Protein AF-0000000073469153 (afdb_homodimer)

Solvent-accessible surface area (backbone atoms only — not comparable to full-atom values): 24360 Å² total; per-residue (Å²): 120,80,41,83,42,54,92,54,40,48,45,33,37,40,50,65,45,62,37,53,46,74,89,56,63,73,54,70,45,41,67,75,68,66,70,41,82,67,40,85,73,34,37,65,42,30,36,28,36,30,27,29,17,69,76,66,65,45,72,76,32,79,66,40,79,41,33,17,88,76,54,75,28,49,67,45,23,47,43,53,54,49,48,54,44,44,51,54,47,63,61,41,43,85,26,49,52,48,39,60,58,52,36,38,31,24,70,50,28,75,39,42,46,51,56,45,50,49,50,48,37,55,74,64,51,70,50,58,63,52,55,45,42,59,45,59,48,55,34,40,67,41,30,44,14,27,25,34,41,47,73,42,84,42,84,63,86,55,87,60,67,41,52,67,66,59,49,43,62,72,67,35,79,83,57,74,81,72,70,93,65,81,52,63,47,57,35,54,76,68,64,36,59,67,59,50,52,50,50,45,44,53,51,40,54,49,46,54,52,47,52,51,48,51,45,54,44,29,63,55,61,69,52,72,94,121,76,40,82,43,54,92,51,40,45,45,34,38,39,48,66,45,61,37,53,45,75,89,56,61,71,55,68,49,46,64,78,67,67,70,41,82,68,41,86,73,34,36,63,41,29,36,29,36,31,27,29,18,69,75,68,66,44,73,76,33,81,66,42,79,40,31,17,90,76,55,76,27,50,66,45,23,48,43,53,53,51,48,54,43,44,52,54,47,66,60,40,46,85,27,47,57,47,36,64,64,55,35,38,32,23,70,50,27,74,38,41,46,50,55,43,50,49,50,50,37,55,74,63,50,70,51,58,62,51,56,46,41,59,45,59,47,58,33,41,68,39,31,44,13,28,25,34,43,48,74,41,83,42,81,63,86,56,84,60,65,41,52,68,64,57,48,43,63,70,67,34,79,82,58,72,81,72,70,91,63,81,53,63,47,57,35,54,76,67,64,36,58,66,59,50,52,51,51,47,42,53,52,40,55,48,47,52,51,47,52,50,50,51,46,53,46,29,61,54,62,71,50,70,94

Organism: Methanocorpusculum labreanum (strain ATCC 43576 / DSM 4855 / Z) (NCBI:txid410358)

pLDDT: mean 89.31, std 13.03, range [23.47, 98.81]

Secondary structure (DSSP, 8-state):
--B--TTT--EEEEEEEEE--GGGT--SBS-S----TTSTT-EEEEEEEEEEETTTTEEEEEEEEEEHHHHTSHHHHHHHHHHHHHHHHHTTTT-BTTBPPPEEEESSTTTTHHHHHHHHHHHHTSS-HHHHIIIIITSEEEEHHHHGGGTS----SS--PPPHHHHHHHH-TT-----S---HHHHHHTT-HHHHHHHHHHHHHHHHHHHHHHHHHHHS---B-/--B--TTT--EEEEEEEEE--GGGT--SBS-S----TTSTT-EEEEEEEEEEETTTTEEEEEEEEEEHHHHTSHHHHHHHHHHHHHHHHHTTTT-BTTBPPPEEEESSTTTTHHHHHHHHHHHTTSS-HHHHIIIIITSEEEEHHHHGGGTS----SS--PPPHHHHHHHH-TT---------HHHHHHTT-HHHHHHHHHHHHHHHHHHHHHHHHHHHS---B-

Sequence (450 aa):
MVVFKPEMTEFLVFDLEAFVPPMDRRKRTGASLAVNAFREGHTLLGGVVYGGRPLTGEVVQDYAHYWMWREGGEKEVVTALYRVFAAMWDGVKDKKMIQADPVVCGVGISTFDMPFLLTKCLQYQVAPPEEIYNTIGKCRVVDLSVAGIGFVPTQNPILHPCSHNQLADALLPERARKPTGKKVWEMMDAKEYGAVEQRCEGEVREMVEIANRMLLSCRYPRSTVMVVFKPEMTEFLVFDLEAFVPPMDRRKRTGASLAVNAFREGHTLLGGVVYGGRPLTGEVVQDYAHYWMWREGGEKEVVTALYRVFAAMWDGVKDKKMIQADPVVCGVGISTFDMPFLLTKCLQYQVAPPEEIYNTIGKCRVVDLSVAGIGFVPTQNPILHPCSHNQLADALLPERARKPTGKKVWEMMDAKEYGAVEQRCEGEVREMVEIANRMLLSCRYPRSTV

Structure (mmCIF, N/CA/C/O backbone):
data_AF-0000000073469153-model_v1
#
loop_
_entity.id
_entity.type
_entity.pdbx_description
1 polymer 'Uncharacterized protein'
#
loop_
_atom_site.group_PDB
_atom_site.id
_atom_site.type_symbol
_atom_site.label_atom_id
_atom_site.label_alt_id
_atom_site.label_comp_id
_atom_site.label_asym_id
_atom_site.label_entity_id
_atom_site.label_seq_id
_atom_site.pdbx_PDB_ins_code
_atom_site.Cartn_x
_atom_site.Cartn_y
_atom_site.Cartn_z
_atom_site.occupancy
_atom_site.B_iso_or_equiv
_atom_site.auth_seq_id
_atom_site.auth_comp_id
_atom_site.auth_asym_id
_atom_site.auth_atom_id
_atom_site.pdbx_PDB_model_num
ATOM 1 N N . MET A 1 1 ? 5.102 -0.564 -21.719 1 62.12 1 MET A N 1
ATOM 2 C CA . MET A 1 1 ? 5.879 0.426 -20.984 1 62.12 1 MET A CA 1
ATOM 3 C C . MET A 1 1 ? 5.012 1.622 -20.594 1 62.12 1 MET A C 1
ATOM 5 O O . MET A 1 1 ? 4.148 2.041 -21.375 1 62.12 1 MET A O 1
ATOM 9 N N . VAL A 1 2 ? 5.156 1.992 -19.344 1 75.06 2 VAL A N 1
ATOM 10 C CA . VAL A 1 2 ? 4.418 3.162 -18.891 1 75.06 2 VAL A CA 1
ATOM 11 C C . VAL A 1 2 ? 4.867 4.398 -19.672 1 75.06 2 VAL A C 1
ATOM 13 O O . VAL A 1 2 ? 6.059 4.59 -19.906 1 75.06 2 VAL A O 1
ATOM 16 N N . VAL A 1 3 ? 3.893 5.152 -20.094 1 79.56 3 VAL A N 1
ATOM 17 C CA . VAL A 1 3 ? 4.172 6.387 -20.812 1 79.56 3 VAL A CA 1
ATOM 18 C C . VAL A 1 3 ? 3.846 7.59 -19.922 1 79.56 3 VAL A C 1
ATOM 20 O O . VAL A 1 3 ? 2.732 7.703 -19.406 1 79.56 3 VAL A O 1
ATOM 23 N N . PHE A 1 4 ? 4.918 8.391 -19.781 1 85.19 4 PHE A N 1
ATOM 24 C CA . PHE A 1 4 ? 4.754 9.617 -19.016 1 85.19 4 PHE A CA 1
ATOM 25 C C . PHE A 1 4 ? 4.559 10.82 -19.938 1 85.19 4 PHE A C 1
ATOM 27 O O . PHE A 1 4 ? 5.414 11.102 -20.766 1 85.19 4 PHE A O 1
ATOM 34 N N . LYS A 1 5 ? 3.443 11.469 -19.719 1 85.56 5 LYS A N 1
ATOM 35 C CA . LYS A 1 5 ? 3.125 12.641 -20.531 1 85.56 5 LYS A CA 1
ATOM 36 C C . LYS A 1 5 ? 3.186 13.922 -19.703 1 85.56 5 LYS A C 1
ATOM 38 O O . LYS A 1 5 ? 2.676 13.969 -18.594 1 85.56 5 LYS A O 1
ATOM 43 N N . PRO A 1 6 ? 3.803 14.953 -20.25 1 83.19 6 PRO A N 1
ATOM 44 C CA . PRO A 1 6 ? 3.994 16.203 -19.5 1 83.19 6 PRO A CA 1
ATOM 45 C C . PRO A 1 6 ? 2.689 16.75 -18.938 1 83.19 6 PRO A C 1
ATOM 47 O O . PRO A 1 6 ? 2.65 17.188 -17.781 1 83.19 6 PRO A O 1
ATOM 50 N N . GLU A 1 7 ? 1.595 16.641 -19.688 1 81.88 7 GLU A N 1
ATOM 51 C CA . GLU A 1 7 ? 0.349 17.281 -19.297 1 81.88 7 GLU A CA 1
ATOM 52 C C . GLU A 1 7 ? -0.512 16.359 -18.453 1 81.88 7 GLU A C 1
ATOM 54 O O . GLU A 1 7 ? -1.477 16.812 -17.812 1 81.88 7 GLU A O 1
ATOM 59 N N . MET A 1 8 ? -0.013 15.086 -18.312 1 82.44 8 MET A N 1
ATOM 60 C CA . MET A 1 8 ? -0.906 14.109 -17.703 1 82.44 8 MET A CA 1
ATOM 61 C C . MET A 1 8 ? -0.242 13.461 -16.484 1 82.44 8 MET A C 1
ATOM 63 O O . MET A 1 8 ? -0.925 13.023 -15.562 1 82.44 8 MET A O 1
ATOM 67 N N . THR A 1 9 ? 1.043 13.43 -16.5 1 85.44 9 THR A N 1
ATOM 68 C CA . THR A 1 9 ? 1.758 12.789 -15.398 1 85.44 9 THR A CA 1
ATOM 69 C C . THR A 1 9 ? 1.731 13.672 -14.148 1 85.44 9 THR A C 1
ATOM 71 O O . THR A 1 9 ? 2.33 14.75 -14.133 1 85.44 9 THR A O 1
ATOM 74 N N . GLU A 1 10 ? 0.936 13.219 -13.242 1 89 10 GLU A N 1
ATOM 75 C CA . GLU A 1 10 ? 0.827 13.93 -11.977 1 89 10 GLU A CA 1
ATOM 76 C C . GLU A 1 10 ? 1.363 13.094 -10.82 1 89 10 GLU A C 1
ATOM 78 O O . GLU A 1 10 ? 1.286 11.859 -10.852 1 89 10 GLU A O 1
ATOM 83 N N . PHE A 1 11 ? 1.927 13.773 -9.906 1 92.75 11 PHE A N 1
ATOM 84 C CA . PHE A 1 11 ? 2.441 13.172 -8.68 1 92.75 11 PHE A CA 1
ATOM 85 C C . PHE A 1 11 ? 1.825 13.836 -7.449 1 92.75 11 PHE A C 1
ATOM 87 O O . PHE A 1 11 ? 1.966 15.047 -7.254 1 92.75 11 PHE A O 1
ATOM 94 N N . LEU A 1 12 ? 1.107 13.016 -6.699 1 96.88 12 LEU A N 1
ATOM 95 C CA . LEU A 1 12 ? 0.413 13.531 -5.523 1 96.88 12 LEU A CA 1
ATOM 96 C C . LEU A 1 12 ? 1.077 13.039 -4.242 1 96.88 12 LEU A C 1
ATOM 98 O O . LEU A 1 12 ? 1.201 11.836 -4.023 1 96.88 12 LEU A O 1
ATOM 102 N N . VAL A 1 13 ? 1.543 13.93 -3.404 1 98.25 13 VAL A N 1
ATOM 103 C CA . VAL A 1 13 ? 2.094 13.617 -2.088 1 98.25 13 VAL A CA 1
ATOM 104 C C . VAL A 1 13 ? 1.127 14.086 -1.001 1 98.25 13 VAL A C 1
ATOM 106 O O . VAL A 1 13 ? 0.643 15.219 -1.035 1 98.25 13 VAL A O 1
ATOM 109 N N . PHE A 1 14 ? 0.799 13.188 -0.097 1 98.62 14 PHE A N 1
ATOM 110 C CA . PHE A 1 14 ? -0.15 13.625 0.919 1 98.62 14 PHE A CA 1
ATOM 111 C C . PHE A 1 14 ? 0.071 12.875 2.229 1 98.62 14 PHE A C 1
ATOM 113 O O . PHE A 1 14 ? 0.809 11.891 2.268 1 98.62 14 PHE A O 1
ATOM 120 N N . ASP A 1 15 ? -0.471 13.359 3.289 1 98 15 ASP A N 1
ATOM 121 C CA . ASP A 1 15 ? -0.503 12.789 4.633 1 98 15 ASP A CA 1
ATOM 122 C C . ASP A 1 15 ? -1.829 13.094 5.328 1 98 15 ASP A C 1
ATOM 124 O O . ASP A 1 15 ? -2.375 14.195 5.18 1 98 15 ASP A O 1
ATOM 128 N N . LEU A 1 16 ? -2.342 12.094 5.965 1 98.31 16 LEU A N 1
ATOM 129 C CA . LEU A 1 16 ? -3.592 12.234 6.703 1 98.31 16 LEU A CA 1
ATOM 130 C C . LEU A 1 16 ? -3.365 12.039 8.203 1 98.31 16 LEU A C 1
ATOM 132 O O . LEU A 1 16 ? -2.426 11.352 8.609 1 98.31 16 LEU A O 1
ATOM 136 N N . GLU A 1 17 ? -4.188 12.688 8.969 1 97.38 17 GLU A N 1
ATOM 137 C CA . GLU A 1 17 ? -4.199 12.523 10.414 1 97.38 17 GLU A CA 1
ATOM 138 C C . GLU A 1 17 ? -5.535 11.961 10.898 1 97.38 17 GLU A C 1
ATOM 140 O O . GLU A 1 17 ? -6.59 12.32 10.367 1 97.38 17 GLU A O 1
ATOM 145 N N . ALA A 1 18 ? -5.504 11.156 11.906 1 96.31 18 ALA A N 1
ATOM 146 C CA . ALA A 1 18 ? -6.703 10.586 12.508 1 96.31 18 ALA A CA 1
ATOM 147 C C . ALA A 1 18 ? -6.707 10.781 14.023 1 96.31 18 ALA A C 1
ATOM 149 O O . ALA A 1 18 ? -5.648 10.953 14.633 1 96.31 18 ALA A O 1
ATOM 150 N N . PHE A 1 19 ? -7.844 10.844 14.531 1 96 19 PHE A N 1
ATOM 151 C CA . PHE A 1 19 ? -8.039 10.914 15.977 1 96 19 PHE A CA 1
ATOM 152 C C . PHE A 1 19 ? -8.359 9.539 16.547 1 96 19 PHE A C 1
ATOM 154 O O . PHE A 1 19 ? -9.141 8.781 15.969 1 96 19 PHE A O 1
ATOM 161 N N . VAL A 1 20 ? -7.711 9.227 17.625 1 94.31 20 VAL A N 1
ATOM 162 C CA . VAL A 1 20 ? -7.988 8.031 18.422 1 94.31 20 VAL A CA 1
ATOM 163 C C . VAL A 1 20 ? -8.422 8.43 19.828 1 94.31 20 VAL A C 1
ATOM 165 O O . VAL A 1 20 ? -7.703 9.141 20.516 1 94.31 20 VAL A O 1
ATOM 168 N N . PRO A 1 21 ? -9.594 7.969 20.219 1 93.75 21 PRO A N 1
ATOM 169 C CA . PRO A 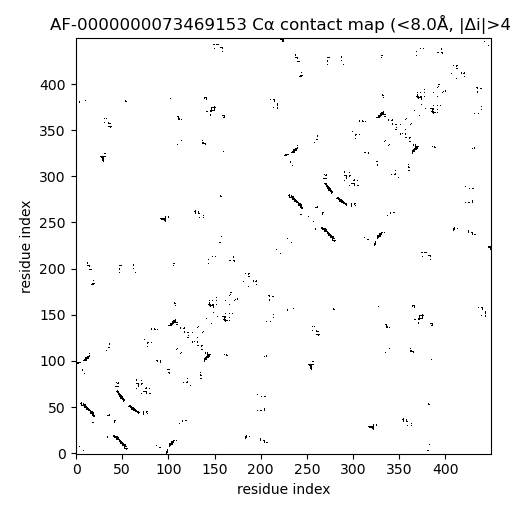1 21 ? -10.039 8.305 21.578 1 93.75 21 PRO A CA 1
ATOM 170 C C . PRO A 1 21 ? -9.07 7.836 22.656 1 93.75 21 PRO A C 1
ATOM 172 O O . PRO A 1 21 ? -8.391 6.82 22.484 1 93.75 21 PRO A O 1
ATOM 175 N N . PRO A 1 22 ? -9.055 8.547 23.766 1 91.56 22 PRO A N 1
ATOM 176 C CA . PRO A 1 22 ? -8.086 8.258 24.828 1 91.56 22 PRO A CA 1
ATOM 177 C C . PRO A 1 22 ? -8.125 6.801 25.297 1 91.56 22 PRO A C 1
ATOM 179 O O . PRO A 1 22 ? -7.082 6.195 25.531 1 91.56 22 PRO A O 1
ATOM 182 N N . MET A 1 23 ? -9.273 6.223 25.359 1 90 23 MET A N 1
ATOM 183 C CA . MET A 1 23 ? -9.43 4.867 25.875 1 90 23 MET A CA 1
ATOM 184 C C . MET A 1 23 ? -8.781 3.85 24.938 1 90 23 MET A C 1
ATOM 186 O O . MET A 1 23 ? -8.492 2.725 25.344 1 90 23 MET A O 1
ATOM 190 N N . ASP A 1 24 ? -8.477 4.211 23.688 1 90.38 24 ASP A N 1
ATOM 191 C CA . ASP A 1 24 ? -7.965 3.281 22.688 1 90.38 24 ASP A CA 1
ATOM 192 C C . ASP A 1 24 ? -6.492 3.562 22.375 1 90.38 24 ASP A C 1
ATOM 194 O O . ASP A 1 24 ? -5.91 2.943 21.484 1 90.38 24 ASP A O 1
ATOM 198 N N . ARG A 1 25 ? -5.91 4.562 23.062 1 87.25 25 ARG A N 1
ATOM 199 C CA . ARG A 1 25 ? -4.555 5.008 22.75 1 87.25 25 ARG A CA 1
ATOM 200 C C . ARG A 1 25 ? -3.516 4.098 23.391 1 87.25 25 ARG A C 1
ATOM 202 O O . ARG A 1 25 ? -2.371 4.031 22.938 1 87.25 25 ARG A O 1
ATOM 209 N N . ARG A 1 26 ? -3.984 3.668 24.578 1 71.44 26 ARG A N 1
ATOM 210 C CA . ARG A 1 26 ? -3.02 2.893 25.359 1 71.44 26 ARG A CA 1
ATOM 211 C C . ARG A 1 26 ? -2.973 1.445 24.875 1 71.44 26 ARG A C 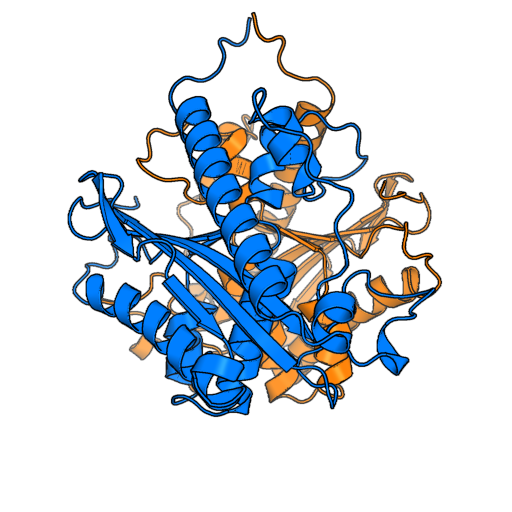1
ATOM 213 O O . ARG A 1 26 ? -4.008 0.782 24.797 1 71.44 26 ARG A O 1
ATOM 220 N N . LYS A 1 27 ? -2.33 1.174 23.812 1 64.12 27 LYS A N 1
ATOM 221 C CA . LYS A 1 27 ? -2.215 -0.266 23.594 1 64.12 27 LYS A CA 1
ATOM 222 C C . LYS A 1 27 ? -0.793 -0.749 23.875 1 64.12 27 LYS A C 1
ATOM 224 O O . LYS A 1 27 ? 0.168 -0.196 23.328 1 64.12 27 LYS A O 1
ATOM 229 N N . ARG A 1 28 ? -0.555 -1.4 25.047 1 60.28 28 ARG A N 1
ATOM 230 C CA . ARG A 1 28 ? 0.718 -2.02 25.391 1 60.28 28 ARG A CA 1
ATOM 231 C C . ARG A 1 28 ? 1.056 -3.162 24.438 1 60.28 28 ARG A C 1
ATOM 233 O O . ARG A 1 28 ? 2.23 -3.467 24.219 1 60.28 28 ARG A O 1
ATOM 240 N N . THR A 1 29 ? -0.071 -3.699 23.812 1 63.06 29 THR A N 1
ATOM 241 C CA . THR A 1 29 ? 0.109 -4.84 22.922 1 63.06 29 THR A CA 1
ATOM 242 C C . THR A 1 29 ? -0.717 -4.668 21.656 1 63.06 29 THR A C 1
ATOM 244 O O . THR A 1 29 ? -1.628 -3.84 21.609 1 63.06 29 THR A O 1
ATOM 247 N N . GLY A 1 30 ? -0.213 -5.281 20.688 1 69.94 30 GLY A N 1
ATOM 248 C CA . GLY A 1 30 ? -0.965 -5.289 19.453 1 69.94 30 GLY A CA 1
ATOM 249 C C . GLY A 1 30 ? -0.315 -4.465 18.359 1 69.94 30 GLY A C 1
ATOM 250 O O . GLY A 1 30 ? 0.903 -4.277 18.344 1 69.94 30 GLY A O 1
ATOM 251 N N . ALA A 1 31 ? -1.17 -4.125 17.438 1 76.94 31 ALA A N 1
ATOM 252 C CA . ALA A 1 31 ? -0.668 -3.398 16.266 1 76.94 31 ALA A CA 1
ATOM 253 C C . ALA A 1 31 ? -0.102 -2.041 16.672 1 76.94 31 ALA A C 1
ATOM 255 O O . ALA A 1 31 ? -0.658 -1.364 17.547 1 76.94 31 ALA A O 1
ATOM 256 N N . SER A 1 32 ? 0.945 -1.652 15.984 1 81.44 32 SER A N 1
ATOM 257 C CA . SER A 1 32 ? 1.555 -0.349 16.234 1 81.44 32 SER A CA 1
ATOM 258 C C . SER A 1 32 ? 0.606 0.783 15.844 1 81.44 32 SER A C 1
ATOM 260 O O . SER A 1 32 ? 0.574 1.822 16.516 1 81.44 32 SER A O 1
ATOM 262 N N . LEU A 1 33 ? -0.138 0.574 14.875 1 87.38 33 LEU A N 1
ATOM 263 C CA . LEU A 1 33 ? -1.135 1.55 14.453 1 87.38 33 LEU A CA 1
ATOM 264 C C . LEU A 1 33 ? -2.408 1.425 15.281 1 87.38 33 LEU A C 1
ATOM 266 O O . LEU A 1 33 ? -3.111 0.416 15.203 1 87.38 33 LEU A O 1
ATOM 270 N N . ALA A 1 34 ? -2.742 2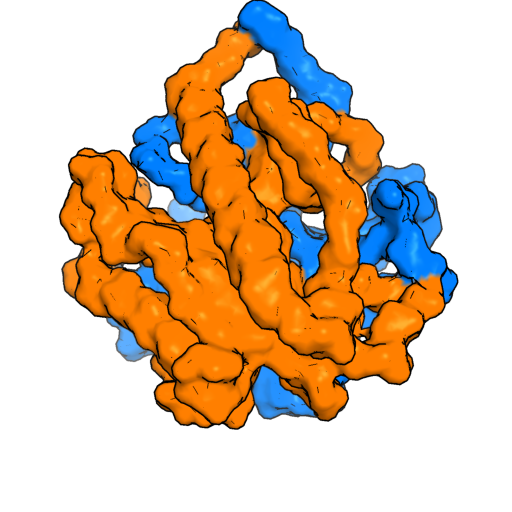.414 15.961 1 90.06 34 ALA A N 1
ATOM 271 C CA . ALA A 1 34 ? -3.854 2.357 16.906 1 90.06 34 ALA A CA 1
ATOM 272 C C . ALA A 1 34 ? -5.188 2.588 16.203 1 90.06 34 ALA A C 1
ATOM 274 O O . ALA A 1 34 ? -6.219 2.062 16.625 1 90.06 34 ALA A O 1
ATOM 275 N N . VAL A 1 35 ? -5.188 3.354 15.203 1 92.94 35 VAL A N 1
ATOM 276 C CA . VAL A 1 35 ? -6.422 3.801 14.57 1 92.94 35 VAL A CA 1
ATOM 277 C C . VAL A 1 35 ? -7.078 2.633 13.836 1 92.94 35 VAL A C 1
ATOM 279 O O . VAL A 1 35 ? -6.391 1.775 13.273 1 92.94 35 VAL A O 1
ATOM 282 N N . ASN A 1 36 ? -8.352 2.584 13.906 1 96 36 ASN A N 1
ATOM 283 C CA . ASN A 1 36 ? -9.203 1.625 13.203 1 96 36 ASN A CA 1
ATOM 284 C C . ASN A 1 36 ? -10.438 2.299 12.617 1 96 36 ASN A C 1
ATOM 286 O O . ASN A 1 36 ? -11.266 2.848 13.352 1 96 36 ASN A O 1
ATOM 290 N N . ALA A 1 37 ? -10.602 2.168 11.336 1 96.62 37 ALA A N 1
ATOM 291 C CA . ALA A 1 37 ? -11.633 2.914 10.617 1 96.62 37 ALA A CA 1
ATOM 292 C C . ALA A 1 37 ? -13.031 2.48 11.047 1 96.62 37 ALA A C 1
ATOM 294 O O . ALA A 1 37 ? -14.008 3.184 10.789 1 96.62 37 ALA A O 1
ATOM 295 N N . PHE A 1 38 ? -13.18 1.296 11.672 1 97.31 38 PHE A N 1
ATOM 296 C CA . PHE A 1 38 ? -14.5 0.764 12.008 1 97.31 38 PHE A CA 1
ATOM 297 C C . PHE A 1 38 ? -14.789 0.94 13.492 1 97.31 38 PHE A C 1
ATOM 299 O O . PHE A 1 38 ? -15.883 0.62 13.961 1 97.31 38 PHE A O 1
ATOM 306 N N . ARG A 1 39 ? -13.836 1.415 14.195 1 96.19 39 ARG A N 1
ATOM 307 C CA . ARG A 1 39 ? -14.055 1.611 15.625 1 96.19 39 ARG A CA 1
ATOM 308 C C . ARG A 1 39 ? -14.703 2.963 15.898 1 96.19 39 ARG A C 1
ATOM 310 O O . ARG A 1 39 ? -14.305 3.979 15.328 1 96.19 39 ARG A O 1
ATOM 317 N N . GLU A 1 40 ? -15.625 2.869 16.781 1 94.94 40 GLU A N 1
ATOM 318 C CA . GLU A 1 40 ? -16.344 4.09 17.141 1 94.94 40 GLU A CA 1
ATOM 319 C C . GLU A 1 40 ? -15.391 5.137 17.719 1 94.94 40 GLU A C 1
ATOM 321 O O . GLU A 1 40 ? -14.547 4.812 18.547 1 94.94 40 GLU A O 1
ATOM 326 N N . GLY A 1 41 ? -15.562 6.309 17.281 1 94.75 41 GLY A N 1
ATOM 327 C CA . GLY A 1 41 ? -14.766 7.41 17.797 1 94.75 41 GLY A CA 1
ATOM 328 C C . GLY A 1 41 ? -13.484 7.645 17.016 1 94.75 41 GLY A C 1
ATOM 329 O O . GLY A 1 41 ? -12.875 8.711 17.125 1 94.75 41 GLY A O 1
ATOM 330 N N . HIS A 1 42 ? -12.969 6.594 16.359 1 96.56 42 HIS A N 1
ATOM 331 C CA . HIS A 1 42 ? -11.82 6.793 15.484 1 96.56 42 HIS A CA 1
ATOM 332 C C . HIS A 1 42 ? -12.195 7.598 14.25 1 96.56 42 HIS A C 1
ATOM 334 O O . HIS A 1 42 ? -13.055 7.176 13.469 1 96.56 42 HIS A O 1
ATOM 340 N N . THR A 1 43 ? -11.547 8.781 14.07 1 96.62 43 THR A N 1
ATOM 341 C CA . THR A 1 43 ? -12.047 9.75 13.102 1 96.62 43 THR A CA 1
ATOM 342 C C . THR A 1 43 ? -10.922 10.266 12.211 1 96.62 43 THR A C 1
ATOM 344 O O . THR A 1 43 ? -9.82 10.531 12.695 1 96.62 43 THR A O 1
ATOM 347 N N . LEU A 1 44 ? -11.258 10.289 10.938 1 98.12 44 LEU A N 1
ATOM 348 C CA . LEU A 1 44 ? -10.344 11.008 10.055 1 98.12 44 LEU A CA 1
ATOM 349 C C . LEU A 1 44 ? -10.438 12.516 10.289 1 98.12 44 LEU A C 1
ATOM 351 O O . LEU A 1 44 ? -11.492 13.117 10.07 1 98.12 44 LEU A O 1
ATOM 355 N N . LEU A 1 45 ? -9.367 13.102 10.672 1 98.06 45 LEU A N 1
ATOM 356 C CA . LEU A 1 45 ? -9.344 14.531 10.953 1 98.06 45 LEU A CA 1
ATOM 357 C C . LEU A 1 45 ? -9.164 15.336 9.664 1 98.06 45 LEU A C 1
ATOM 359 O O . LEU A 1 45 ? -9.734 16.422 9.523 1 98.06 45 LEU A O 1
ATOM 363 N N . GLY A 1 46 ? -8.359 14.867 8.789 1 98.5 46 GLY A N 1
ATOM 364 C CA . GLY A 1 46 ? -8 15.547 7.555 1 98.5 46 GLY A CA 1
ATOM 365 C C . GLY A 1 46 ? -6.543 15.344 7.172 1 98.5 46 GLY A C 1
ATOM 366 O O . GLY A 1 46 ? -5.918 14.367 7.574 1 98.5 46 GLY A O 1
ATOM 367 N N . GLY A 1 47 ? -6.086 16.219 6.324 1 98.44 47 GLY A N 1
ATOM 368 C CA . GLY A 1 47 ? -4.707 16.109 5.871 1 98.44 47 GLY A CA 1
ATOM 369 C C . GLY A 1 47 ? -4.316 17.203 4.891 1 98.44 47 GLY A C 1
ATOM 370 O O . GLY A 1 47 ? -5.066 18.156 4.684 1 98.44 47 GLY A O 1
ATOM 371 N N . VAL A 1 48 ? -3.109 17.078 4.461 1 98.75 48 VAL A N 1
ATOM 372 C CA . VAL A 1 48 ? -2.521 18.016 3.51 1 98.75 48 VAL A CA 1
ATOM 373 C C . VAL A 1 48 ? -2.143 17.281 2.227 1 98.75 48 VAL A C 1
ATOM 375 O O . VAL A 1 48 ? -1.662 16.141 2.271 1 98.75 48 VAL A O 1
ATOM 378 N N . VAL A 1 49 ? -2.4 17.953 1.059 1 98.75 49 VAL A N 1
ATOM 379 C CA . VAL A 1 49 ? -2.152 17.344 -0.248 1 98.75 49 VAL A CA 1
ATOM 380 C C . VAL A 1 49 ? -1.301 18.281 -1.097 1 98.75 49 VAL A C 1
ATOM 382 O O . VAL A 1 49 ? -1.588 19.484 -1.188 1 98.75 49 VAL A O 1
ATOM 385 N N . TYR A 1 50 ? -0.248 17.734 -1.646 1 98.44 50 TYR A N 1
ATOM 386 C CA . TYR A 1 50 ? 0.562 18.406 -2.654 1 98.44 50 TYR A CA 1
ATOM 387 C C . TYR A 1 50 ? 0.489 17.688 -3.99 1 98.44 50 TYR A C 1
ATOM 389 O O . TYR A 1 50 ? 0.622 16.453 -4.043 1 98.44 50 TYR A O 1
ATOM 397 N N . GLY A 1 51 ? 0.196 18.406 -5.047 1 96.06 51 GLY A N 1
ATOM 398 C CA . GLY A 1 51 ? 0.168 17.844 -6.391 1 96.06 51 GLY A CA 1
ATOM 399 C C . GLY A 1 51 ? 1.021 18.625 -7.379 1 96.06 51 GLY A C 1
ATOM 400 O O . GLY A 1 51 ? 0.993 19.859 -7.398 1 96.06 51 GLY A O 1
ATOM 401 N N . GLY A 1 52 ? 1.786 17.844 -8.133 1 92.38 52 GLY A N 1
ATOM 402 C CA . GLY A 1 52 ? 2.594 18.469 -9.164 1 92.38 52 GLY A CA 1
ATOM 403 C C . GLY A 1 52 ? 2.699 17.641 -10.43 1 92.38 52 GLY A C 1
ATOM 404 O O . GLY A 1 52 ? 2.377 16.453 -10.422 1 92.38 52 GLY A O 1
ATOM 405 N N . ARG A 1 53 ? 3.072 18.328 -11.5 1 89.5 53 ARG A N 1
ATOM 406 C CA . ARG A 1 53 ? 3.469 17.703 -12.766 1 89.5 53 ARG A CA 1
ATOM 407 C C . ARG A 1 53 ? 4.965 17.875 -13.008 1 89.5 53 ARG A C 1
ATOM 409 O O . ARG A 1 53 ? 5.41 18.906 -13.5 1 89.5 53 ARG A O 1
ATOM 416 N N . PRO A 1 54 ? 5.613 16.859 -12.711 1 85.38 54 PRO A N 1
ATOM 417 C CA . PRO A 1 54 ? 7.07 16.984 -12.68 1 85.38 54 PRO A CA 1
ATOM 418 C C . PRO A 1 54 ? 7.664 17.297 -14.047 1 85.38 54 PRO A C 1
ATOM 420 O O . PRO A 1 54 ? 8.711 17.953 -14.141 1 85.38 54 PRO A O 1
ATOM 423 N N . LEU A 1 55 ? 7.094 16.906 -15.117 1 87.44 55 LEU A N 1
ATOM 424 C CA . LEU A 1 55 ? 7.656 17.078 -16.453 1 87.44 55 LEU A CA 1
ATOM 425 C C . LEU A 1 55 ? 7.5 18.531 -16.922 1 87.44 55 LEU A C 1
ATOM 427 O O . LEU A 1 55 ? 8.25 19 -17.781 1 87.44 55 LEU A O 1
ATOM 431 N N . THR A 1 56 ? 6.59 19.188 -16.375 1 90.69 56 THR A N 1
ATOM 432 C CA . THR A 1 56 ? 6.367 20.578 -16.734 1 90.69 56 THR A CA 1
ATOM 433 C C . THR A 1 56 ? 6.805 21.516 -15.617 1 90.69 56 THR A C 1
ATOM 435 O O . THR A 1 56 ? 6.957 22.719 -15.828 1 90.69 56 THR A O 1
ATOM 438 N N . GLY A 1 57 ? 6.926 20.969 -14.492 1 88.44 57 GLY A N 1
ATOM 439 C CA . GLY A 1 57 ? 7.227 21.797 -13.328 1 88.44 57 GLY A CA 1
ATOM 440 C C . GLY A 1 57 ? 6.004 22.469 -12.742 1 88.44 57 GLY A C 1
ATOM 441 O O . GLY A 1 57 ? 6.113 23.234 -11.789 1 88.44 57 GLY A O 1
ATOM 442 N N . GLU A 1 58 ? 4.906 22.109 -13.188 1 92.62 58 GLU A N 1
ATOM 443 C CA . GLU A 1 58 ? 3.658 22.734 -12.742 1 92.62 58 GLU A CA 1
ATOM 444 C C . GLU A 1 58 ? 3.215 22.188 -11.391 1 92.62 58 GLU A C 1
ATOM 446 O O . GLU A 1 58 ? 3.248 20.969 -11.164 1 92.62 58 GLU A O 1
ATOM 451 N N . VAL A 1 59 ? 2.898 23.094 -10.516 1 95.19 59 VAL A N 1
ATOM 452 C CA . VAL A 1 59 ? 2.25 22.719 -9.266 1 95.19 59 VAL A CA 1
ATOM 453 C C . VAL A 1 59 ? 0.733 22.734 -9.445 1 95.19 59 VAL A C 1
ATOM 455 O O . VAL A 1 59 ? 0.147 23.75 -9.797 1 95.19 59 VAL A O 1
ATOM 458 N N . VAL A 1 60 ? 0.102 21.641 -9.242 1 92.62 60 VAL A N 1
ATOM 459 C CA . VAL A 1 60 ? -1.333 21.469 -9.453 1 92.62 60 VAL A CA 1
ATOM 460 C C . VAL A 1 60 ? -2.082 21.797 -8.164 1 92.62 60 VAL A C 1
ATOM 462 O O . VAL A 1 60 ? -3.154 22.406 -8.195 1 92.62 60 VAL A O 1
ATOM 465 N N . GLN A 1 61 ? -1.597 21.344 -7.027 1 95.31 61 GLN A N 1
ATOM 466 C CA . GLN A 1 61 ? -2.109 21.609 -5.688 1 95.31 61 GLN A CA 1
ATOM 467 C C . GLN A 1 61 ? -0.981 21.984 -4.73 1 95.31 61 GLN A C 1
ATOM 469 O O . GLN A 1 61 ? -0.122 21.156 -4.422 1 95.31 61 GLN A O 1
ATOM 474 N N . ASP A 1 62 ? -1.071 23.234 -4.27 1 97.75 62 ASP A N 1
ATOM 475 C CA . ASP A 1 62 ? -0.005 23.734 -3.408 1 97.75 62 ASP A CA 1
ATOM 476 C C . ASP A 1 62 ? -0.331 23.5 -1.935 1 97.75 62 ASP A C 1
ATOM 478 O O . ASP A 1 62 ? -0.965 24.344 -1.294 1 97.75 62 ASP A O 1
ATOM 482 N N . TYR A 1 63 ? 0.132 22.484 -1.41 1 98.31 63 TYR A N 1
ATOM 483 C CA . TYR A 1 63 ? -0.055 22.062 -0.023 1 98.31 63 TYR A CA 1
ATOM 484 C C . TYR A 1 63 ? -1.446 22.438 0.474 1 98.31 63 TYR A C 1
ATOM 486 O O . TYR A 1 63 ? -1.588 23.125 1.493 1 98.31 63 TYR A O 1
ATOM 494 N N . ALA A 1 64 ? -2.443 21.938 -0.179 1 98.56 64 ALA A N 1
ATOM 495 C CA . ALA A 1 64 ? -3.844 22.203 0.14 1 98.56 64 ALA A CA 1
ATOM 496 C C . ALA A 1 64 ? -4.262 21.5 1.424 1 98.56 64 ALA A C 1
ATOM 498 O O . ALA A 1 64 ? -3.902 20.328 1.645 1 98.56 64 ALA A O 1
ATOM 499 N N . HIS A 1 65 ? -4.977 22.219 2.25 1 98.69 65 HIS A N 1
ATOM 500 C CA . HIS A 1 65 ? -5.426 21.719 3.545 1 98.69 65 HIS A CA 1
ATOM 501 C C . HIS A 1 65 ? -6.875 21.25 3.482 1 98.69 65 HIS A C 1
ATOM 503 O O . HIS A 1 65 ? -7.742 21.969 2.982 1 98.69 65 HIS A O 1
ATOM 509 N N . TYR A 1 66 ? -7.211 20.062 3.961 1 98.75 66 TYR A N 1
ATOM 510 C CA . TYR A 1 66 ? -8.539 19.5 4.133 1 98.75 66 TYR A CA 1
ATOM 511 C C . TYR A 1 66 ? -8.734 18.984 5.555 1 98.75 66 TYR A C 1
ATOM 513 O O . TYR A 1 66 ? -8.109 18 5.953 1 98.75 66 TYR A O 1
ATOM 521 N N . TRP A 1 67 ? -9.586 19.625 6.309 1 98.62 67 TRP A N 1
ATOM 522 C CA . TRP A 1 67 ? -9.742 19.281 7.719 1 98.62 67 TRP A CA 1
ATOM 523 C C . TRP A 1 67 ? -11.219 19.25 8.109 1 98.62 67 TRP A C 1
ATOM 525 O O . TRP A 1 67 ? -12.016 20.047 7.602 1 98.62 67 TRP A O 1
ATOM 535 N N . MET A 1 68 ? -11.539 18.406 9.031 1 97.06 68 MET A N 1
ATOM 536 C CA . MET A 1 68 ? -12.93 18.234 9.438 1 97.06 68 MET A CA 1
ATOM 537 C C . MET A 1 68 ? -13.477 19.531 10.039 1 97.06 68 MET A C 1
ATOM 539 O O . MET A 1 68 ? -14.656 19.844 9.875 1 97.06 68 MET A O 1
ATOM 543 N N . TRP A 1 69 ? -12.641 20.328 10.695 1 96.94 69 TRP A N 1
ATOM 544 C CA . TRP A 1 69 ? -13.117 21.562 11.32 1 96.94 69 TRP A CA 1
ATOM 545 C C . TRP A 1 69 ? -13.234 22.672 10.297 1 96.94 69 TRP A C 1
ATOM 547 O O . TRP A 1 69 ? -13.859 23.703 10.5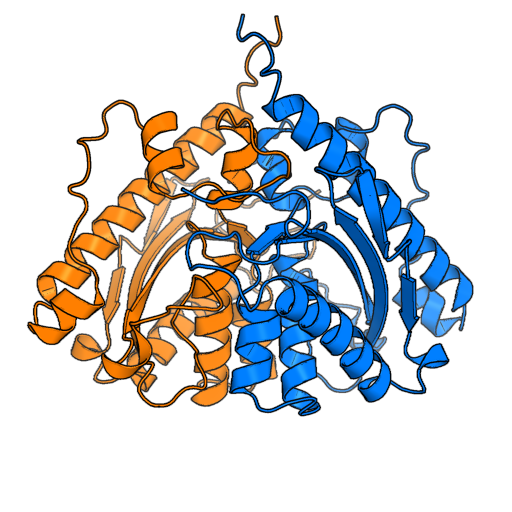62 1 96.94 69 TRP A O 1
ATOM 557 N N . ARG A 1 70 ? -12.656 22.5 9.164 1 96 70 ARG A N 1
ATOM 558 C CA . ARG A 1 70 ? -12.836 23.453 8.078 1 96 70 ARG A CA 1
ATOM 559 C C . ARG A 1 70 ? -14 23.047 7.176 1 96 70 ARG A C 1
ATOM 561 O O . ARG A 1 70 ? -14.734 23.906 6.672 1 96 70 ARG A O 1
ATOM 568 N N . GLU A 1 71 ? -14.148 21.766 6.953 1 94.75 71 GLU A N 1
ATOM 569 C CA . GLU A 1 71 ? -15.109 21.234 5.992 1 94.75 71 GLU A CA 1
ATOM 570 C C . GLU A 1 71 ? -16.469 21.016 6.633 1 94.75 71 GLU A C 1
ATOM 572 O O . GLU A 1 71 ? -17.484 20.906 5.934 1 94.75 71 GLU A O 1
ATOM 577 N N . GLY A 1 72 ? -16.562 20.938 7.93 1 95.19 72 GLY A N 1
ATOM 578 C CA . GLY A 1 72 ? -17.844 20.812 8.594 1 95.19 72 GLY A CA 1
ATOM 579 C C . GLY A 1 72 ? -18.078 19.453 9.211 1 95.19 72 GLY A C 1
ATOM 580 O O . GLY A 1 72 ? -19.141 19.172 9.766 1 95.19 72 GLY A O 1
ATOM 581 N N . GLY A 1 73 ? -17.141 18.562 9.078 1 97.5 73 GLY A N 1
ATOM 582 C CA . GLY A 1 73 ? -17.266 17.234 9.664 1 97.5 73 GLY A CA 1
ATOM 583 C C . GLY A 1 73 ? -16.438 16.188 8.945 1 97.5 73 GLY A C 1
ATOM 584 O O . GLY A 1 73 ? -15.781 16.484 7.945 1 97.5 73 GLY A O 1
ATOM 585 N N . GLU A 1 74 ? -16.469 14.977 9.508 1 98.12 74 GLU A N 1
ATOM 586 C CA . GLU A 1 74 ? -15.656 13.914 8.938 1 98.12 74 GLU A CA 1
ATOM 587 C C . GLU A 1 74 ? -16.141 13.539 7.539 1 98.12 74 GLU A C 1
ATOM 589 O O . GLU A 1 74 ? -15.32 13.359 6.629 1 98.12 74 GLU A O 1
ATOM 594 N N . LYS A 1 75 ? -17.453 13.43 7.367 1 98.38 75 LYS A N 1
ATOM 595 C CA . LYS A 1 75 ? -18 13.078 6.055 1 98.38 75 LYS A CA 1
ATOM 596 C C . LYS A 1 75 ? -17.578 14.094 5 1 98.38 75 LYS A C 1
ATOM 598 O O . LYS A 1 75 ? -17.203 13.719 3.889 1 98.38 75 LYS A O 1
ATOM 603 N N . GLU A 1 76 ? -17.609 15.32 5.344 1 98.62 76 GLU A N 1
ATOM 604 C CA . GLU A 1 76 ? -17.297 16.391 4.402 1 98.62 76 GLU A CA 1
ATOM 605 C C . GLU A 1 76 ? -15.812 16.359 4.023 1 98.62 76 GLU A C 1
ATOM 607 O O . GLU A 1 76 ? -15.461 16.562 2.857 1 98.62 76 GLU A O 1
ATOM 612 N N . VAL A 1 77 ? -14.961 16.141 4.988 1 98.62 77 VAL A N 1
ATOM 613 C CA . VAL A 1 77 ? -13.539 16.125 4.672 1 98.62 77 VAL A CA 1
ATOM 614 C C . VAL A 1 77 ? -13.203 14.883 3.852 1 98.62 77 VAL A C 1
ATOM 616 O O . VAL A 1 77 ? -12.383 14.938 2.934 1 98.62 77 VAL A O 1
ATOM 619 N N . VAL A 1 78 ? -13.797 13.711 4.16 1 98.75 78 VAL A N 1
ATOM 620 C CA . VAL A 1 78 ? -13.609 12.492 3.377 1 98.75 78 VAL A CA 1
ATOM 621 C C . VAL A 1 78 ? -14.062 12.734 1.938 1 98.75 78 VAL A C 1
ATOM 623 O O . VAL A 1 78 ? -13.375 12.352 0.991 1 98.75 78 VAL A O 1
ATOM 626 N N . THR A 1 79 ? -15.164 13.43 1.806 1 98.75 79 THR A N 1
ATOM 627 C CA . THR A 1 79 ? -15.695 13.742 0.484 1 98.75 79 THR A CA 1
ATOM 628 C C . THR A 1 79 ? -14.742 14.664 -0.273 1 98.75 79 THR A C 1
ATOM 630 O O . THR A 1 79 ? -14.5 14.469 -1.466 1 98.75 79 THR A O 1
ATOM 633 N N . ALA A 1 80 ? -14.273 15.641 0.404 1 98.62 80 ALA A N 1
ATOM 634 C CA . ALA A 1 80 ? -13.344 16.578 -0.222 1 98.62 80 ALA A CA 1
ATOM 635 C C . ALA A 1 80 ? -12.078 15.852 -0.687 1 98.62 80 ALA A C 1
ATOM 637 O O . ALA A 1 80 ? -11.594 16.094 -1.794 1 98.62 80 ALA A O 1
ATOM 638 N N . LEU A 1 81 ? -11.555 15.031 0.145 1 98.62 81 LEU A N 1
ATOM 639 C CA . LEU A 1 81 ? -10.367 14.266 -0.21 1 98.62 81 LEU A CA 1
ATOM 640 C C . LEU A 1 81 ? -10.648 13.328 -1.377 1 98.62 81 LEU A C 1
ATOM 642 O O . LEU A 1 81 ? -9.828 13.211 -2.293 1 98.62 81 LEU A O 1
ATOM 646 N N . TYR A 1 82 ? -11.812 12.688 -1.364 1 98.69 82 TYR A N 1
ATOM 647 C CA . TYR A 1 82 ? -12.211 11.836 -2.484 1 98.69 82 TYR A CA 1
ATOM 648 C C . TYR A 1 82 ? -12.188 12.617 -3.793 1 98.69 82 TYR A C 1
ATOM 650 O O . TYR A 1 82 ? -11.727 12.117 -4.816 1 98.69 82 TYR A O 1
ATOM 658 N N . ARG A 1 83 ? -12.641 13.812 -3.766 1 98.12 83 ARG A N 1
ATOM 659 C CA . ARG A 1 83 ? -12.711 14.648 -4.961 1 98.12 83 ARG A CA 1
ATOM 660 C C . ARG A 1 83 ? -11.312 14.977 -5.48 1 98.12 83 ARG A C 1
ATOM 662 O O . ARG A 1 83 ? -11.117 15.109 -6.691 1 98.12 83 ARG A O 1
ATOM 669 N N . VAL A 1 84 ? -10.391 15.094 -4.617 1 97.44 84 VAL A N 1
ATOM 670 C CA . VAL A 1 84 ? -9.016 15.32 -5.039 1 97.44 84 VAL A CA 1
ATOM 671 C C . VAL A 1 84 ? -8.539 14.156 -5.906 1 97.44 84 VAL A C 1
ATOM 673 O O . VAL A 1 84 ? -7.977 14.367 -6.984 1 97.44 84 VAL A O 1
ATOM 676 N N . PHE A 1 85 ? -8.758 12.961 -5.449 1 96.5 85 PHE A N 1
ATOM 677 C CA . PHE A 1 85 ? -8.352 11.773 -6.195 1 96.5 85 PHE A CA 1
ATOM 678 C C . PHE A 1 85 ? -9.141 11.656 -7.496 1 96.5 85 PHE A C 1
ATOM 680 O O . PHE A 1 85 ? -8.578 11.305 -8.539 1 96.5 85 PHE A O 1
ATOM 687 N N . ALA A 1 86 ? -10.422 11.93 -7.379 1 95.62 86 ALA A N 1
ATOM 688 C CA . ALA A 1 86 ? -11.266 11.875 -8.57 1 95.62 86 ALA A CA 1
ATOM 689 C C . ALA A 1 86 ? -10.773 12.844 -9.641 1 95.62 86 ALA A C 1
ATOM 691 O O . ALA A 1 86 ? -10.75 12.508 -10.828 1 95.62 86 ALA A O 1
ATOM 692 N N . ALA A 1 87 ? -10.375 13.969 -9.219 1 93.31 87 ALA A N 1
ATOM 693 C CA . ALA A 1 87 ? -9.859 14.977 -10.148 1 93.31 87 ALA A CA 1
ATOM 694 C C . ALA A 1 87 ? -8.578 14.5 -10.82 1 93.31 87 ALA A C 1
ATOM 696 O O . ALA A 1 87 ? -8.336 14.797 -11.992 1 93.31 87 ALA A O 1
ATOM 697 N N . MET A 1 88 ? -7.766 13.82 -10.109 1 90.5 88 MET A N 1
ATOM 698 C CA . MET A 1 88 ? -6.547 13.273 -10.688 1 90.5 88 MET A CA 1
ATOM 699 C C . MET A 1 88 ? -6.875 12.289 -11.812 1 90.5 88 MET A C 1
ATOM 701 O O . MET A 1 88 ? -6.227 12.305 -12.859 1 90.5 88 MET A O 1
ATOM 705 N N . TRP A 1 89 ? -7.816 11.453 -11.539 1 90.5 89 TRP A N 1
ATOM 706 C CA . TRP A 1 89 ? -8.227 10.469 -12.539 1 90.5 89 TRP A CA 1
ATOM 707 C C . TRP A 1 89 ? -8.852 11.148 -13.75 1 90.5 89 TRP A C 1
ATOM 709 O O . TRP A 1 89 ? -8.688 10.695 -14.883 1 90.5 89 TRP A O 1
ATOM 719 N N . ASP A 1 90 ? -9.617 12.188 -13.523 1 87.06 90 ASP A N 1
ATOM 720 C CA . ASP A 1 90 ? -10.219 12.945 -14.625 1 87.06 90 ASP A CA 1
ATOM 721 C C . ASP A 1 90 ? -9.141 13.477 -15.57 1 87.06 90 ASP A C 1
ATOM 723 O O . ASP A 1 90 ? -9.367 13.578 -16.781 1 87.06 90 ASP A O 1
ATOM 727 N N . GLY A 1 91 ? -8.102 13.719 -15.039 1 79.31 91 GLY A N 1
ATOM 728 C CA . GLY A 1 91 ? -7.008 14.242 -15.844 1 79.31 91 GLY A CA 1
ATOM 729 C C . GLY A 1 91 ? -6.371 13.203 -16.75 1 79.31 91 GLY A C 1
ATOM 730 O O . GLY A 1 91 ? -5.672 13.539 -17.703 1 79.31 91 GLY A O 1
ATOM 731 N N . VAL A 1 92 ? -6.664 11.898 -16.406 1 78.56 92 VAL A N 1
ATOM 732 C CA . VAL A 1 92 ? -6.016 10.859 -17.203 1 78.56 92 VAL A CA 1
ATOM 733 C C . VAL A 1 92 ? -7.074 10 -17.891 1 78.56 92 VAL A C 1
ATOM 735 O O . VAL A 1 92 ? -6.758 8.961 -18.469 1 78.56 92 VAL A O 1
ATOM 738 N N . LYS A 1 93 ? -8.242 10.289 -17.812 1 68.69 93 LYS A N 1
ATOM 739 C CA . LYS A 1 93 ? -9.359 9.453 -18.25 1 68.69 93 LYS A CA 1
ATOM 740 C C . LYS A 1 93 ? -9.258 9.156 -19.75 1 68.69 93 LYS A C 1
ATOM 742 O O . LYS A 1 93 ? -9.648 8.07 -20.188 1 68.69 93 LYS A O 1
ATOM 747 N N . ASP A 1 94 ? -8.836 10.047 -20.375 1 65.19 94 ASP A N 1
ATOM 748 C CA . ASP A 1 94 ? -8.781 9.844 -21.812 1 65.19 94 ASP A CA 1
ATOM 749 C C . ASP A 1 94 ? -7.488 9.141 -22.219 1 65.19 94 ASP A C 1
ATOM 751 O O . ASP A 1 94 ? -7.156 9.078 -23.406 1 65.19 94 ASP A O 1
ATOM 755 N N . LYS A 1 95 ? -7 8.664 -21.219 1 62.97 95 LYS A N 1
ATOM 756 C CA . LYS A 1 95 ? -5.711 8.039 -21.5 1 62.97 95 LYS A CA 1
ATOM 757 C C . LYS A 1 95 ? -5.898 6.652 -22.109 1 62.97 95 LYS A C 1
ATOM 759 O O . LYS A 1 95 ? -6.848 5.945 -21.766 1 62.97 95 LYS A O 1
ATOM 764 N N . LYS A 1 96 ? -4.883 6.551 -23.078 1 61.53 96 LYS A N 1
ATOM 765 C CA . LYS A 1 96 ? -4.75 5.18 -23.562 1 61.53 96 LYS A CA 1
ATOM 766 C C . LYS A 1 96 ? -4.098 4.285 -22.516 1 61.53 96 LYS A C 1
ATOM 768 O O . LYS A 1 96 ? -3.385 4.77 -21.641 1 61.53 96 LYS A O 1
ATOM 773 N N . MET A 1 97 ? -4.469 3.08 -22.391 1 57.81 97 MET A N 1
ATOM 774 C CA . MET A 1 97 ? -4.023 2.07 -21.438 1 57.81 97 MET A CA 1
ATOM 775 C C . MET A 1 97 ? -2.521 2.176 -21.188 1 57.81 97 MET A C 1
ATOM 777 O O . MET A 1 97 ? -2.037 1.84 -20.109 1 57.81 97 MET A O 1
ATOM 781 N N . ILE A 1 98 ? -1.878 2.852 -22.109 1 57.75 98 ILE A N 1
ATOM 782 C CA . ILE A 1 98 ? -0.423 2.883 -22 1 57.75 98 ILE A CA 1
ATOM 783 C C . ILE A 1 98 ? 0.01 4.086 -21.172 1 57.75 98 ILE A C 1
ATOM 785 O O . ILE A 1 98 ? 1.191 4.234 -20.844 1 57.75 98 ILE A O 1
ATOM 789 N N . GLN A 1 99 ? -1.119 4.758 -20.781 1 62.44 99 GLN A N 1
ATOM 790 C CA . GLN A 1 99 ? -0.754 5.926 -19.984 1 62.44 99 GLN A CA 1
ATOM 791 C C . GLN A 1 99 ? -0.859 5.621 -18.5 1 62.44 99 GLN A C 1
ATOM 793 O O . GLN A 1 99 ? -1.659 4.777 -18.078 1 62.44 99 GLN A O 1
ATOM 798 N N . ALA A 1 100 ? 0.154 6.211 -17.75 1 70.06 100 ALA A N 1
ATOM 799 C CA . ALA A 1 100 ? 0.429 5.898 -16.344 1 70.06 100 ALA A CA 1
ATOM 800 C C . ALA A 1 100 ? -0.737 6.312 -15.453 1 70.06 100 ALA A C 1
ATOM 802 O O . ALA A 1 100 ? -1.291 7.402 -15.609 1 70.06 100 ALA A O 1
ATOM 803 N N . ASP A 1 101 ? -1.183 5.387 -14.703 1 84.69 101 ASP A N 1
ATOM 804 C CA . ASP A 1 101 ? -2.141 5.609 -13.625 1 84.69 101 ASP A CA 1
ATOM 805 C C . ASP A 1 101 ? -1.65 6.691 -12.672 1 84.69 101 ASP A C 1
ATOM 807 O O . ASP A 1 101 ? -0.445 6.93 -12.555 1 84.69 101 ASP A O 1
ATOM 811 N N . PRO A 1 102 ? -2.604 7.438 -12.078 1 88.56 102 PRO A N 1
ATOM 812 C CA . PRO A 1 102 ? -2.191 8.391 -11.039 1 88.56 102 PRO A CA 1
ATOM 813 C C . PRO A 1 102 ? -1.296 7.75 -9.977 1 88.56 102 PRO A C 1
ATOM 815 O O . PRO A 1 102 ? -1.536 6.617 -9.562 1 88.56 102 PRO A O 1
ATOM 818 N N . VAL A 1 103 ? -0.319 8.539 -9.617 1 93.88 103 VAL A N 1
ATOM 819 C CA . VAL A 1 103 ? 0.627 8.07 -8.609 1 93.88 103 VAL A CA 1
ATOM 820 C C . VAL A 1 103 ? 0.477 8.898 -7.34 1 93.88 103 VAL A C 1
ATOM 822 O O . VAL A 1 103 ? 0.535 10.133 -7.383 1 93.88 103 VAL A O 1
ATOM 825 N N . VAL A 1 104 ? 0.275 8.227 -6.242 1 97 104 VAL A N 1
ATOM 826 C CA . VAL A 1 104 ? 0.212 8.875 -4.938 1 97 104 VAL A CA 1
ATOM 827 C C . VAL A 1 104 ? 1.412 8.453 -4.094 1 97 104 VAL A C 1
ATOM 829 O O . VAL A 1 104 ? 1.914 7.332 -4.23 1 97 104 VAL A O 1
ATOM 832 N N . CYS A 1 105 ? 1.803 9.367 -3.268 1 97.81 105 CYS A N 1
ATOM 833 C CA . CYS A 1 105 ? 3.043 9.172 -2.523 1 97.81 105 CYS A CA 1
ATOM 834 C C . CYS A 1 105 ? 2.904 9.68 -1.092 1 97.81 105 CYS A C 1
ATOM 836 O O . CYS A 1 105 ? 2.131 10.602 -0.825 1 97.81 105 CYS A O 1
ATOM 838 N N . GLY A 1 106 ? 3.623 9.086 -0.207 1 98.12 106 GLY A N 1
ATOM 839 C CA . GLY A 1 106 ? 3.729 9.461 1.194 1 98.12 106 GLY A CA 1
ATOM 840 C C . GLY A 1 106 ? 4.527 8.469 2.02 1 98.12 106 GLY A C 1
ATOM 841 O O . GLY A 1 106 ? 4.992 7.449 1.5 1 98.12 106 GLY A O 1
ATOM 842 N N . VAL A 1 107 ? 4.727 8.781 3.252 1 97.62 107 VAL A N 1
ATOM 843 C CA . VAL A 1 107 ? 5.414 7.867 4.156 1 97.62 107 VAL A CA 1
ATOM 844 C C . VAL A 1 107 ? 4.395 7.062 4.957 1 97.62 107 VAL A C 1
ATOM 846 O O . VAL A 1 107 ? 3.574 7.633 5.684 1 97.62 107 VAL A O 1
ATOM 849 N N . GLY A 1 108 ? 4.465 5.777 4.777 1 96.25 108 GLY A N 1
ATOM 850 C CA . GLY A 1 108 ? 3.561 4.906 5.516 1 96.25 108 GLY A CA 1
ATOM 851 C C . GLY A 1 108 ? 2.15 4.902 4.961 1 96.25 108 GLY A C 1
ATOM 852 O O . GLY A 1 108 ? 1.218 4.441 5.621 1 96.25 108 GLY A O 1
ATOM 853 N N . ILE A 1 109 ? 1.995 5.363 3.766 1 97.06 109 ILE A N 1
ATOM 854 C CA . ILE A 1 109 ? 0.651 5.613 3.256 1 97.06 109 ILE A CA 1
ATOM 855 C C . ILE A 1 109 ? -0.023 4.289 2.906 1 97.06 109 ILE A C 1
ATOM 857 O O . ILE A 1 109 ? -1.253 4.199 2.885 1 97.06 109 ILE A O 1
ATOM 861 N N . SER A 1 110 ? 0.711 3.246 2.65 1 95.81 110 SER A N 1
ATOM 862 C CA . SER A 1 110 ? 0.137 1.94 2.344 1 95.81 110 SER A CA 1
ATOM 863 C C . SER A 1 110 ? -0.476 1.299 3.584 1 95.81 110 SER A C 1
ATOM 865 O O . SER A 1 110 ? -1.352 0.438 3.475 1 95.81 110 SER A O 1
ATOM 867 N N . THR A 1 111 ? -0.054 1.684 4.699 1 92.25 111 THR A N 1
ATOM 868 C CA . THR A 1 111 ? -0.502 1.077 5.949 1 92.25 111 THR A CA 1
ATOM 869 C C . THR A 1 111 ? -1.638 1.888 6.566 1 92.25 111 THR A C 1
ATOM 871 O O . THR A 1 111 ? -2.52 1.33 7.227 1 92.25 111 THR A O 1
ATOM 874 N N . PHE A 1 112 ? -1.568 3.131 6.359 1 95.12 112 PHE A N 1
ATOM 875 C CA . PHE A 1 112 ? -2.562 3.941 7.055 1 95.12 112 PHE A CA 1
ATOM 876 C C . PHE A 1 112 ? -3.406 4.73 6.062 1 95.12 112 PHE A C 1
ATOM 878 O O . PHE A 1 112 ? -4.543 4.359 5.77 1 95.12 112 PHE A O 1
ATOM 885 N N . ASP A 1 113 ? -2.889 5.668 5.391 1 97.38 113 ASP A N 1
ATOM 886 C CA . ASP A 1 113 ? -3.635 6.691 4.672 1 97.38 113 ASP A CA 1
ATOM 887 C C . ASP A 1 113 ? -4.574 6.07 3.643 1 97.38 113 ASP A C 1
ATOM 889 O O . ASP A 1 113 ? -5.773 6.359 3.633 1 97.38 113 ASP A O 1
ATOM 893 N N . MET A 1 114 ? -4.035 5.176 2.826 1 97.12 114 MET A N 1
ATOM 894 C CA . MET A 1 114 ? -4.801 4.645 1.703 1 97.12 114 MET A CA 1
ATOM 895 C C . MET A 1 114 ? -5.922 3.734 2.191 1 97.12 114 MET A C 1
ATOM 897 O O . MET A 1 114 ? -7.09 3.949 1.86 1 97.12 114 MET A O 1
ATOM 901 N N . PRO A 1 115 ? -5.613 2.729 3.025 1 96.62 115 PRO A N 1
ATOM 902 C CA . PRO A 1 115 ? -6.723 1.883 3.471 1 96.62 115 PRO A CA 1
ATOM 903 C C . PRO A 1 115 ? -7.742 2.643 4.316 1 96.62 115 PRO A C 1
ATOM 905 O O . PRO A 1 115 ? -8.945 2.361 4.242 1 96.62 115 PRO A O 1
ATOM 908 N N . PHE A 1 116 ? -7.293 3.594 5.129 1 97.69 116 PHE A N 1
ATOM 909 C CA . PHE A 1 116 ? -8.203 4.359 5.973 1 97.69 116 PHE A CA 1
ATOM 910 C C . PHE A 1 116 ? -9.141 5.215 5.129 1 97.69 116 PHE A C 1
ATOM 912 O O . PHE A 1 116 ? -10.352 5.23 5.352 1 97.69 116 PHE A O 1
ATOM 919 N N . LEU A 1 117 ? -8.57 5.891 4.168 1 98.31 117 LEU A N 1
ATOM 920 C CA . LEU A 1 117 ? -9.375 6.738 3.295 1 98.31 117 LEU A CA 1
ATOM 921 C C . LEU A 1 117 ? -10.352 5.898 2.477 1 98.31 117 LEU A C 1
ATOM 923 O O . LEU A 1 117 ? -11.531 6.246 2.363 1 98.31 117 LEU A O 1
ATOM 927 N N . LEU A 1 118 ? -9.906 4.824 1.895 1 97.94 118 LEU A N 1
ATOM 928 C CA . LEU A 1 118 ? -10.773 3.934 1.136 1 97.94 118 LEU A CA 1
ATOM 929 C C . LEU A 1 118 ? -11.953 3.465 1.989 1 97.94 118 LEU A C 1
ATOM 931 O O . LEU A 1 118 ? -13.102 3.533 1.557 1 97.94 118 LEU A O 1
ATOM 935 N N . THR A 1 119 ? -11.641 3.066 3.176 1 97.94 119 THR A N 1
ATOM 936 C CA . THR A 1 119 ? -12.648 2.541 4.086 1 97.94 119 THR A CA 1
ATOM 937 C C . THR A 1 119 ? -13.664 3.623 4.453 1 97.94 119 THR A C 1
ATOM 939 O O . THR A 1 119 ? -14.875 3.389 4.41 1 97.94 119 THR A O 1
ATOM 942 N N . LYS A 1 120 ? -13.156 4.758 4.766 1 98.44 120 LYS A N 1
ATOM 943 C CA . LYS A 1 120 ? -14.055 5.848 5.145 1 98.44 120 LYS A CA 1
ATOM 944 C C . LYS A 1 120 ? -14.922 6.281 3.967 1 98.44 120 LYS A C 1
ATOM 946 O O . LYS A 1 120 ? -16.109 6.586 4.141 1 98.44 120 LYS A O 1
ATOM 951 N N . CYS A 1 121 ? -14.344 6.336 2.785 1 98.62 121 CYS A N 1
ATOM 952 C CA . CYS A 1 121 ? -15.133 6.648 1.599 1 98.62 121 CYS A CA 1
ATOM 953 C C . CYS A 1 121 ? -16.281 5.664 1.435 1 98.62 121 CYS A C 1
ATOM 955 O O . CYS A 1 121 ? -17.391 6.059 1.085 1 98.62 121 CYS A O 1
ATOM 957 N N . LEU A 1 122 ? -16 4.445 1.641 1 97.88 122 LEU A N 1
ATOM 958 C CA . LEU A 1 122 ? -17.031 3.416 1.526 1 97.88 122 LEU A CA 1
ATOM 959 C C . LEU A 1 122 ? -18.078 3.566 2.627 1 97.88 122 LEU A C 1
ATOM 961 O O . LEU A 1 122 ? -19.281 3.459 2.365 1 97.88 122 LEU A O 1
ATOM 965 N N . GLN A 1 123 ? -17.672 3.85 3.842 1 97.62 123 GLN A N 1
ATOM 966 C CA . GLN A 1 123 ? -18.578 3.992 4.977 1 97.62 123 GLN A CA 1
ATOM 967 C C . GLN A 1 123 ? -19.547 5.156 4.766 1 97.62 123 GLN A C 1
ATOM 969 O O . GLN A 1 123 ? -20.734 5.043 5.062 1 97.62 123 GLN A O 1
ATOM 974 N N . TYR A 1 124 ? -19.016 6.227 4.238 1 98.31 124 TYR A N 1
ATOM 975 C CA . TYR A 1 124 ? -19.828 7.426 4.059 1 98.31 124 TYR A CA 1
ATOM 976 C C . TYR A 1 124 ? -20.531 7.418 2.701 1 98.31 124 TYR A C 1
ATOM 978 O O . TYR A 1 124 ? -21.297 8.328 2.383 1 98.31 124 TYR A O 1
ATOM 986 N N . GLN A 1 125 ? -20.219 6.414 1.921 1 98.06 125 GLN A N 1
ATOM 987 C CA . GLN A 1 125 ? -20.828 6.285 0.606 1 98.06 125 GLN A CA 1
ATOM 988 C C . GLN A 1 125 ? -20.719 7.582 -0.187 1 98.06 125 GLN A C 1
ATOM 990 O O . GLN A 1 125 ? -21.719 8.086 -0.712 1 98.06 125 GLN A O 1
ATOM 995 N N . VAL A 1 126 ? -19.516 8.039 -0.274 1 98.5 126 VAL A N 1
ATOM 996 C CA . VAL A 1 126 ? -19.297 9.328 -0.928 1 98.5 126 VAL A CA 1
ATOM 997 C C . VAL A 1 126 ? -19.531 9.188 -2.432 1 98.5 126 VAL A C 1
ATOM 999 O O . VAL A 1 126 ? -19.656 10.18 -3.143 1 98.5 126 VAL A O 1
ATOM 1002 N N . ALA A 1 127 ? -19.516 8.023 -2.969 1 98.38 127 ALA A N 1
ATOM 1003 C CA . ALA A 1 127 ? -19.797 7.578 -4.332 1 98.38 127 ALA A CA 1
ATOM 1004 C C . ALA A 1 127 ? -20.172 6.102 -4.359 1 98.38 127 ALA A C 1
ATOM 1006 O O . ALA A 1 127 ? -20.094 5.418 -3.334 1 98.38 127 ALA A O 1
ATOM 1007 N N . PRO A 1 128 ? -20.656 5.617 -5.527 1 98 128 PRO A N 1
ATOM 1008 C CA . PRO A 1 128 ? -20.859 4.168 -5.602 1 98 128 PRO A CA 1
ATOM 1009 C C . PRO A 1 128 ? -19.578 3.377 -5.312 1 98 128 PRO A C 1
ATOM 1011 O O . PRO A 1 128 ? -18.484 3.787 -5.719 1 98 128 PRO A O 1
ATOM 1014 N N . PRO A 1 129 ? -19.719 2.262 -4.605 1 97.69 129 PRO A N 1
ATOM 1015 C CA . PRO A 1 129 ? -18.547 1.495 -4.164 1 97.69 129 PRO A CA 1
ATOM 1016 C C . PRO A 1 129 ? -17.578 1.178 -5.305 1 97.69 129 PRO A C 1
ATOM 1018 O O . PRO A 1 129 ? -16.359 1.257 -5.129 1 97.69 129 PRO A O 1
ATOM 1021 N N . GLU A 1 130 ? -18.109 0.836 -6.484 1 96.31 130 GLU A N 1
ATOM 1022 C CA . GLU A 1 130 ? -17.281 0.556 -7.645 1 96.31 130 GLU A CA 1
ATOM 1023 C C . GLU A 1 130 ? -16.438 1.773 -8.031 1 96.31 130 GLU A C 1
ATOM 1025 O O . GLU A 1 130 ? -15.258 1.646 -8.352 1 96.31 130 GLU A O 1
ATOM 1030 N N . GLU A 1 131 ? -17.031 2.852 -7.977 1 96.56 131 GLU A N 1
ATOM 1031 C CA . GLU A 1 131 ? -16.344 4.098 -8.32 1 96.56 131 GLU A CA 1
ATOM 1032 C C . GLU A 1 131 ? -15.305 4.473 -7.266 1 96.56 131 GLU A C 1
ATOM 1034 O O . GLU A 1 131 ? -14.219 4.938 -7.594 1 96.56 131 GLU A O 1
ATOM 1039 N N . ILE A 1 132 ? -15.648 4.277 -5.984 1 97.81 132 ILE A N 1
ATOM 1040 C CA . ILE A 1 132 ? -14.711 4.543 -4.895 1 97.81 132 ILE A CA 1
ATOM 1041 C C . ILE A 1 132 ? -13.469 3.668 -5.062 1 97.81 132 ILE A C 1
ATOM 1043 O O . ILE A 1 132 ? -12.344 4.156 -4.949 1 97.81 132 ILE A O 1
ATOM 1047 N N . TYR A 1 133 ? -13.672 2.438 -5.363 1 96.62 133 TYR A N 1
ATOM 1048 C CA . TYR A 1 133 ? -12.562 1.506 -5.539 1 96.62 133 TYR A CA 1
ATOM 1049 C C . TYR A 1 133 ? -11.688 1.91 -6.723 1 96.62 133 TYR A C 1
ATOM 1051 O O . TYR A 1 133 ? -10.461 1.904 -6.625 1 96.62 133 TYR A O 1
ATOM 1059 N N . ASN A 1 134 ? -12.273 2.283 -7.832 1 93.75 134 ASN A N 1
ATOM 1060 C CA . ASN A 1 134 ? -11.531 2.736 -9 1 93.75 134 ASN A CA 1
ATOM 1061 C C . ASN A 1 134 ? -10.711 3.986 -8.695 1 93.75 134 ASN A C 1
ATOM 1063 O O . ASN A 1 134 ? -9.594 4.141 -9.188 1 93.75 134 ASN A O 1
ATOM 1067 N N . THR A 1 135 ? -11.297 4.828 -7.918 1 95.31 135 THR A N 1
ATOM 1068 C CA . THR A 1 135 ? -10.719 6.145 -7.691 1 95.31 135 THR A CA 1
ATOM 1069 C C . THR A 1 135 ? -9.609 6.078 -6.648 1 95.31 135 THR A C 1
ATOM 1071 O O . THR A 1 135 ? -8.523 6.625 -6.852 1 95.31 135 THR A O 1
ATOM 1074 N N . ILE A 1 136 ? -9.836 5.367 -5.523 1 96.25 136 ILE A N 1
ATOM 1075 C CA . ILE A 1 136 ? -8.883 5.324 -4.422 1 96.25 136 ILE A CA 1
ATOM 1076 C C . ILE A 1 136 ? -8.039 4.055 -4.512 1 96.25 136 ILE A C 1
ATOM 1078 O O . ILE A 1 136 ? -6.812 4.105 -4.422 1 96.25 136 ILE A O 1
ATOM 1082 N N . GLY A 1 137 ? -8.664 2.947 -4.777 1 92.88 137 GLY A N 1
ATOM 1083 C CA . GLY A 1 137 ? -8.062 1.631 -4.656 1 92.88 137 GLY A CA 1
ATOM 1084 C C . GLY A 1 137 ? -7.109 1.305 -5.797 1 92.88 137 GLY A C 1
ATOM 1085 O O . GLY A 1 137 ? -6.242 0.44 -5.66 1 92.88 137 GLY A O 1
ATOM 1086 N N . LYS A 1 138 ? -7.211 2.02 -6.926 1 91.19 138 LYS A N 1
ATOM 1087 C CA . LYS A 1 138 ? -6.438 1.612 -8.094 1 91.19 138 LYS A CA 1
ATOM 1088 C C . LYS A 1 138 ? -5.289 2.582 -8.359 1 91.19 138 LYS A C 1
ATOM 1090 O O . LYS A 1 138 ? -4.57 2.447 -9.352 1 91.19 138 LYS A O 1
ATOM 1095 N N . CYS A 1 139 ? -5.102 3.488 -7.508 1 92.44 139 CYS A N 1
ATOM 1096 C CA . CYS A 1 139 ? -3.945 4.371 -7.637 1 92.44 139 CYS A CA 1
ATOM 1097 C C . CYS A 1 139 ? -2.645 3.586 -7.508 1 92.44 139 CYS A C 1
ATOM 1099 O O . CYS A 1 139 ? -2.592 2.57 -6.812 1 92.44 139 CYS A O 1
ATOM 1101 N N . ARG A 1 140 ? -1.646 4.07 -8.234 1 93.38 140 ARG A N 1
ATOM 1102 C CA . ARG A 1 140 ? -0.3 3.588 -7.938 1 93.38 140 ARG A CA 1
ATOM 1103 C C . ARG A 1 140 ? 0.249 4.242 -6.672 1 93.38 140 ARG A C 1
ATOM 1105 O O . ARG A 1 140 ? 0.298 5.469 -6.57 1 93.38 140 ARG A O 1
ATOM 1112 N N . VAL A 1 141 ? 0.646 3.416 -5.773 1 96.25 141 VAL A N 1
ATOM 1113 C CA . VAL A 1 141 ? 1.078 3.926 -4.477 1 96.25 141 VAL A CA 1
ATOM 1114 C C . VAL A 1 141 ? 2.598 3.812 -4.355 1 96.25 141 VAL A C 1
ATOM 1116 O O . VAL A 1 141 ? 3.16 2.729 -4.52 1 96.25 141 VAL A O 1
ATOM 1119 N N . VAL A 1 142 ? 3.199 4.898 -4.152 1 97.56 142 VAL A N 1
ATOM 1120 C CA . VAL A 1 142 ? 4.617 4.93 -3.809 1 97.56 142 VAL A CA 1
ATOM 1121 C C . VAL A 1 142 ? 4.781 5.301 -2.336 1 97.56 142 VAL A C 1
ATOM 1123 O O . VAL A 1 142 ? 4.859 6.48 -1.989 1 97.56 142 VAL A O 1
ATOM 1126 N N . ASP A 1 143 ? 4.816 4.285 -1.551 1 98.56 143 ASP A N 1
ATOM 1127 C CA . ASP A 1 143 ? 5.129 4.496 -0.141 1 98.56 143 ASP A CA 1
ATOM 1128 C C . ASP A 1 143 ? 6.621 4.77 0.055 1 98.56 143 ASP A C 1
ATOM 1130 O O . ASP A 1 143 ? 7.445 3.867 -0.084 1 98.56 143 ASP A O 1
ATOM 1134 N N . LEU A 1 144 ? 6.957 5.941 0.432 1 98.31 144 LEU A N 1
ATOM 1135 C CA . LEU A 1 144 ? 8.352 6.355 0.558 1 98.31 144 LEU A CA 1
ATOM 1136 C C . LEU A 1 144 ? 9.062 5.547 1.639 1 98.31 144 LEU A C 1
ATOM 1138 O O . LEU A 1 144 ? 10.273 5.34 1.569 1 98.31 144 LEU A O 1
ATOM 1142 N N . SER A 1 145 ? 8.312 5.117 2.645 1 97.56 145 SER A N 1
ATOM 1143 C CA . SER A 1 145 ? 8.914 4.281 3.678 1 97.56 145 SER A CA 1
ATOM 1144 C C . SER A 1 145 ? 9.43 2.973 3.096 1 97.56 145 SER A C 1
ATOM 1146 O O . SER A 1 145 ? 10.414 2.412 3.59 1 97.56 145 SER A O 1
ATOM 1148 N N . VAL A 1 146 ? 8.781 2.508 2.084 1 97.94 146 VAL A N 1
ATOM 1149 C CA . VAL A 1 146 ? 9.164 1.264 1.426 1 97.94 146 VAL A CA 1
ATOM 1150 C C . VAL A 1 146 ? 10.234 1.547 0.369 1 97.94 146 VAL A C 1
ATOM 1152 O O . VAL A 1 146 ? 11.242 0.845 0.295 1 97.94 146 VAL A O 1
ATOM 1155 N N . ALA A 1 147 ? 9.992 2.574 -0.407 1 97.25 147 ALA A N 1
ATOM 1156 C CA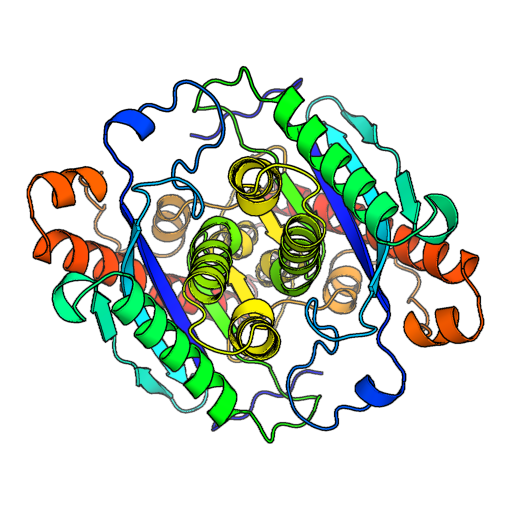 . ALA A 1 147 ? 11.016 2.977 -1.371 1 97.25 147 ALA A CA 1
ATOM 1157 C C . ALA A 1 147 ? 12.344 3.244 -0.678 1 97.25 147 ALA A C 1
ATOM 1159 O O . ALA A 1 147 ? 13.414 2.959 -1.233 1 97.25 147 ALA A O 1
ATOM 1160 N N . GLY A 1 148 ? 12.289 3.754 0.472 1 96.12 148 GLY A N 1
ATOM 1161 C CA . GLY A 1 148 ? 13.461 4.16 1.235 1 96.12 148 GLY A CA 1
ATOM 1162 C C . GLY A 1 148 ? 14.375 3.004 1.592 1 96.12 148 GLY A C 1
ATOM 1163 O O . GLY A 1 148 ? 15.555 3.203 1.873 1 96.12 148 GLY A O 1
ATOM 1164 N N . ILE A 1 149 ? 13.875 1.851 1.529 1 95.25 149 ILE A N 1
ATOM 1165 C CA . ILE A 1 149 ? 14.648 0.667 1.894 1 95.25 149 ILE A CA 1
ATOM 1166 C C . ILE A 1 149 ? 15.922 0.607 1.06 1 95.25 149 ILE A C 1
ATOM 1168 O O . ILE A 1 149 ? 16.984 0.244 1.567 1 95.25 149 ILE A O 1
ATOM 1172 N N . GLY A 1 150 ? 15.773 1.004 -0.155 1 91.5 150 GLY A N 1
ATOM 1173 C CA . GLY A 1 150 ? 16.922 0.946 -1.048 1 91.5 150 GLY A CA 1
ATOM 1174 C C . GLY A 1 150 ? 17.828 2.164 -0.945 1 91.5 150 GLY A C 1
ATOM 1175 O O . GLY A 1 150 ? 18.875 2.225 -1.592 1 91.5 150 GLY A O 1
ATOM 1176 N N . PHE A 1 151 ? 17.5 3.078 -0.104 1 91.19 151 PHE A N 1
ATOM 1177 C CA . PHE A 1 151 ? 18.234 4.332 -0.038 1 91.19 151 PHE A CA 1
ATOM 1178 C C . PHE A 1 151 ? 18.859 4.523 1.34 1 91.19 151 PHE A C 1
ATOM 1180 O O . PHE A 1 151 ? 19.734 5.379 1.522 1 91.19 151 PHE A O 1
ATOM 1187 N N . VAL A 1 152 ? 18.344 3.805 2.305 1 87.62 152 VAL A N 1
ATOM 1188 C CA . VAL A 1 152 ? 18.797 3.957 3.686 1 87.62 152 VAL A CA 1
ATOM 1189 C C . VAL A 1 152 ? 19.516 2.688 4.141 1 87.62 152 VAL A C 1
ATOM 1191 O O . VAL A 1 152 ? 18.984 1.582 3.992 1 87.62 152 VAL A O 1
ATOM 1194 N N . PRO A 1 153 ? 20.656 2.838 4.602 1 81.75 153 PRO A N 1
ATOM 1195 C CA . PRO A 1 153 ? 21.312 1.645 5.141 1 81.75 153 PRO A CA 1
ATOM 1196 C C . PRO A 1 153 ? 20.578 1.05 6.332 1 81.75 153 PRO A C 1
ATOM 1198 O O . PRO A 1 153 ? 20.094 1.788 7.195 1 81.75 153 PRO A O 1
ATOM 1201 N N . THR A 1 154 ? 20.391 -0.185 6.227 1 81.06 154 THR A N 1
ATOM 1202 C CA . THR A 1 154 ? 19.719 -0.849 7.336 1 81.06 154 THR A CA 1
ATOM 1203 C C . THR A 1 154 ? 20.328 -2.223 7.598 1 81.06 154 THR A C 1
ATOM 1205 O O . THR A 1 154 ? 20.891 -2.842 6.691 1 81.06 154 THR A O 1
ATOM 1208 N N . GLN A 1 155 ? 20.234 -2.605 8.93 1 80.12 155 GLN A N 1
ATOM 1209 C CA . GLN A 1 155 ? 20.703 -3.924 9.336 1 80.12 155 GLN A CA 1
ATOM 1210 C C . GLN A 1 155 ? 19.547 -4.812 9.781 1 80.12 155 GLN A C 1
ATOM 1212 O O . GLN A 1 155 ? 19.75 -5.793 10.5 1 80.12 155 GLN A O 1
ATOM 1217 N N . ASN A 1 156 ? 18.422 -4.469 9.359 1 85.75 156 ASN A N 1
ATOM 1218 C CA . ASN A 1 156 ? 17.25 -5.27 9.711 1 85.75 156 ASN A CA 1
ATOM 1219 C C . ASN A 1 156 ? 17.328 -6.672 9.117 1 85.75 156 ASN A C 1
ATOM 1221 O O . ASN A 1 156 ? 17.812 -6.844 7.996 1 85.75 156 ASN A O 1
ATOM 1225 N N . PRO A 1 157 ? 16.781 -7.609 9.836 1 86.31 157 PRO A N 1
ATOM 1226 C CA . PRO A 1 1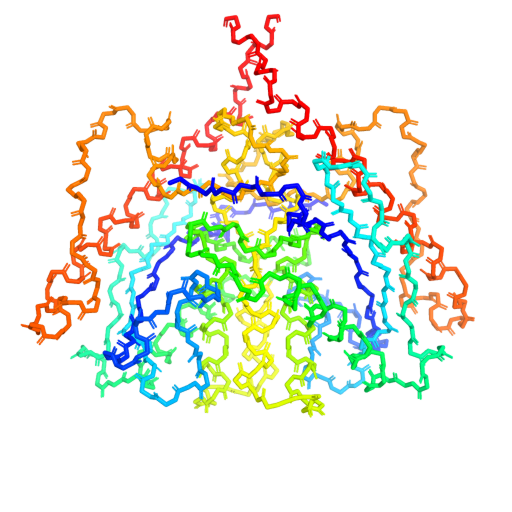57 ? 16.844 -8.984 9.336 1 86.31 157 PRO A CA 1
ATOM 1227 C C . PRO A 1 157 ? 15.828 -9.258 8.227 1 86.31 157 PRO A C 1
ATOM 1229 O O . PRO A 1 157 ? 15.883 -10.297 7.574 1 86.31 157 PRO A O 1
ATOM 1232 N N . ILE A 1 158 ? 14.875 -8.391 8.023 1 89.44 158 ILE A N 1
ATOM 1233 C CA . ILE A 1 158 ? 13.93 -8.445 6.918 1 89.44 158 ILE A CA 1
ATOM 1234 C C . ILE A 1 158 ? 13.805 -7.07 6.27 1 89.44 158 ILE A C 1
ATOM 1236 O O . ILE A 1 158 ? 14.219 -6.062 6.855 1 89.44 158 ILE A O 1
ATOM 1240 N N . LEU A 1 159 ? 13.336 -7.105 5.07 1 93.69 159 LEU A N 1
ATOM 1241 C CA . LEU A 1 159 ? 12.938 -5.812 4.52 1 93.69 159 LEU A CA 1
ATOM 1242 C C . LEU A 1 159 ? 11.836 -5.18 5.371 1 93.69 159 LEU A C 1
ATOM 1244 O O . LEU A 1 159 ? 10.852 -5.836 5.711 1 93.69 159 LEU A O 1
ATOM 1248 N N . HIS A 1 160 ? 12.047 -4.008 5.758 1 94.88 160 HIS A N 1
ATOM 1249 C CA . HIS A 1 160 ? 11.102 -3.295 6.617 1 94.88 160 HIS A CA 1
ATOM 1250 C C . HIS A 1 160 ? 11.031 -1.818 6.246 1 94.88 160 HIS A C 1
ATOM 1252 O O . HIS A 1 160 ? 12.055 -1.192 5.961 1 94.88 160 HIS A O 1
ATOM 1258 N N . PRO A 1 161 ? 9.82 -1.288 6.25 1 95.25 161 PRO A N 1
ATOM 1259 C CA . PRO A 1 161 ? 9.688 0.13 5.906 1 95.25 161 PRO A CA 1
ATOM 1260 C C . PRO A 1 161 ? 10.508 1.035 6.824 1 95.25 161 PRO A C 1
ATOM 1262 O O . PRO A 1 161 ? 10.609 0.771 8.023 1 95.25 161 PRO A O 1
ATOM 1265 N N . CYS A 1 162 ? 11.023 2.09 6.227 1 94.38 162 CYS A N 1
ATOM 1266 C CA . CYS A 1 162 ? 11.734 3.111 6.988 1 94.38 162 CYS A CA 1
ATOM 1267 C C . CYS A 1 162 ? 10.758 4.078 7.648 1 94.38 162 CYS A C 1
ATOM 1269 O O . CYS A 1 162 ? 9.695 4.371 7.098 1 94.38 162 CYS A O 1
ATOM 1271 N N . SER A 1 163 ? 11.125 4.523 8.805 1 91.44 163 SER A N 1
ATOM 1272 C CA . SER A 1 163 ? 10.336 5.59 9.414 1 91.44 163 SER A CA 1
ATOM 1273 C C . SER A 1 163 ? 10.57 6.922 8.711 1 91.44 163 SER A C 1
ATOM 1275 O O . SER A 1 163 ? 11.555 7.082 7.984 1 91.44 163 SER A O 1
ATOM 1277 N N . HIS A 1 164 ? 9.695 7.832 8.953 1 92.31 164 HIS A N 1
ATOM 1278 C CA . HIS A 1 164 ? 9.852 9.18 8.422 1 92.31 164 HIS A CA 1
ATOM 1279 C C . HIS A 1 164 ? 11.18 9.789 8.852 1 92.31 164 HIS A C 1
ATOM 1281 O O . HIS A 1 164 ? 11.891 10.375 8.039 1 92.31 164 HIS A O 1
ATOM 1287 N N . ASN A 1 165 ? 11.469 9.648 10.086 1 89.75 165 ASN A N 1
ATOM 1288 C CA . ASN A 1 165 ? 12.703 10.227 10.609 1 89.75 165 ASN A CA 1
ATOM 1289 C C . ASN A 1 165 ? 13.938 9.562 9.992 1 89.75 165 ASN A C 1
ATOM 1291 O O . ASN A 1 165 ? 14.93 10.234 9.711 1 89.75 165 ASN A O 1
ATOM 1295 N N . GLN A 1 166 ? 13.938 8.32 9.805 1 90.12 166 GLN A N 1
ATOM 1296 C CA . GLN A 1 166 ? 15.055 7.629 9.164 1 90.12 166 GLN A CA 1
ATOM 1297 C C . GLN A 1 166 ? 15.297 8.172 7.762 1 90.12 166 GLN A C 1
ATOM 1299 O O . GLN A 1 166 ? 16.453 8.398 7.371 1 90.12 166 GLN A O 1
ATOM 1304 N N . LEU A 1 167 ? 14.234 8.367 7.059 1 94.12 167 LEU A N 1
ATOM 1305 C CA . LEU A 1 167 ? 14.344 8.883 5.695 1 94.12 167 LEU A CA 1
ATOM 1306 C C . LEU A 1 167 ? 14.883 10.312 5.695 1 94.12 167 LEU A C 1
ATOM 1308 O O . LEU A 1 167 ? 15.797 10.633 4.941 1 94.12 167 LEU A O 1
ATOM 1312 N N . ALA A 1 168 ? 14.25 11.102 6.52 1 92.44 168 ALA A N 1
ATOM 1313 C CA . ALA A 1 168 ? 14.648 12.508 6.578 1 92.44 168 ALA A CA 1
ATOM 1314 C C . ALA A 1 168 ? 16.109 12.648 6.992 1 92.44 168 ALA A C 1
ATOM 1316 O O . ALA A 1 168 ? 16.859 13.43 6.402 1 92.44 168 ALA A O 1
ATOM 1317 N N . ASP A 1 169 ? 16.547 11.883 7.934 1 89.94 169 ASP A N 1
ATOM 1318 C CA . ASP A 1 169 ? 17.922 11.938 8.414 1 89.94 169 ASP A CA 1
ATOM 1319 C C . ASP A 1 169 ? 18.891 11.508 7.324 1 89.94 169 ASP A C 1
ATOM 1321 O O . ASP A 1 169 ? 20 12.062 7.215 1 89.94 169 ASP A O 1
ATOM 1325 N N . ALA A 1 170 ? 18.516 10.594 6.555 1 89.94 170 ALA A N 1
ATOM 1326 C CA . ALA A 1 170 ? 19.406 10.023 5.547 1 89.94 170 ALA A CA 1
ATOM 1327 C C . ALA A 1 170 ? 19.453 10.891 4.293 1 89.94 170 ALA A C 1
ATOM 1329 O O . ALA A 1 170 ? 20.484 11.008 3.641 1 89.94 170 ALA A O 1
ATOM 1330 N N . LEU A 1 171 ? 18.328 11.531 4.012 1 93.06 171 LEU A N 1
ATOM 1331 C CA . LEU A 1 171 ? 18.219 12.109 2.676 1 93.06 171 LEU A CA 1
ATOM 1332 C C . LEU A 1 171 ? 18.156 13.633 2.744 1 93.06 171 LEU A C 1
ATOM 1334 O O . LEU A 1 171 ? 18.328 14.305 1.728 1 93.06 171 LEU A O 1
ATOM 1338 N N . LEU A 1 172 ? 17.906 14.094 3.945 1 92.44 172 LEU A N 1
ATOM 1339 C CA . LEU A 1 172 ? 17.844 15.547 4.113 1 92.44 172 LEU A CA 1
ATOM 1340 C C . LEU A 1 172 ? 18.891 16.031 5.109 1 92.44 172 LEU A C 1
ATOM 1342 O O . LEU A 1 172 ? 18.562 16.375 6.246 1 92.44 172 LEU A O 1
ATOM 1346 N N . PRO A 1 173 ? 20.047 16.234 4.746 1 83.12 173 PRO A N 1
ATOM 1347 C CA . PRO A 1 173 ? 21.125 16.594 5.672 1 83.12 173 PRO A CA 1
ATOM 1348 C C . PRO A 1 173 ? 20.906 17.953 6.34 1 83.12 173 PRO A C 1
ATOM 1350 O O . PRO A 1 173 ? 21.375 18.172 7.461 1 83.12 173 PRO A O 1
ATOM 1353 N N . GLU A 1 174 ? 20.312 18.781 5.727 1 81.94 174 GLU A N 1
ATOM 1354 C CA . GLU A 1 174 ? 20.156 20.141 6.258 1 81.94 174 GLU A CA 1
ATOM 1355 C C . GLU A 1 174 ? 18.922 20.234 7.145 1 81.94 174 GLU A C 1
ATOM 1357 O O . GLU A 1 174 ? 18.594 21.328 7.637 1 81.94 174 GLU A O 1
ATOM 1362 N N . ARG A 1 175 ? 18.375 19.094 7.352 1 78.69 175 ARG A N 1
ATOM 1363 C CA . ARG A 1 175 ? 17.125 19.094 8.102 1 78.69 175 ARG A CA 1
ATOM 1364 C C . ARG A 1 175 ? 17.359 19.5 9.555 1 78.69 175 ARG A C 1
ATOM 1366 O O . ARG A 1 175 ? 18.297 19.016 10.195 1 78.69 175 ARG A O 1
ATOM 1373 N N . ALA A 1 176 ? 16.625 20.594 9.969 1 66.19 176 ALA A N 1
ATOM 1374 C CA . ALA A 1 176 ? 16.578 20.875 11.398 1 66.19 176 ALA A CA 1
ATOM 1375 C C . ALA A 1 176 ? 15.828 19.797 12.156 1 66.19 176 ALA A C 1
ATOM 1377 O O . ALA A 1 176 ? 14.844 19.234 11.656 1 66.19 176 ALA A O 1
ATOM 1378 N N . ARG A 1 177 ? 16.562 19.078 13.078 1 57.84 177 ARG A N 1
ATOM 1379 C CA . ARG A 1 177 ? 15.938 17.969 13.789 1 57.84 177 ARG A CA 1
ATOM 1380 C C . ARG A 1 177 ? 14.531 18.344 14.258 1 57.84 177 ARG A C 1
ATOM 1382 O O . ARG A 1 177 ? 14.336 19.406 14.844 1 57.84 177 ARG A O 1
ATOM 1389 N N . LYS A 1 178 ? 13.562 17.609 13.82 1 58.59 178 LYS A N 1
ATOM 1390 C CA . LYS A 1 178 ? 12.203 17.875 14.266 1 58.59 178 LYS A CA 1
ATOM 1391 C C . LYS A 1 178 ? 12.047 17.609 15.766 1 58.59 178 LYS A C 1
ATOM 1393 O O . LYS A 1 178 ? 12.695 16.719 16.312 1 58.59 178 LYS A O 1
ATOM 1398 N N . PRO A 1 179 ? 11.547 18.422 16.594 1 49.59 179 PRO A N 1
ATOM 1399 C CA . PRO A 1 179 ? 11.234 18.094 17.984 1 49.59 179 PRO A CA 1
ATOM 1400 C C . PRO A 1 179 ? 10.453 16.797 18.125 1 49.59 179 PRO A C 1
ATOM 1402 O O . PRO A 1 179 ? 9.734 16.391 17.203 1 49.59 179 PRO A O 1
ATOM 1405 N N . THR A 1 180 ? 10.953 15.828 18.875 1 52.31 180 THR A N 1
ATOM 1406 C CA . THR A 1 180 ? 10.18 14.656 19.281 1 52.31 180 THR A CA 1
ATOM 1407 C C . THR A 1 180 ? 8.734 15.031 19.578 1 52.31 180 THR A C 1
ATOM 1409 O O . THR A 1 180 ? 8.461 15.867 20.438 1 52.31 180 THR A O 1
ATOM 1412 N N . GLY A 1 181 ? 7.879 15.367 18.672 1 53.38 181 GLY A N 1
ATOM 1413 C CA . GLY A 1 181 ? 6.633 16.062 18.406 1 53.38 181 GLY A CA 1
ATOM 1414 C C . GLY A 1 181 ? 5.457 15.492 19.172 1 53.38 181 GLY A C 1
ATOM 1415 O O . GLY A 1 181 ? 5.504 14.352 19.641 1 53.38 181 GLY A O 1
ATOM 1416 N N . LYS A 1 182 ? 4.68 16.328 19.859 1 65.38 182 LYS A N 1
ATOM 1417 C CA . LYS A 1 182 ? 3.34 16.047 20.375 1 65.38 182 LYS A CA 1
ATOM 1418 C C . LYS A 1 182 ? 2.539 15.203 19.391 1 65.38 182 LYS A C 1
ATOM 1420 O O . LYS A 1 182 ? 2.57 15.453 18.172 1 65.38 182 LYS A O 1
ATOM 1425 N N . LYS A 1 183 ? 1.945 14.164 20.016 1 80.31 183 LYS A N 1
ATOM 1426 C CA . LYS A 1 183 ? 1.073 13.312 19.219 1 80.31 183 LYS A CA 1
ATOM 1427 C C . LYS A 1 183 ? -0.175 14.062 18.766 1 80.31 183 LYS A C 1
ATOM 1429 O O . LYS A 1 183 ? -0.678 14.93 19.484 1 80.31 183 LYS A O 1
ATOM 1434 N N . VAL A 1 184 ? -0.532 13.938 17.625 1 88.69 184 VAL A N 1
ATOM 1435 C CA . VAL A 1 184 ? -1.704 14.547 17 1 88.69 184 VAL A CA 1
ATOM 1436 C C . VAL A 1 184 ? -2.898 14.453 17.953 1 88.69 184 VAL A C 1
ATOM 1438 O O . VAL A 1 184 ? -3.662 15.406 18.094 1 88.69 184 VAL A O 1
ATOM 1441 N N . TRP A 1 185 ? -3.004 13.328 18.656 1 88.88 185 TRP A N 1
ATOM 1442 C CA . TRP A 1 185 ? -4.168 13.164 19.516 1 88.88 185 TRP A CA 1
ATOM 1443 C C . TRP A 1 185 ? -4.098 14.102 20.719 1 88.88 185 TRP A C 1
ATOM 1445 O O . TRP A 1 185 ? -5.125 14.594 21.188 1 88.88 185 TRP A O 1
ATOM 1455 N N . GLU A 1 186 ? -2.936 14.391 21.156 1 88.31 186 GLU A N 1
ATOM 1456 C CA . GLU A 1 186 ? -2.777 15.344 22.25 1 88.31 186 GLU A CA 1
ATOM 1457 C C . GLU A 1 186 ? -3.115 16.766 21.797 1 88.31 186 GLU A C 1
ATOM 1459 O O . GLU A 1 186 ? -3.752 17.516 22.531 1 88.31 186 GLU A O 1
ATOM 1464 N N . MET A 1 187 ? -2.695 17.109 20.672 1 92.94 187 MET A N 1
ATOM 1465 C CA . MET A 1 187 ? -3.025 18.422 20.109 1 92.94 187 MET A CA 1
ATOM 1466 C C . MET A 1 187 ? -4.531 18.562 19.922 1 92.94 187 MET A C 1
ATOM 1468 O O . MET A 1 187 ? -5.09 19.641 20.188 1 92.94 187 MET A O 1
ATOM 1472 N N . MET A 1 188 ? -5.164 17.531 19.594 1 93.31 188 MET A N 1
ATOM 1473 C CA . MET A 1 188 ? -6.613 17.547 19.406 1 93.31 188 MET A CA 1
ATOM 1474 C C . MET A 1 188 ? -7.324 17.703 20.75 1 93.31 188 MET A C 1
ATOM 1476 O O . MET A 1 188 ? -8.297 18.453 20.859 1 93.31 188 MET A O 1
ATOM 1480 N N . ASP A 1 189 ? -6.84 17 21.703 1 93.62 189 ASP A N 1
ATOM 1481 C CA . ASP A 1 189 ? -7.418 17.109 23.031 1 93.62 189 ASP A CA 1
ATOM 1482 C C . ASP A 1 189 ? -7.312 18.547 23.547 1 93.62 189 ASP A C 1
ATOM 1484 O O . ASP A 1 189 ? -8.203 19.016 24.266 1 93.62 189 ASP A O 1
ATOM 1488 N N . ALA A 1 190 ? -6.273 19.172 23.156 1 94.06 190 ALA A N 1
ATOM 1489 C CA . ALA A 1 190 ? -6.031 20.547 23.578 1 94.06 190 ALA A CA 1
ATOM 1490 C C . ALA A 1 190 ? -6.664 21.531 22.594 1 94.06 190 ALA A C 1
ATOM 1492 O O . ALA A 1 190 ? -6.508 22.75 22.734 1 94.06 190 ALA A O 1
ATOM 1493 N N . LYS A 1 191 ? -7.25 21.031 21.562 1 94.69 191 LYS A N 1
ATOM 1494 C CA . LYS A 1 191 ? -7.91 21.828 20.531 1 94.69 191 LYS A CA 1
ATOM 1495 C C . LYS A 1 191 ? -6.918 22.734 19.797 1 94.69 191 LYS A C 1
ATOM 1497 O O . LYS A 1 191 ? -7.234 23.875 19.469 1 94.69 191 LYS A O 1
ATOM 1502 N N . GLU A 1 192 ? -5.773 22.234 19.688 1 95 192 GLU A N 1
ATOM 1503 C CA . GLU A 1 192 ? -4.73 22.938 18.938 1 95 192 GLU A CA 1
ATOM 1504 C C . GLU A 1 192 ? -4.777 22.578 17.453 1 95 192 GLU A C 1
ATOM 1506 O O . GLU A 1 192 ? -3.807 22.047 16.906 1 95 192 GLU A O 1
ATOM 1511 N N . TYR A 1 193 ? -5.762 22.984 16.797 1 95.88 193 TYR A N 1
ATOM 1512 C CA . TYR A 1 193 ? -6.027 22.625 15.414 1 95.88 193 TYR A CA 1
ATOM 1513 C C . TYR A 1 193 ? -4.949 23.172 14.484 1 95.88 193 TYR A C 1
ATOM 1515 O O . TYR A 1 193 ? -4.496 22.484 13.578 1 95.88 193 TYR A O 1
ATOM 1523 N N . GLY A 1 194 ? -4.586 24.375 14.75 1 95.5 194 GLY A N 1
ATOM 1524 C CA . GLY A 1 194 ? -3.541 24.984 13.945 1 95.5 194 GLY A CA 1
ATOM 1525 C C . GLY A 1 194 ? -2.225 24.234 14.008 1 95.5 194 GLY A C 1
ATOM 1526 O O . GLY A 1 194 ? -1.522 24.109 13 1 95.5 194 GLY A O 1
ATOM 1527 N N . ALA A 1 195 ? -1.908 23.797 15.141 1 94.56 195 ALA A N 1
ATOM 1528 C CA . ALA A 1 195 ? -0.672 23.031 15.32 1 94.56 195 ALA A CA 1
ATOM 1529 C C . ALA A 1 195 ? -0.712 21.719 14.539 1 94.56 195 ALA A C 1
ATOM 1531 O O . ALA A 1 195 ? 0.299 21.297 13.977 1 94.56 195 ALA A O 1
ATOM 1532 N N . VAL A 1 196 ? -1.847 21.078 14.523 1 95.44 196 VAL A N 1
ATOM 1533 C CA . VAL A 1 196 ? -2.029 19.844 13.766 1 95.44 196 VAL A CA 1
ATOM 1534 C C . VAL A 1 196 ? -1.802 20.125 12.281 1 95.44 196 VAL A C 1
ATOM 1536 O O . VAL A 1 196 ? -1.087 19.375 11.609 1 95.44 196 VAL A O 1
ATOM 1539 N N . GLU A 1 197 ? -2.375 21.219 11.828 1 96.88 197 GLU A N 1
ATOM 1540 C CA . GLU A 1 197 ? -2.25 21.578 10.422 1 96.88 197 GLU A CA 1
ATOM 1541 C C . GLU A 1 197 ? -0.796 21.859 10.047 1 96.88 197 GLU A C 1
ATOM 1543 O O . GLU A 1 197 ? -0.312 21.375 9.023 1 96.88 197 GLU A O 1
ATOM 1548 N N . GLN A 1 198 ? -0.137 22.562 10.859 1 94.56 198 GLN A N 1
ATOM 1549 C CA . GLN A 1 198 ? 1.244 22.953 10.586 1 94.56 198 GLN A CA 1
ATOM 1550 C C . GLN A 1 198 ? 2.164 21.734 10.602 1 94.56 198 GLN A C 1
ATOM 1552 O O . GLN A 1 198 ? 3.061 21.609 9.758 1 94.56 198 GLN A O 1
ATOM 1557 N N . ARG A 1 199 ? 1.961 20.938 11.516 1 93.19 199 ARG A N 1
ATOM 1558 C CA . ARG A 1 199 ? 2.766 19.719 11.602 1 93.19 199 ARG A CA 1
ATOM 1559 C C . ARG A 1 199 ? 2.576 18.844 10.3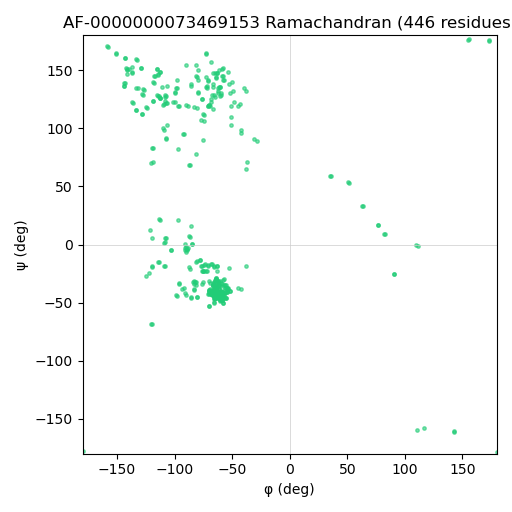59 1 93.19 199 ARG A C 1
ATOM 1561 O O . ARG A 1 199 ? 3.551 18.359 9.789 1 93.19 199 ARG A O 1
ATOM 1568 N N . CYS A 1 200 ? 1.352 18.672 10.016 1 95.56 200 CYS A N 1
ATOM 1569 C CA . CYS A 1 200 ? 1.039 17.844 8.859 1 95.56 200 CYS A CA 1
ATOM 1570 C C . CYS A 1 200 ? 1.644 18.422 7.586 1 95.56 200 CYS A C 1
ATOM 1572 O O . CYS A 1 200 ? 2.24 17.703 6.789 1 95.56 200 CYS A O 1
ATOM 1574 N N . GLU A 1 201 ? 1.503 19.734 7.426 1 96.75 201 GLU A N 1
ATOM 1575 C CA . GLU A 1 201 ? 2.1 20.375 6.258 1 96.75 201 GLU A CA 1
ATOM 1576 C C . GLU A 1 201 ? 3.617 20.219 6.254 1 96.75 201 GLU A C 1
ATOM 1578 O O . GLU A 1 201 ? 4.219 19.953 5.207 1 96.75 201 GLU A O 1
ATOM 1583 N N . GLY A 1 202 ? 4.207 20.438 7.414 1 93.56 202 GLY A N 1
ATOM 1584 C CA . GLY A 1 202 ? 5.641 20.234 7.52 1 93.56 202 GLY A CA 1
ATOM 1585 C C . GLY A 1 202 ? 6.086 18.844 7.086 1 93.56 202 GLY A C 1
ATOM 1586 O O . GLY A 1 202 ? 7.105 18.703 6.406 1 93.56 202 GLY A O 1
ATOM 1587 N N . GLU A 1 203 ? 5.344 17.844 7.449 1 94.31 203 GLU A N 1
ATOM 1588 C CA . GLU A 1 203 ? 5.664 16.484 7.07 1 94.31 203 GLU A CA 1
ATOM 1589 C C . GLU A 1 203 ? 5.527 16.281 5.562 1 94.31 203 GLU A C 1
ATOM 1591 O O . GLU A 1 203 ? 6.371 15.633 4.938 1 94.31 203 GLU A O 1
ATOM 1596 N N . VAL A 1 204 ? 4.48 16.875 4.969 1 97.25 204 VAL A N 1
ATOM 1597 C CA . VAL A 1 204 ? 4.285 16.719 3.529 1 97.25 204 VAL A CA 1
ATOM 1598 C C . VAL A 1 204 ? 5.406 17.438 2.775 1 97.25 204 VAL A C 1
ATOM 1600 O O . VAL A 1 204 ? 5.922 16.922 1.782 1 97.25 204 VAL A O 1
ATOM 1603 N N . ARG A 1 205 ? 5.82 18.562 3.227 1 96.12 205 ARG A N 1
ATOM 1604 C CA . ARG A 1 205 ? 6.938 19.281 2.611 1 96.12 205 ARG A CA 1
ATOM 1605 C C . ARG A 1 205 ? 8.211 18.438 2.641 1 96.12 205 ARG A C 1
ATOM 1607 O O . ARG A 1 205 ? 8.93 18.359 1.643 1 96.12 205 ARG A O 1
ATOM 1614 N N . GLU A 1 206 ? 8.438 17.859 3.732 1 95.31 206 GLU A N 1
ATOM 1615 C CA . GLU A 1 206 ? 9.602 16.984 3.846 1 95.31 206 GLU A CA 1
ATOM 1616 C C . GLU A 1 206 ? 9.5 15.789 2.902 1 95.31 206 GLU A C 1
ATOM 1618 O O . GLU A 1 206 ? 10.492 15.375 2.301 1 95.31 206 GLU A O 1
ATOM 1623 N N . MET A 1 207 ? 8.312 15.266 2.836 1 96.94 207 MET A N 1
ATOM 1624 C CA . MET A 1 207 ? 8.117 14.109 1.962 1 96.94 207 MET A CA 1
ATOM 1625 C C . MET A 1 207 ? 8.383 14.484 0.506 1 96.94 207 MET A C 1
ATOM 1627 O O . MET A 1 207 ? 8.938 13.68 -0.249 1 96.94 207 MET A O 1
ATOM 1631 N N . VAL A 1 208 ? 7.957 15.648 0.104 1 96.75 208 VAL A N 1
ATOM 1632 C CA . VAL A 1 208 ? 8.219 16.109 -1.253 1 96.75 208 VAL A CA 1
ATOM 1633 C C . VAL A 1 208 ? 9.727 16.188 -1.49 1 96.75 208 VAL A C 1
ATOM 1635 O O . VAL A 1 208 ? 10.219 15.727 -2.523 1 96.75 208 VAL A O 1
ATOM 1638 N N . GLU A 1 209 ? 10.445 16.688 -0.552 1 95.5 209 GLU A N 1
ATOM 1639 C CA . GLU A 1 209 ? 11.898 16.781 -0.671 1 95.5 209 GLU A CA 1
ATOM 1640 C C . GLU A 1 209 ? 12.531 15.398 -0.716 1 95.5 209 GLU A C 1
ATOM 1642 O O . GLU A 1 209 ? 13.445 15.156 -1.509 1 95.5 209 GLU A O 1
ATOM 1647 N N . ILE A 1 210 ? 12.086 14.539 0.13 1 96.25 210 ILE A N 1
ATOM 1648 C CA . ILE A 1 210 ? 12.594 13.172 0.17 1 96.25 210 ILE A CA 1
ATOM 1649 C C . ILE A 1 210 ? 12.367 12.5 -1.183 1 96.25 210 ILE A C 1
ATOM 1651 O O . ILE A 1 210 ? 13.289 11.898 -1.74 1 96.25 210 ILE A O 1
ATOM 1655 N N . ALA A 1 211 ? 11.148 12.633 -1.693 1 95.94 211 ALA A N 1
ATOM 1656 C CA . ALA A 1 211 ? 10.828 12.039 -2.99 1 95.94 211 ALA A CA 1
ATOM 1657 C C . ALA A 1 211 ? 11.742 12.586 -4.082 1 95.94 211 ALA A C 1
ATOM 1659 O O . ALA A 1 211 ? 12.227 11.836 -4.93 1 95.94 211 ALA A O 1
ATOM 1660 N N . ASN A 1 212 ? 12 13.836 -4.051 1 93 212 ASN A N 1
ATOM 1661 C CA . ASN A 1 212 ? 12.875 14.461 -5.039 1 93 212 ASN A CA 1
ATOM 1662 C C . ASN A 1 212 ? 14.305 13.938 -4.93 1 93 212 ASN A C 1
ATOM 1664 O O . ASN A 1 212 ? 14.953 13.68 -5.941 1 93 212 ASN A O 1
ATOM 1668 N N . ARG A 1 213 ? 14.766 13.797 -3.75 1 93 213 ARG A N 1
ATOM 1669 C CA . ARG A 1 213 ? 16.109 13.281 -3.533 1 93 213 ARG A CA 1
ATOM 1670 C C . ARG A 1 213 ? 16.234 11.844 -4.023 1 93 213 ARG A C 1
ATOM 1672 O O . ARG A 1 213 ? 17.25 11.469 -4.621 1 93 213 ARG A O 1
ATOM 1679 N N . MET A 1 214 ? 15.25 11.047 -3.74 1 93.5 214 MET A N 1
ATOM 1680 C CA . MET A 1 214 ? 15.242 9.672 -4.23 1 93.5 214 MET A CA 1
ATOM 1681 C C . MET A 1 214 ? 15.273 9.641 -5.754 1 93.5 214 MET A C 1
ATOM 1683 O O . MET A 1 214 ? 16.047 8.891 -6.348 1 93.5 214 MET A O 1
ATOM 1687 N N . LEU A 1 215 ? 14.406 10.461 -6.316 1 90.88 215 LEU A N 1
ATOM 1688 C CA . LEU A 1 215 ? 14.312 10.508 -7.773 1 90.88 215 LEU A CA 1
ATOM 1689 C C . LEU A 1 215 ? 15.648 10.891 -8.398 1 90.88 215 LEU A C 1
ATOM 1691 O O . LEU A 1 215 ? 16.094 10.266 -9.367 1 90.88 215 LEU A O 1
ATOM 1695 N N . LEU A 1 216 ? 16.297 11.828 -7.883 1 88.38 216 LEU A N 1
ATOM 1696 C CA . LEU A 1 216 ? 17.609 12.266 -8.375 1 88.38 216 LEU A CA 1
ATOM 1697 C C . LEU A 1 216 ? 18.641 11.164 -8.242 1 88.38 216 LEU A C 1
ATOM 1699 O O . LEU A 1 216 ? 19.469 10.977 -9.133 1 88.38 216 LEU A O 1
ATOM 1703 N N . SER A 1 217 ? 18.578 10.461 -7.199 1 86.62 217 SER A N 1
ATOM 1704 C CA . SER A 1 217 ? 19.531 9.375 -6.953 1 86.62 217 SER A CA 1
ATOM 1705 C C . SER A 1 217 ? 19.359 8.242 -7.965 1 86.62 217 SER A C 1
ATOM 1707 O O . SER A 1 217 ? 20.312 7.539 -8.289 1 86.62 217 SER A O 1
ATOM 1709 N N . CYS A 1 218 ? 18.156 8 -8.344 1 84 218 CYS A N 1
ATOM 1710 C CA . CYS A 1 218 ? 17.875 6.961 -9.32 1 84 218 CYS A CA 1
ATOM 1711 C C . CYS A 1 218 ? 18.453 7.316 -10.68 1 84 218 CYS A C 1
ATOM 1713 O O . CYS A 1 218 ? 18.828 6.434 -11.453 1 84 218 CYS A O 1
ATOM 1715 N N . ARG A 1 219 ? 18.484 8.453 -11.062 1 75.62 219 ARG A N 1
ATOM 1716 C CA . ARG A 1 219 ? 18.938 8.922 -12.359 1 75.62 219 ARG A CA 1
ATOM 1717 C C . ARG A 1 219 ? 20.469 8.914 -12.43 1 75.62 219 ARG A C 1
ATOM 1719 O O . ARG A 1 219 ? 21.047 8.672 -13.492 1 75.62 219 ARG A O 1
ATOM 1726 N N . TYR A 1 220 ? 21.062 9.156 -11.43 1 64.62 220 TYR A N 1
ATOM 1727 C CA . TYR A 1 220 ? 22.516 9.195 -11.359 1 64.62 220 TYR A CA 1
ATOM 1728 C C . TYR A 1 220 ? 23.047 8.188 -10.352 1 64.62 220 TYR A C 1
ATOM 1730 O O . TYR A 1 220 ? 23.359 8.539 -9.219 1 64.62 220 TYR A O 1
ATOM 1738 N N . PRO A 1 221 ? 22.859 6.816 -10.844 1 56.5 221 PRO A N 1
ATOM 1739 C CA . PRO A 1 221 ? 23.25 5.809 -9.859 1 56.5 221 PRO A CA 1
ATOM 1740 C C . PRO A 1 221 ? 24.656 6.039 -9.297 1 56.5 221 PRO A C 1
ATOM 1742 O O . PRO A 1 221 ? 25.531 6.547 -10 1 56.5 221 PRO A O 1
ATOM 1745 N N . ARG A 1 222 ? 24.734 6.004 -8.031 1 46.09 222 ARG A N 1
ATOM 1746 C CA . ARG A 1 222 ? 26.016 6.129 -7.363 1 46.09 222 ARG A CA 1
ATOM 1747 C C . ARG A 1 222 ? 27.031 5.148 -7.945 1 46.09 222 ARG A C 1
ATOM 1749 O O . ARG A 1 222 ? 26.672 4.043 -8.352 1 46.09 222 ARG A O 1
ATOM 1756 N N . SER A 1 223 ? 28 5.629 -8.656 1 37.44 223 SER A N 1
ATOM 1757 C CA . SER A 1 223 ? 29.125 4.832 -9.141 1 37.44 223 SER A CA 1
ATOM 1758 C C . SER A 1 223 ? 29.453 3.689 -8.18 1 37.44 223 SER A C 1
ATOM 1760 O O . SER A 1 223 ? 29.672 3.914 -6.988 1 37.44 223 SER A O 1
ATOM 1762 N N . THR A 1 224 ? 28.812 2.506 -8.414 1 30.02 224 THR A N 1
ATOM 1763 C CA . THR A 1 224 ? 29.469 1.343 -7.816 1 30.02 224 THR A CA 1
ATOM 1764 C C . THR A 1 224 ? 30.984 1.406 -8.008 1 30.02 224 THR A C 1
ATOM 1766 O O . THR A 1 224 ? 31.453 1.56 -9.133 1 30.02 224 THR A O 1
ATOM 1769 N N . VAL A 1 225 ? 31.719 1.854 -7.148 1 23.47 225 VAL A N 1
ATOM 1770 C CA . VAL A 1 225 ? 33.125 1.456 -7.195 1 23.47 225 VAL A CA 1
ATOM 1771 C C . VAL A 1 225 ? 33.25 -0.057 -7.02 1 23.47 225 VAL A C 1
ATOM 1773 O O . VAL A 1 225 ? 32.562 -0.641 -6.16 1 23.47 225 VAL A O 1
ATOM 1776 N N . MET B 1 1 ? 13.133 2.135 18.453 1 66.81 1 MET B N 1
ATOM 1777 C CA . MET B 1 1 ? 13.57 1.28 17.359 1 66.81 1 MET B CA 1
ATOM 1778 C C . MET B 1 1 ? 12.789 -0.031 17.344 1 66.81 1 MET B C 1
ATOM 1780 O O . MET B 1 1 ? 12.469 -0.576 18.406 1 66.81 1 MET B O 1
ATOM 1784 N N . VAL B 1 2 ? 12.375 -0.393 16.188 1 82.12 2 VAL B N 1
ATOM 1785 C CA . VAL B 1 2 ? 11.648 -1.652 16.047 1 82.12 2 VAL B CA 1
ATOM 1786 C C . VAL B 1 2 ? 12.539 -2.814 16.469 1 82.12 2 VAL B C 1
ATOM 1788 O O . VAL B 1 2 ? 13.734 -2.834 16.172 1 82.12 2 VAL B O 1
ATOM 1791 N N . VAL B 1 3 ? 11.953 -3.717 17.234 1 85.69 3 VAL B N 1
ATOM 1792 C CA . VAL B 1 3 ? 12.672 -4.902 17.688 1 85.69 3 VAL B CA 1
ATOM 1793 C C . VAL B 1 3 ? 12.148 -6.137 16.953 1 85.69 3 VAL B C 1
ATOM 1795 O O . VAL B 1 3 ? 10.945 -6.391 16.938 1 85.69 3 VAL B O 1
ATOM 1798 N N . PHE B 1 4 ? 13.148 -6.82 16.391 1 88.94 4 PHE B N 1
ATOM 1799 C CA . PHE B 1 4 ? 12.844 -8.07 15.711 1 88.94 4 PHE B CA 1
ATOM 1800 C C . PHE B 1 4 ? 13.195 -9.266 16.594 1 88.94 4 PHE B C 1
ATOM 1802 O O . PHE B 1 4 ? 14.352 -9.453 16.969 1 88.94 4 PHE B O 1
ATOM 1809 N N . LYS B 1 5 ? 12.219 -10.047 16.828 1 88.62 5 LYS B N 1
ATOM 1810 C CA . LYS B 1 5 ? 12.43 -11.227 17.656 1 88.62 5 LYS B CA 1
ATOM 1811 C C . LYS B 1 5 ? 12.438 -12.5 16.812 1 88.62 5 LYS B C 1
ATOM 1813 O O . LYS B 1 5 ? 11.578 -12.688 15.953 1 88.62 5 LYS B O 1
ATOM 1818 N N . PRO B 1 6 ? 13.375 -13.391 17.078 1 85.62 6 PRO B N 1
ATOM 1819 C CA . PRO B 1 6 ? 13.523 -14.602 16.266 1 85.62 6 PRO B CA 1
ATOM 1820 C C . PRO B 1 6 ? 12.234 -15.414 16.172 1 85.62 6 PRO B C 1
ATOM 1822 O O . PRO B 1 6 ? 11.875 -15.898 15.102 1 85.62 6 PRO B O 1
ATOM 1825 N N . GLU B 1 7 ? 11.5 -15.461 17.281 1 83.88 7 GLU B N 1
ATOM 1826 C CA . GLU B 1 7 ? 10.344 -16.344 17.344 1 83.88 7 GLU B CA 1
ATOM 1827 C C . GLU B 1 7 ? 9.078 -15.641 16.875 1 83.88 7 GLU B C 1
ATOM 1829 O O . GLU B 1 7 ? 8.062 -16.281 16.625 1 83.88 7 GLU B O 1
ATOM 1834 N N . MET B 1 8 ? 9.242 -14.312 16.625 1 84.75 8 MET B N 1
ATOM 1835 C CA . MET B 1 8 ? 8.023 -13.547 16.375 1 84.75 8 MET B CA 1
ATOM 1836 C C . MET B 1 8 ? 8.094 -12.867 15.008 1 84.75 8 MET B C 1
ATOM 1838 O O . MET B 1 8 ? 7.062 -12.594 14.391 1 84.75 8 MET B O 1
ATOM 1842 N N . THR B 1 9 ? 9.266 -12.633 14.539 1 87.56 9 THR B N 1
ATOM 1843 C CA . THR B 1 9 ? 9.422 -11.922 13.273 1 87.56 9 THR B CA 1
ATOM 1844 C C . THR B 1 9 ? 9.133 -12.844 12.094 1 87.56 9 THR B C 1
ATOM 1846 O O . THR B 1 9 ? 9.883 -13.789 11.836 1 87.56 9 THR B O 1
ATOM 1849 N N . GLU B 1 10 ? 8.016 -12.586 11.531 1 90.19 10 GLU B N 1
ATOM 1850 C CA . GLU B 1 10 ? 7.617 -13.359 10.359 1 90.19 10 GLU B CA 1
ATOM 1851 C C . GLU B 1 10 ? 7.555 -12.484 9.117 1 90.19 10 GLU B C 1
ATOM 1853 O O . GLU B 1 10 ? 7.262 -11.289 9.203 1 90.19 10 GLU B O 1
ATOM 1858 N N . PHE B 1 11 ? 7.879 -13.078 8.031 1 93.5 11 PHE B N 1
ATOM 1859 C CA . PHE B 1 11 ? 7.816 -12.445 6.723 1 93.5 11 PHE B CA 1
ATOM 1860 C C . PHE B 1 11 ? 6.961 -13.266 5.766 1 93.5 11 PHE B C 1
ATOM 1862 O O . PHE B 1 11 ? 7.258 -14.43 5.504 1 93.5 11 PHE B O 1
ATOM 1869 N N . LEU B 1 12 ? 5.895 -12.633 5.32 1 97.12 12 LEU B N 1
ATOM 1870 C CA . LEU B 1 12 ? 4.953 -13.32 4.445 1 97.12 12 LEU B CA 1
ATOM 1871 C C . LEU B 1 12 ? 5.02 -12.758 3.029 1 97.12 12 LEU B C 1
ATOM 1873 O O . LEU B 1 12 ? 4.816 -11.562 2.82 1 97.12 12 LEU B O 1
ATOM 1877 N N . VAL B 1 13 ? 5.348 -13.578 2.053 1 98.31 13 VAL B N 1
ATOM 1878 C CA . VAL B 1 13 ? 5.328 -13.211 0.641 1 98.31 13 VAL B CA 1
ATOM 1879 C C . VAL B 1 13 ? 4.152 -13.898 -0.054 1 98.31 13 VAL B C 1
ATOM 1881 O O . VAL B 1 13 ? 3.943 -15.102 0.109 1 98.31 13 VAL B O 1
ATOM 1884 N N . PHE B 1 14 ? 3.352 -13.102 -0.754 1 98.62 14 PHE B N 1
ATOM 1885 C CA . PHE B 1 14 ? 2.213 -13.758 -1.387 1 98.62 14 PHE B CA 1
ATOM 1886 C C . PHE B 1 14 ? 1.808 -13.031 -2.662 1 98.62 14 PHE B C 1
ATOM 1888 O O . PHE B 1 14 ? 2.273 -11.914 -2.922 1 98.62 14 PHE B O 1
ATOM 1895 N N . ASP B 1 15 ? 1.041 -13.641 -3.48 1 98 15 ASP B N 1
ATOM 1896 C CA . ASP B 1 15 ? 0.433 -13.141 -4.711 1 98 15 ASP B CA 1
ATOM 1897 C C . ASP B 1 15 ? -0.965 -13.727 -4.906 1 98 15 ASP B C 1
ATOM 1899 O O . ASP B 1 15 ? -1.197 -14.906 -4.625 1 98 15 ASP B O 1
ATOM 1903 N N . LEU B 1 16 ? -1.854 -12.867 -5.297 1 98.31 16 LEU B N 1
ATOM 1904 C CA . LEU B 1 16 ? -3.232 -13.273 -5.547 1 98.31 16 LEU B CA 1
ATOM 1905 C C . LEU B 1 16 ? -3.592 -13.094 -7.02 1 98.31 16 LEU B C 1
ATOM 1907 O O . LEU B 1 16 ? -3.016 -12.242 -7.703 1 98.31 16 LEU B O 1
ATOM 1911 N N . GLU B 1 17 ? -4.488 -13.914 -7.465 1 97.38 17 GLU B N 1
ATOM 1912 C CA . GLU B 1 17 ? -5.043 -13.805 -8.812 1 97.38 17 GLU B CA 1
ATOM 1913 C C . GLU B 1 17 ? -6.543 -13.539 -8.773 1 97.38 17 GLU B C 1
ATOM 1915 O O . GLU B 1 17 ? -7.254 -14.07 -7.91 1 97.38 17 GLU B O 1
ATOM 1920 N N . ALA B 1 18 ? -7.023 -12.781 -9.703 1 96.31 18 ALA B N 1
ATOM 1921 C CA . ALA B 1 18 ? -8.445 -12.477 -9.828 1 96.31 18 ALA B CA 1
ATOM 1922 C C . ALA B 1 18 ? -8.945 -12.727 -11.25 1 96.31 18 ALA B C 1
ATOM 1924 O O . ALA B 1 18 ? -8.156 -12.695 -12.203 1 96.31 18 ALA B O 1
ATOM 1925 N N . PHE B 1 19 ? -10.148 -13.023 -11.328 1 95.81 19 PHE B N 1
ATOM 1926 C CA . PHE B 1 19 ? -10.82 -13.188 -12.609 1 95.81 19 PHE B CA 1
ATOM 1927 C C . PHE B 1 19 ? -11.586 -11.93 -12.992 1 95.81 19 PHE B C 1
ATOM 1929 O O . PHE B 1 19 ? -12.25 -11.32 -12.148 1 95.81 19 PHE B O 1
ATOM 1936 N N . VAL B 1 20 ? -11.43 -11.547 -14.203 1 94.06 20 VAL B N 1
ATOM 1937 C CA . VAL B 1 20 ? -12.195 -10.461 -14.805 1 94.06 20 VAL B CA 1
ATOM 1938 C C . VAL B 1 20 ? -13.008 -10.984 -15.977 1 94.06 20 VAL B C 1
ATOM 1940 O O . VAL B 1 20 ? -12.461 -11.57 -16.922 1 94.06 20 VAL B O 1
ATOM 1943 N N . PRO B 1 21 ? -14.328 -10.773 -15.922 1 93.62 21 PRO B N 1
ATOM 1944 C CA . PRO B 1 21 ? -15.148 -11.242 -17.047 1 93.62 21 PRO B CA 1
ATOM 1945 C C . PRO B 1 21 ? -14.734 -10.633 -18.375 1 93.62 21 PRO B C 1
ATOM 1947 O O . PRO B 1 21 ? -14.25 -9.5 -18.422 1 93.62 21 PRO B O 1
ATOM 1950 N N . PRO B 1 22 ? -14.961 -11.375 -19.453 1 91.25 22 PRO B N 1
ATOM 1951 C CA . PRO B 1 22 ? -14.508 -10.938 -20.781 1 91.25 22 PRO B CA 1
ATOM 1952 C C . PRO B 1 22 ? -15 -9.539 -21.141 1 91.25 22 PRO B C 1
ATOM 1954 O O . PRO B 1 22 ? -14.242 -8.75 -21.719 1 91.25 22 PRO B O 1
ATOM 1957 N N . MET B 1 23 ? -16.172 -9.203 -20.781 1 89.62 23 MET B N 1
ATOM 1958 C CA . MET B 1 23 ? -16.766 -7.926 -21.172 1 89.62 23 MET B CA 1
ATOM 1959 C C . MET B 1 23 ? -16.047 -6.766 -20.484 1 89.62 23 MET B C 1
ATOM 1961 O O . MET B 1 23 ? -16.141 -5.621 -20.922 1 89.62 23 MET B O 1
ATOM 1965 N N . ASP B 1 24 ? -15.273 -7.02 -19.422 1 89.88 24 ASP B N 1
ATOM 1966 C CA . ASP B 1 24 ? -14.641 -5.965 -18.641 1 89.88 24 ASP B CA 1
ATOM 1967 C C . ASP B 1 24 ? -13.133 -5.93 -18.891 1 89.88 24 ASP B C 1
ATOM 1969 O O . ASP B 1 24 ? -12.414 -5.176 -18.234 1 89.88 24 ASP B O 1
ATOM 1973 N N . ARG B 1 25 ? -12.625 -6.805 -19.797 1 86.5 25 ARG B N 1
ATOM 1974 C CA . ARG B 1 25 ? -11.188 -6.949 -19.984 1 86.5 25 ARG B CA 1
ATOM 1975 C C . ARG B 1 25 ? -10.648 -5.871 -20.922 1 86.5 25 ARG B C 1
ATOM 1977 O O . ARG B 1 25 ? -9.453 -5.574 -20.906 1 86.5 25 ARG B O 1
ATOM 1984 N N . ARG B 1 26 ? -11.516 -5.562 -21.844 1 70.44 26 ARG B N 1
ATOM 1985 C CA . ARG B 1 26 ? -11.062 -4.605 -22.844 1 70.44 26 ARG B CA 1
ATOM 1986 C C . ARG B 1 26 ? -11.039 -3.189 -22.281 1 70.44 26 ARG B C 1
ATOM 1988 O O . ARG B 1 26 ? -12.031 -2.725 -21.719 1 70.44 26 ARG B O 1
ATOM 1995 N N . LYS B 1 27 ? -9.875 -2.848 -21.719 1 60.94 27 LYS B N 1
ATOM 1996 C CA . LYS B 1 27 ? -9.898 -1.519 -21.125 1 60.94 27 LYS B CA 1
ATOM 1997 C C . LYS B 1 27 ? -9.312 -0.477 -22.062 1 60.94 27 LYS B C 1
ATOM 1999 O O . LYS B 1 27 ? -8.125 -0.538 -22.406 1 60.94 27 LYS B O 1
ATOM 2004 N N . ARG B 1 28 ? -10.047 0.058 -23.031 1 55.47 28 ARG B N 1
ATOM 2005 C CA . ARG B 1 28 ? -9.523 1.115 -23.891 1 55.47 28 ARG B CA 1
ATOM 2006 C C . ARG B 1 28 ? -9.062 2.312 -23.062 1 55.47 28 ARG B C 1
ATOM 2008 O O . ARG B 1 28 ? -8.094 2.982 -23.422 1 55.47 28 ARG B O 1
ATOM 2015 N N . THR B 1 29 ? -9.805 2.57 -21.938 1 59.31 29 THR B N 1
ATOM 2016 C CA . THR B 1 29 ? -9.516 3.742 -21.109 1 59.31 29 THR B CA 1
ATOM 2017 C C . THR B 1 29 ? -9.664 3.41 -19.641 1 59.31 29 THR B C 1
ATOM 2019 O O . THR B 1 29 ? -10.266 2.396 -19.281 1 59.31 29 THR B O 1
ATOM 2022 N N . GLY B 1 30 ? -8.875 4.035 -18.906 1 64.19 30 GLY B N 1
ATOM 2023 C CA . GLY B 1 30 ? -9.023 3.928 -17.453 1 64.19 30 GLY B CA 1
ATOM 2024 C C . GLY B 1 30 ? -7.828 3.289 -16.781 1 64.19 30 GLY B C 1
ATOM 2025 O O . GLY B 1 30 ? -6.707 3.373 -17.281 1 64.19 30 GLY B O 1
ATOM 2026 N N . ALA B 1 31 ? -8.117 2.789 -15.625 1 71.81 31 ALA B N 1
ATOM 2027 C CA . ALA B 1 31 ? -7.059 2.229 -14.789 1 71.81 31 ALA B CA 1
ATOM 2028 C C . ALA B 1 31 ? -6.426 1.01 -15.453 1 71.81 31 ALA B C 1
ATOM 2030 O O . ALA B 1 31 ? -7.117 0.205 -16.078 1 71.81 31 ALA B O 1
ATOM 2031 N N . SER B 1 32 ? -5.129 0.894 -15.273 1 78.19 32 SER B N 1
ATOM 2032 C CA . SER B 1 32 ? -4.406 -0.266 -15.781 1 78.19 32 SER B CA 1
ATOM 2033 C C . SER B 1 32 ? -4.902 -1.555 -15.133 1 78.19 32 SER B C 1
ATOM 2035 O O . SER B 1 32 ? -4.977 -2.596 -15.789 1 78.19 32 SER B O 1
ATOM 2037 N N . LEU B 1 33 ? -5.246 -1.476 -13.938 1 86 33 LEU B N 1
ATOM 2038 C CA . LEU B 1 33 ? -5.809 -2.617 -13.227 1 86 33 LEU B CA 1
ATOM 2039 C C . LEU B 1 33 ? -7.293 -2.779 -13.555 1 86 33 LEU B C 1
ATOM 2041 O O . LEU B 1 33 ? -8.109 -1.932 -13.188 1 86 33 LEU B O 1
ATOM 2045 N N . ALA B 1 34 ? -7.645 -3.836 -14.125 1 88.94 34 ALA B N 1
ATOM 2046 C CA . ALA B 1 34 ? -9.008 -4.031 -14.617 1 88.94 34 ALA B CA 1
ATOM 2047 C C . ALA B 1 34 ? -9.93 -4.5 -13.5 1 88.94 34 ALA B C 1
ATOM 2049 O O . ALA B 1 34 ? -11.125 -4.199 -13.516 1 88.94 34 ALA B O 1
ATOM 2050 N N . VAL B 1 35 ? -9.422 -5.215 -12.594 1 92.38 35 VAL B N 1
ATOM 2051 C CA . VAL B 1 35 ? -10.242 -5.875 -11.586 1 92.38 35 VAL B CA 1
ATOM 2052 C C . VAL B 1 35 ? -10.812 -4.836 -10.617 1 92.38 35 VAL B C 1
ATOM 2054 O O . VAL B 1 35 ? -10.148 -3.846 -10.305 1 92.38 35 VAL B O 1
ATOM 2057 N N . ASN B 1 36 ? -12.016 -5.031 -10.25 1 95.56 36 ASN B N 1
ATOM 2058 C CA . ASN B 1 36 ? -12.734 -4.23 -9.266 1 95.56 36 ASN B CA 1
ATOM 2059 C C . ASN B 1 36 ? -13.523 -5.113 -8.297 1 95.56 36 ASN B C 1
ATOM 2061 O O . ASN B 1 36 ? -14.438 -5.832 -8.719 1 95.56 36 ASN B O 1
ATOM 2065 N N . ALA B 1 37 ? -13.242 -4.98 -7.039 1 96.56 37 ALA B N 1
ATOM 2066 C CA . ALA B 1 37 ? -13.789 -5.887 -6.031 1 96.56 37 ALA B CA 1
ATOM 2067 C C . ALA B 1 37 ? -15.305 -5.746 -5.926 1 96.56 37 ALA B C 1
ATOM 2069 O O . ALA B 1 37 ? -15.977 -6.617 -5.375 1 96.56 37 ALA B O 1
ATOM 2070 N N . PHE B 1 38 ? -15.883 -4.629 -6.406 1 97.31 38 PHE B N 1
ATOM 2071 C CA . PHE B 1 38 ? -17.312 -4.371 -6.242 1 97.31 38 PHE B CA 1
ATOM 2072 C C . PHE B 1 38 ? -18.062 -4.652 -7.539 1 97.31 38 PHE B C 1
ATOM 2074 O O . PHE B 1 38 ? -19.297 -4.562 -7.582 1 97.31 38 PHE B O 1
ATOM 2081 N N . ARG B 1 39 ? -17.359 -4.961 -8.547 1 95.94 39 ARG B N 1
ATOM 2082 C CA . ARG B 1 39 ? -18.016 -5.25 -9.82 1 95.94 39 ARG B CA 1
ATOM 2083 C C . ARG B 1 39 ? -18.438 -6.711 -9.891 1 95.94 39 ARG B C 1
ATOM 2085 O O . ARG B 1 39 ? -17.672 -7.605 -9.531 1 95.94 39 ARG B O 1
ATOM 2092 N N . GLU B 1 40 ? -19.609 -6.852 -10.367 1 94.81 40 GLU B N 1
ATOM 2093 C CA . GLU B 1 40 ? -20.156 -8.203 -10.492 1 94.81 40 GLU B CA 1
ATOM 2094 C C . GLU B 1 40 ? -19.297 -9.055 -11.422 1 94.81 40 GLU B C 1
ATOM 2096 O O . GLU B 1 40 ? -18.891 -8.602 -12.492 1 94.81 40 GLU B O 1
ATOM 2101 N N . GLY B 1 41 ? -19.062 -10.219 -11.008 1 94.56 41 GLY B N 1
ATOM 2102 C CA . GLY B 1 41 ? -18.312 -11.156 -11.82 1 94.56 41 GLY B CA 1
ATOM 2103 C C . GLY B 1 41 ? -16.828 -11.109 -11.555 1 94.56 41 GLY B C 1
ATOM 2104 O O . GLY B 1 41 ? -16.094 -12.039 -11.914 1 94.56 41 GLY B O 1
ATOM 2105 N N . HIS B 1 42 ? -16.344 -9.953 -11.078 1 96.31 42 HIS B N 1
ATOM 2106 C CA . HIS B 1 42 ? -14.938 -9.898 -10.68 1 96.31 42 HIS B CA 1
ATOM 2107 C C . HIS B 1 42 ? -14.688 -10.711 -9.414 1 96.31 42 HIS B C 1
ATOM 2109 O O . HIS B 1 42 ? -15.273 -10.43 -8.367 1 96.31 42 HIS B O 1
ATOM 2115 N N . THR B 1 43 ? -13.789 -11.742 -9.5 1 96.56 43 THR B N 1
ATOM 2116 C CA . THR B 1 43 ? -13.711 -12.742 -8.445 1 96.56 43 THR B CA 1
ATOM 2117 C C . THR B 1 43 ? -12.266 -13 -8.039 1 96.56 43 THR B C 1
ATOM 2119 O O . THR B 1 43 ? -11.375 -13.07 -8.891 1 96.56 43 THR B O 1
ATOM 2122 N N . LEU B 1 44 ? -12.125 -13.031 -6.738 1 98.12 44 LEU B N 1
ATOM 2123 C CA . LEU B 1 44 ? -10.844 -13.523 -6.258 1 98.12 44 LEU B CA 1
ATOM 2124 C C . LEU B 1 44 ? -10.711 -15.031 -6.496 1 98.12 44 LEU B C 1
ATOM 2126 O O . LEU B 1 44 ? -11.492 -15.812 -5.949 1 98.12 44 LEU B O 1
ATOM 2130 N N . LEU B 1 45 ? -9.742 -15.406 -7.246 1 98.06 45 LEU B N 1
ATOM 2131 C CA . LEU B 1 45 ? -9.539 -16.812 -7.566 1 98.06 45 LEU B CA 1
ATOM 2132 C C . LEU B 1 45 ? -8.766 -17.516 -6.457 1 98.06 45 LEU B C 1
ATOM 2134 O O . LEU B 1 45 ? -9.016 -18.688 -6.168 1 98.06 45 LEU B O 1
ATOM 2138 N N . GLY B 1 46 ? -7.82 -16.875 -5.895 1 98.5 46 GLY B N 1
ATOM 2139 C CA . GLY B 1 46 ? -6.922 -17.422 -4.895 1 98.5 46 GLY B CA 1
ATOM 2140 C C . GLY B 1 46 ? -5.492 -16.922 -5.043 1 98.5 46 GLY B C 1
ATOM 2141 O O . GLY B 1 46 ? -5.254 -15.859 -5.609 1 98.5 46 GLY B O 1
ATOM 2142 N N . GLY B 1 47 ? -4.609 -17.656 -4.449 1 98.5 47 GLY B N 1
ATOM 2143 C CA . GLY B 1 47 ? -3.211 -17.266 -4.508 1 98.5 47 GLY B CA 1
ATOM 2144 C C . GLY B 1 47 ? -2.295 -18.219 -3.764 1 98.5 47 GLY B C 1
ATOM 2145 O O . GLY B 1 47 ? -2.723 -19.297 -3.338 1 98.5 47 GLY B O 1
ATOM 2146 N N . VAL B 1 48 ? -1.062 -17.844 -3.791 1 98.75 48 VAL B N 1
ATOM 2147 C CA . VAL B 1 48 ? -0.006 -18.609 -3.141 1 98.75 48 VAL B CA 1
ATOM 2148 C C . VAL B 1 48 ? 0.646 -17.781 -2.047 1 98.75 48 VAL B C 1
ATOM 2150 O O . VAL B 1 48 ? 0.851 -16.578 -2.219 1 98.75 48 VAL B O 1
ATOM 2153 N N . VAL B 1 49 ? 0.945 -18.438 -0.883 1 98.75 49 VAL B N 1
ATOM 2154 C CA . VAL B 1 49 ? 1.51 -17.766 0.273 1 98.75 49 VAL B CA 1
ATOM 2155 C C . VAL B 1 49 ? 2.771 -18.484 0.739 1 98.75 49 VAL B C 1
ATOM 2157 O O . VAL B 1 49 ? 2.775 -19.703 0.881 1 98.75 49 VAL B O 1
ATOM 2160 N N . TYR B 1 50 ? 3.826 -17.719 0.902 1 98.5 50 TYR B N 1
ATOM 2161 C CA . TYR B 1 50 ? 5.051 -18.172 1.542 1 98.5 50 TYR B CA 1
ATOM 2162 C C . TYR B 1 50 ? 5.305 -17.422 2.844 1 98.5 50 TYR B C 1
ATOM 2164 O O . TYR B 1 50 ? 5.207 -16.203 2.891 1 98.5 50 TYR B O 1
ATOM 2172 N N . GLY B 1 51 ? 5.535 -18.172 3.924 1 96.25 51 GLY B N 1
ATOM 2173 C CA . GLY B 1 51 ? 5.859 -17.578 5.211 1 96.25 51 GLY B CA 1
ATOM 2174 C C . GLY B 1 51 ? 7.133 -18.125 5.824 1 96.25 51 GLY B C 1
ATOM 2175 O O . GLY B 1 51 ? 7.355 -19.344 5.809 1 96.25 51 GLY B O 1
ATOM 2176 N N . GLY B 1 52 ? 7.949 -17.172 6.293 1 92.81 52 GLY B N 1
ATOM 2177 C CA . GLY B 1 52 ? 9.164 -17.594 6.969 1 92.81 52 GLY B CA 1
ATOM 2178 C C . GLY B 1 52 ? 9.531 -16.719 8.148 1 92.81 52 GLY B C 1
ATOM 2179 O O . GLY B 1 52 ? 9 -15.609 8.289 1 92.81 52 GLY B O 1
ATOM 2180 N N . ARG B 1 53 ? 10.359 -17.266 9.016 1 90.31 53 ARG B N 1
ATOM 2181 C CA . ARG B 1 53 ? 11.039 -16.531 10.086 1 90.31 53 ARG B CA 1
ATOM 2182 C C . ARG B 1 53 ? 12.531 -16.406 9.797 1 90.31 53 ARG B C 1
ATOM 2184 O O . ARG B 1 53 ? 13.305 -17.328 10.086 1 90.31 53 ARG B O 1
ATOM 2191 N N . PRO B 1 54 ? 12.836 -15.297 9.305 1 86.5 54 PRO B N 1
ATOM 2192 C CA . PRO B 1 54 ? 14.195 -15.156 8.773 1 86.5 54 PRO B CA 1
ATOM 2193 C C . PRO B 1 54 ? 15.266 -15.281 9.852 1 86.5 54 PRO B C 1
ATOM 2195 O O . PRO B 1 54 ? 16.391 -15.711 9.562 1 86.5 54 PRO B O 1
ATOM 2198 N N . LEU B 1 55 ? 15.031 -14.945 11.078 1 88.31 55 LEU B N 1
ATOM 2199 C CA . LEU B 1 55 ? 16.031 -14.961 12.133 1 88.31 55 LEU B CA 1
ATOM 2200 C C . LEU B 1 55 ? 16.328 -16.391 12.586 1 88.31 55 LEU B C 1
ATOM 2202 O O . LEU B 1 55 ? 17.406 -16.656 13.117 1 88.31 55 LEU B O 1
ATOM 2206 N N . THR B 1 56 ? 15.438 -17.234 12.359 1 91.38 56 THR B N 1
ATOM 2207 C CA . THR B 1 56 ? 15.633 -18.625 12.75 1 91.38 56 THR B CA 1
ATOM 2208 C C . THR B 1 56 ? 15.836 -19.5 11.523 1 91.38 56 THR B C 1
ATOM 2210 O O . THR B 1 56 ? 16.281 -20.656 11.641 1 91.38 56 THR B O 1
ATOM 2213 N N . GLY B 1 57 ? 15.453 -19 10.43 1 88.88 57 GLY B N 1
ATOM 2214 C CA . GLY B 1 57 ? 15.508 -19.797 9.211 1 88.88 57 GLY B CA 1
ATOM 2215 C C . GLY B 1 57 ? 14.312 -20.719 9.047 1 88.88 57 GLY B C 1
ATOM 2216 O O . GLY B 1 57 ? 14.25 -21.484 8.094 1 88.88 57 GLY B O 1
ATOM 2217 N N . GLU B 1 58 ? 13.375 -20.562 9.844 1 92.94 58 GLU B N 1
ATOM 2218 C CA . GLU B 1 58 ? 12.203 -21.422 9.836 1 92.94 58 GLU B CA 1
ATOM 2219 C C . GLU B 1 58 ? 11.227 -21.031 8.734 1 92.94 58 GLU B C 1
ATOM 2221 O O . GLU B 1 58 ? 10.938 -19.844 8.555 1 92.94 58 GLU B O 1
ATOM 2226 N N . VAL B 1 59 ? 10.82 -22.016 7.98 1 95.25 59 VAL B N 1
ATOM 2227 C CA . VAL B 1 59 ? 9.727 -21.844 7.035 1 95.25 59 VAL B CA 1
ATOM 2228 C C . VAL B 1 59 ? 8.391 -22.141 7.723 1 95.25 59 VAL B C 1
ATOM 2230 O O . VAL B 1 59 ? 8.18 -23.234 8.227 1 95.25 59 VAL B O 1
ATOM 2233 N N . VAL B 1 60 ? 7.531 -21.188 7.777 1 92.94 60 VAL B N 1
ATOM 2234 C CA . VAL B 1 60 ? 6.254 -21.312 8.469 1 92.94 60 VAL B CA 1
ATOM 2235 C C . VAL B 1 60 ? 5.188 -21.812 7.504 1 92.94 60 VAL B C 1
ATOM 2237 O O . VAL B 1 60 ? 4.332 -22.625 7.883 1 92.94 60 VAL B O 1
ATOM 2240 N N . GLN B 1 61 ? 5.16 -21.328 6.289 1 95.38 61 GLN B N 1
ATOM 2241 C CA . GLN B 1 61 ? 4.281 -21.734 5.199 1 95.38 61 GLN B CA 1
ATOM 2242 C C . GLN B 1 61 ? 5.062 -21.922 3.9 1 95.38 61 GLN B C 1
ATOM 2244 O O . GLN B 1 61 ? 5.582 -20.953 3.344 1 95.38 61 GLN B O 1
ATOM 2249 N N . ASP B 1 62 ? 5.059 -23.172 3.455 1 97.81 62 ASP B N 1
ATOM 2250 C CA . ASP B 1 62 ? 5.84 -23.484 2.262 1 97.81 62 ASP B CA 1
ATOM 2251 C C . ASP B 1 62 ? 4.984 -23.375 1.001 1 97.81 62 ASP B C 1
ATOM 2253 O O . ASP B 1 62 ? 4.352 -24.344 0.587 1 97.81 62 ASP B O 1
ATOM 2257 N N . TYR B 1 63 ? 5.02 -22.297 0.388 1 98.31 63 TYR B N 1
ATOM 2258 C CA . TYR B 1 63 ? 4.285 -21.984 -0.831 1 98.31 63 TYR B CA 1
ATOM 2259 C C . TYR B 1 63 ? 2.91 -22.641 -0.823 1 98.31 63 TYR B C 1
ATOM 2261 O O . TYR B 1 63 ? 2.559 -23.359 -1.753 1 98.31 63 TYR B O 1
ATOM 2269 N N . ALA B 1 64 ? 2.125 -22.312 0.16 1 98.56 64 ALA B N 1
ATOM 2270 C CA . ALA B 1 64 ? 0.786 -22.859 0.341 1 98.56 64 ALA B CA 1
ATOM 2271 C C . ALA B 1 64 ? -0.187 -22.297 -0.688 1 98.56 64 ALA B C 1
ATOM 2273 O O . ALA B 1 64 ? -0.165 -21.094 -0.977 1 98.56 64 ALA B O 1
ATOM 2274 N N . HIS B 1 65 ? -0.986 -23.188 -1.234 1 98.69 65 HIS B N 1
ATOM 2275 C CA . HIS B 1 65 ? -1.95 -22.828 -2.27 1 98.69 65 HIS B CA 1
ATOM 2276 C C . HIS B 1 65 ? -3.348 -22.656 -1.686 1 98.69 65 HIS B C 1
ATOM 2278 O O . HIS B 1 65 ? -3.826 -23.516 -0.943 1 98.69 65 HIS B O 1
ATOM 2284 N N . TYR B 1 66 ? -4.059 -21.562 -1.984 1 98.75 66 TYR B N 1
ATOM 2285 C CA . TYR B 1 66 ? -5.449 -21.281 -1.658 1 98.75 66 TYR B CA 1
ATOM 2286 C C . TYR B 1 66 ? -6.227 -20.859 -2.902 1 98.75 66 TYR B C 1
ATOM 2288 O O . TYR B 1 66 ? -5.988 -19.781 -3.461 1 98.75 66 TYR B O 1
ATOM 2296 N N . TRP B 1 67 ? -7.137 -21.672 -3.326 1 98.62 67 TRP B N 1
ATOM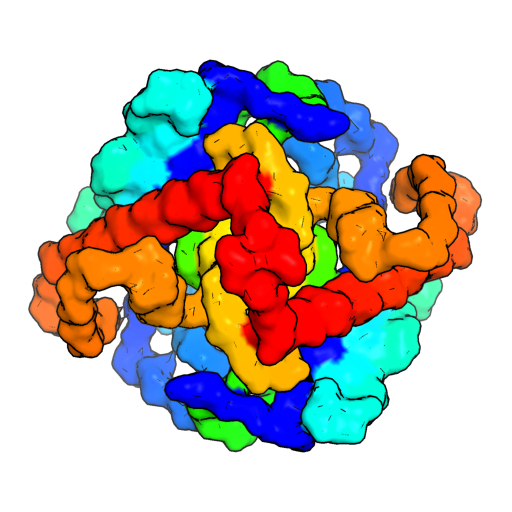 2297 C CA . TRP B 1 67 ? -7.844 -21.422 -4.578 1 98.62 67 TRP B CA 1
ATOM 2298 C C . TRP B 1 67 ? -9.336 -21.703 -4.426 1 98.62 67 TRP B C 1
ATOM 2300 O O . TRP B 1 67 ? -9.734 -22.625 -3.699 1 98.62 67 TRP B O 1
ATOM 2310 N N . MET B 1 68 ? -10.125 -20.969 -5.137 1 97.06 68 MET B N 1
ATOM 2311 C CA . MET B 1 68 ? -11.578 -21.094 -5.023 1 97.06 68 MET B CA 1
ATOM 2312 C C . MET B 1 68 ? -12.031 -22.5 -5.438 1 97.06 68 MET B C 1
ATOM 2314 O O . MET B 1 68 ? -12.992 -23.031 -4.883 1 97.06 68 MET B O 1
ATOM 2318 N N . TRP B 1 69 ? -11.344 -23.141 -6.391 1 96.94 69 TRP B N 1
ATOM 2319 C CA . TRP B 1 69 ? -11.75 -24.469 -6.852 1 96.94 69 TRP B CA 1
ATOM 2320 C C . TRP B 1 69 ? -11.273 -25.547 -5.891 1 96.94 69 TRP B C 1
ATOM 2322 O O . TRP B 1 69 ? -11.734 -26.688 -5.953 1 96.94 69 TRP B O 1
ATOM 2332 N N . ARG B 1 70 ? -10.383 -25.203 -5.008 1 96.12 70 ARG B N 1
ATOM 2333 C CA . ARG B 1 70 ? -9.977 -26.141 -3.957 1 96.12 70 ARG B CA 1
ATOM 2334 C C . ARG B 1 70 ? -10.812 -25.922 -2.693 1 96.12 70 ARG B C 1
ATOM 2336 O O . ARG B 1 70 ? -11.141 -26.891 -1.998 1 96.12 70 ARG B O 1
ATOM 2343 N N . GLU B 1 71 ? -11.109 -24.688 -2.377 1 95.06 71 GLU B N 1
ATOM 2344 C CA . GLU B 1 71 ? -11.758 -24.312 -1.122 1 95.06 71 GLU B CA 1
ATOM 2345 C C . GLU B 1 71 ? -13.281 -24.406 -1.238 1 95.06 71 GLU B C 1
ATOM 2347 O O . GLU B 1 71 ? -13.984 -24.469 -0.228 1 95.06 71 GLU B O 1
ATOM 2352 N N . GLY B 1 72 ? -13.828 -24.375 -2.438 1 95.25 72 GLY B N 1
ATOM 2353 C CA . GLY B 1 72 ? -15.266 -24.531 -2.605 1 95.25 72 GLY B CA 1
ATOM 2354 C C . GLY B 1 72 ? -15.961 -23.266 -3.068 1 95.25 72 GLY B C 1
ATOM 2355 O O . GLY B 1 72 ? -17.188 -23.234 -3.225 1 95.25 72 GLY B O 1
ATOM 2356 N N . GLY B 1 73 ? -15.227 -22.219 -3.225 1 97.5 73 GLY B N 1
ATOM 2357 C CA . GLY B 1 73 ? -15.805 -20.969 -3.688 1 97.5 73 GLY B CA 1
ATOM 2358 C C . GLY B 1 73 ? -15 -19.75 -3.273 1 97.5 73 GLY B C 1
ATOM 2359 O O . GLY B 1 73 ? -13.984 -19.875 -2.58 1 97.5 73 GLY B O 1
ATOM 2360 N N . GLU B 1 74 ? -15.469 -18.594 -3.748 1 98.12 74 GLU B N 1
ATOM 2361 C CA . GLU B 1 74 ? -14.727 -17.359 -3.461 1 98.12 74 GLU B CA 1
ATOM 2362 C C . GLU B 1 74 ? -14.742 -17.047 -1.968 1 98.12 74 GLU B C 1
ATOM 2364 O O . GLU B 1 74 ? -13.719 -16.672 -1.394 1 98.12 74 GLU B O 1
ATOM 2369 N N . LYS B 1 75 ? -15.922 -17.188 -1.345 1 98.38 75 LYS B N 1
ATOM 2370 C CA . LYS B 1 75 ? -16.031 -16.891 0.083 1 98.38 75 LYS B CA 1
ATOM 2371 C C . LYS B 1 75 ? -15.078 -17.766 0.891 1 98.38 75 LYS B C 1
ATOM 2373 O O . LYS B 1 75 ? -14.414 -17.297 1.808 1 98.38 75 LYS B O 1
ATOM 2378 N N . GLU B 1 76 ? -14.984 -19 0.541 1 98.62 76 GLU B N 1
ATOM 2379 C CA . GLU B 1 76 ? -14.148 -19.953 1.271 1 98.62 76 GLU B CA 1
ATOM 2380 C C . GLU B 1 76 ? -12.672 -19.625 1.108 1 98.62 76 GLU B C 1
ATOM 2382 O O . GLU B 1 76 ? -11.898 -19.703 2.068 1 98.62 76 GLU B O 1
ATOM 2387 N N . VAL B 1 77 ? -12.266 -19.281 -0.085 1 98.62 77 VAL B N 1
ATOM 2388 C CA . VAL B 1 77 ? -10.859 -18.969 -0.29 1 98.62 77 VAL B CA 1
ATOM 2389 C C . VAL B 1 77 ? -10.508 -17.656 0.405 1 98.62 77 VAL B C 1
ATOM 2391 O O . VAL B 1 77 ? -9.422 -17.516 0.975 1 98.62 77 VAL B O 1
ATOM 2394 N N . VAL B 1 78 ? -11.391 -16.641 0.378 1 98.81 78 VAL B N 1
ATOM 2395 C CA . VAL B 1 78 ? -11.18 -15.383 1.092 1 98.81 78 VAL B CA 1
ATOM 2396 C C . VAL B 1 78 ? -11.039 -15.648 2.588 1 98.81 78 VAL B C 1
ATOM 2398 O O . VAL B 1 78 ? -10.156 -15.102 3.246 1 98.81 78 VAL B O 1
ATOM 2401 N N . THR B 1 79 ? -11.875 -16.531 3.07 1 98.81 79 THR B N 1
ATOM 2402 C CA . THR B 1 79 ? -11.844 -16.891 4.48 1 98.81 79 THR B CA 1
ATOM 2403 C C . THR B 1 79 ? -10.523 -17.594 4.824 1 98.81 79 THR B C 1
ATOM 2405 O O . THR B 1 79 ? -9.922 -17.312 5.863 1 98.81 79 THR B O 1
ATOM 2408 N N . ALA B 1 80 ? -10.133 -18.484 3.98 1 98.69 80 ALA B N 1
ATOM 2409 C CA . ALA B 1 80 ? -8.875 -19.203 4.203 1 98.69 80 ALA B CA 1
ATOM 2410 C C . ALA B 1 80 ? -7.691 -18.234 4.219 1 98.69 80 ALA B C 1
ATOM 2412 O O . ALA B 1 80 ? -6.812 -18.328 5.078 1 98.69 80 ALA B O 1
ATOM 2413 N N . LEU B 1 81 ? -7.672 -17.328 3.289 1 98.62 81 LEU B N 1
ATOM 2414 C CA . LEU B 1 81 ? -6.602 -16.344 3.229 1 98.62 81 LEU B CA 1
ATOM 2415 C C . LEU B 1 81 ? -6.633 -15.438 4.453 1 98.62 81 LEU B C 1
ATOM 2417 O O . LEU B 1 81 ? -5.586 -15.125 5.023 1 98.62 81 LEU B O 1
ATOM 2421 N N . TYR B 1 82 ? -7.855 -15.023 4.855 1 98.75 82 TYR B N 1
ATOM 2422 C CA . TYR B 1 82 ? -7.992 -14.234 6.074 1 98.75 82 TYR B CA 1
ATOM 2423 C C . TYR B 1 82 ? -7.363 -14.953 7.262 1 98.75 82 TYR B C 1
ATOM 2425 O O . TYR B 1 82 ? -6.684 -14.336 8.086 1 98.75 82 TYR B O 1
ATOM 2433 N N . ARG B 1 83 ? -7.535 -16.219 7.379 1 98.25 83 ARG B N 1
ATOM 2434 C CA . ARG B 1 83 ? -7.02 -17 8.492 1 98.25 83 ARG B CA 1
ATOM 2435 C C . ARG B 1 83 ? -5.496 -17.031 8.477 1 98.25 83 ARG B C 1
ATOM 2437 O O . ARG B 1 83 ? -4.863 -17.094 9.531 1 98.25 83 ARG B O 1
ATOM 2444 N N . VAL B 1 84 ? -4.922 -17.016 7.344 1 97.62 84 VAL B N 1
ATOM 2445 C CA . VAL B 1 84 ? -3.465 -16.953 7.246 1 97.62 84 VAL B CA 1
ATOM 2446 C C . VAL B 1 84 ? -2.953 -15.688 7.934 1 97.62 84 VAL B C 1
ATOM 2448 O O . VAL B 1 84 ? -2.023 -15.75 8.742 1 97.62 84 VAL B O 1
ATOM 2451 N N . PHE B 1 85 ? -3.549 -14.586 7.641 1 96.81 85 PHE B N 1
ATOM 2452 C CA . PHE B 1 85 ? -3.152 -13.312 8.234 1 96.81 85 PHE B CA 1
ATOM 2453 C C . PHE B 1 85 ? -3.441 -13.305 9.734 1 96.81 85 PHE B C 1
ATOM 2455 O O . PHE B 1 85 ? -2.635 -12.812 10.523 1 96.81 85 PHE B O 1
ATOM 2462 N N . ALA B 1 86 ? -4.602 -13.828 10.062 1 96.19 86 ALA B N 1
ATOM 2463 C CA . ALA B 1 86 ? -4.969 -13.898 11.469 1 96.19 86 ALA B CA 1
ATOM 2464 C C . ALA B 1 86 ? -3.951 -14.711 12.266 1 96.19 86 ALA B C 1
ATOM 2466 O O . ALA B 1 86 ? -3.578 -14.344 13.375 1 96.19 86 ALA B O 1
ATOM 2467 N N . ALA B 1 87 ? -3.52 -15.766 11.688 1 93.88 87 ALA B N 1
ATOM 2468 C CA . ALA B 1 87 ? -2.531 -16.609 12.344 1 93.88 87 ALA B CA 1
ATOM 2469 C C . ALA B 1 87 ? -1.211 -15.875 12.531 1 93.88 87 ALA B C 1
ATOM 2471 O O . ALA B 1 87 ? -0.523 -16.078 13.539 1 93.88 87 ALA B O 1
ATOM 2472 N N . MET B 1 88 ? -0.855 -15.078 11.609 1 91.69 88 MET B N 1
ATOM 2473 C CA . MET B 1 88 ? 0.359 -14.273 11.742 1 91.69 88 MET B CA 1
ATOM 2474 C C . MET B 1 88 ? 0.265 -13.336 12.938 1 91.69 88 MET B C 1
ATOM 2476 O O . MET B 1 88 ? 1.229 -13.188 13.688 1 91.69 88 MET B O 1
ATOM 2480 N N . TRP B 1 89 ? -0.849 -12.703 13.047 1 91.94 89 TRP B N 1
ATOM 2481 C CA . TRP B 1 89 ? -1.062 -11.781 14.156 1 91.94 89 TRP B CA 1
ATOM 2482 C C . TRP B 1 89 ? -1.09 -12.523 15.492 1 91.94 89 TRP B C 1
ATOM 2484 O O . TRP B 1 89 ? -0.637 -12 16.516 1 91.94 89 TRP B O 1
ATOM 2494 N N . ASP B 1 90 ? -1.683 -13.703 15.508 1 88.69 90 ASP B N 1
ATOM 2495 C CA . ASP B 1 90 ? -1.711 -14.516 16.719 1 88.69 90 ASP B CA 1
ATOM 2496 C C . ASP B 1 90 ? -0.298 -14.797 17.219 1 88.69 90 ASP B C 1
ATOM 2498 O O . ASP B 1 90 ? -0.073 -14.891 18.438 1 88.69 90 ASP B O 1
ATOM 2502 N N . GLY B 1 91 ? 0.535 -14.844 16.344 1 82.25 91 GLY B N 1
ATOM 2503 C CA . GLY B 1 91 ? 1.917 -15.117 16.703 1 82.25 91 GLY B CA 1
ATOM 2504 C C . GLY B 1 91 ? 2.605 -13.938 17.359 1 82.25 91 GLY B C 1
ATOM 2505 O O . GLY B 1 91 ? 3.645 -14.094 18 1 82.25 91 GLY B O 1
ATOM 2506 N N . VAL B 1 92 ? 1.967 -12.711 17.156 1 81.38 92 VAL B N 1
ATOM 2507 C CA . VAL B 1 92 ? 2.633 -11.539 17.719 1 81.38 92 VAL B CA 1
ATOM 2508 C C . VAL B 1 92 ? 1.697 -10.828 18.703 1 81.38 92 VAL B C 1
ATOM 2510 O O . VAL B 1 92 ? 1.922 -9.664 19.047 1 81.38 92 VAL B O 1
ATOM 2513 N N . LYS B 1 93 ? 0.689 -11.359 19.094 1 72.31 93 LYS B N 1
ATOM 2514 C CA . LYS B 1 93 ? -0.363 -10.711 19.875 1 72.31 93 LYS B CA 1
ATOM 2515 C C . LYS B 1 93 ? 0.177 -10.188 21.203 1 72.31 93 LYS B C 1
ATOM 2517 O O . LYS B 1 93 ? -0.282 -9.156 21.703 1 72.31 93 LYS B O 1
ATOM 2522 N N . ASP B 1 94 ? 1.046 -10.812 21.656 1 71.75 94 ASP B N 1
ATOM 2523 C CA . ASP B 1 94 ? 1.568 -10.414 22.953 1 71.75 94 ASP B CA 1
ATOM 2524 C C . ASP B 1 94 ? 2.814 -9.547 22.797 1 71.75 94 ASP B C 1
ATOM 2526 O O . ASP B 1 94 ? 3.551 -9.336 23.766 1 71.75 94 ASP B O 1
ATOM 2530 N N . LYS B 1 95 ? 2.836 -9.031 21.641 1 71 95 LYS B N 1
ATOM 2531 C CA . LYS B 1 95 ? 4.039 -8.234 21.422 1 71 95 LYS B CA 1
ATOM 2532 C C . LYS B 1 95 ? 3.914 -6.855 22.062 1 71 95 LYS B C 1
ATOM 2534 O O . LYS B 1 95 ? 2.814 -6.309 22.156 1 71 95 LYS B O 1
ATOM 2539 N N . LYS B 1 96 ? 5.164 -6.418 22.422 1 72.94 96 LYS B N 1
ATOM 2540 C CA . LYS B 1 96 ? 5.258 -5.043 22.906 1 72.94 96 LYS B CA 1
ATOM 2541 C C . LYS B 1 96 ? 5.297 -4.059 21.734 1 72.94 96 LYS B C 1
ATOM 2543 O O . LYS B 1 96 ? 5.652 -4.43 20.625 1 72.94 96 LYS B O 1
ATOM 2548 N N . MET B 1 97 ? 4.887 -2.859 21.938 1 66.88 97 MET B N 1
ATOM 2549 C CA . MET B 1 97 ? 4.777 -1.804 20.938 1 66.88 97 MET B CA 1
ATOM 2550 C C . MET B 1 97 ? 6.09 -1.623 20.188 1 66.88 97 MET B C 1
ATOM 2552 O O . MET B 1 97 ? 6.098 -1.214 19.016 1 66.88 97 MET B O 1
ATOM 2556 N N . ILE B 1 98 ? 7.113 -2.051 20.719 1 70.44 98 ILE B N 1
ATOM 2557 C CA . ILE B 1 98 ? 8.414 -1.832 20.094 1 70.44 98 ILE B CA 1
ATOM 2558 C C . ILE B 1 98 ? 8.75 -3.004 19.172 1 70.44 98 ILE B C 1
ATOM 2560 O O . ILE B 1 98 ? 9.688 -2.93 18.375 1 70.44 98 ILE B O 1
ATOM 2564 N N . GLN B 1 99 ? 7.816 -3.902 19.234 1 77.94 99 GLN B N 1
ATOM 2565 C CA . GLN B 1 99 ? 8.062 -5.055 18.375 1 77.94 99 GLN B CA 1
ATOM 2566 C C . GLN B 1 99 ? 7.457 -4.852 16.984 1 77.94 99 GLN B C 1
ATOM 2568 O O . GLN B 1 99 ? 6.477 -4.121 16.844 1 77.94 99 GLN B O 1
ATOM 2573 N N . ALA B 1 100 ? 8.078 -5.559 16.109 1 81 100 ALA B N 1
ATOM 2574 C CA . ALA B 1 100 ? 7.664 -5.387 14.719 1 81 100 ALA B CA 1
ATOM 2575 C C . ALA B 1 100 ? 6.297 -6.016 14.477 1 81 100 ALA B C 1
ATOM 2577 O O . ALA B 1 100 ? 6.008 -7.102 14.977 1 81 100 ALA B O 1
ATOM 2578 N N . ASP B 1 101 ? 5.469 -5.266 13.781 1 88.38 101 ASP B N 1
ATOM 2579 C CA . ASP B 1 101 ? 4.215 -5.785 13.25 1 88.38 101 ASP B CA 1
ATOM 2580 C C . ASP B 1 101 ? 4.469 -6.801 12.141 1 88.38 101 ASP B C 1
ATOM 2582 O O . ASP B 1 101 ? 5.555 -6.828 11.555 1 88.38 101 ASP B O 1
ATOM 2586 N N . PRO B 1 102 ? 3.482 -7.691 11.898 1 90.12 102 PRO B N 1
ATOM 2587 C CA . PRO B 1 102 ? 3.607 -8.594 10.75 1 90.12 102 PRO B CA 1
ATOM 2588 C C . PRO B 1 102 ? 3.883 -7.848 9.445 1 90.12 102 PRO B C 1
ATOM 2590 O O . PRO B 1 102 ? 3.271 -6.809 9.18 1 90.12 102 PRO B O 1
ATOM 2593 N N . VAL B 1 103 ? 4.793 -8.445 8.703 1 94.94 103 VAL B N 1
ATOM 2594 C CA . VAL B 1 103 ? 5.188 -7.836 7.434 1 94.94 103 VAL B CA 1
ATOM 2595 C C . VAL B 1 103 ? 4.75 -8.727 6.273 1 94.94 103 VAL B C 1
ATOM 2597 O O . VAL B 1 103 ? 5.043 -9.93 6.258 1 94.94 103 VAL B O 1
ATOM 2600 N N . VAL B 1 104 ? 4.051 -8.141 5.344 1 97.44 104 VAL B N 1
ATOM 2601 C CA . VAL B 1 104 ? 3.666 -8.836 4.121 1 97.44 104 VAL B CA 1
ATOM 2602 C C . VAL B 1 104 ? 4.383 -8.211 2.926 1 97.44 104 VAL B C 1
ATOM 2604 O O . VAL B 1 104 ? 4.664 -7.012 2.916 1 97.44 104 VAL B O 1
ATOM 2607 N N . CYS B 1 105 ? 4.645 -9.062 1.991 1 97.94 105 CYS B N 1
ATOM 2608 C CA . CYS B 1 105 ? 5.477 -8.648 0.868 1 97.94 105 CYS B CA 1
ATOM 2609 C C . CYS B 1 105 ? 4.949 -9.219 -0.443 1 97.94 105 CYS B C 1
ATOM 2611 O O . CYS B 1 105 ? 4.332 -10.289 -0.455 1 97.94 105 CYS B O 1
ATOM 2613 N N . GLY B 1 106 ? 5.184 -8.523 -1.496 1 98.12 106 GLY B N 1
ATOM 2614 C CA . GLY B 1 106 ? 4.863 -8.922 -2.857 1 98.12 106 GLY B CA 1
ATOM 2615 C C . GLY B 1 106 ? 5.105 -7.82 -3.873 1 98.12 106 GLY B C 1
ATOM 2616 O O . GLY B 1 106 ? 5.496 -6.711 -3.512 1 98.12 106 GLY B O 1
ATOM 2617 N N . VAL B 1 107 ? 4.93 -8.133 -5.109 1 97.44 107 VAL B N 1
ATOM 2618 C CA . VAL B 1 107 ? 5.062 -7.141 -6.164 1 97.44 107 VAL B CA 1
ATOM 2619 C C . VAL B 1 107 ? 3.686 -6.578 -6.52 1 97.44 107 VAL B C 1
ATOM 2621 O O . VAL B 1 107 ? 2.793 -7.32 -6.934 1 97.44 107 VAL B O 1
ATOM 2624 N N . GLY B 1 108 ? 3.557 -5.297 -6.324 1 95.88 108 GLY B N 1
ATOM 2625 C CA . GLY B 1 108 ? 2.301 -4.645 -6.66 1 95.88 108 GLY B CA 1
ATOM 2626 C C . GLY B 1 108 ? 1.204 -4.902 -5.645 1 95.88 108 GLY B C 1
ATOM 2627 O O . GLY B 1 108 ? 0.027 -4.656 -5.918 1 95.88 108 GLY B O 1
ATOM 2628 N N . ILE B 1 109 ? 1.574 -5.352 -4.496 1 97 109 ILE B N 1
ATOM 2629 C CA . ILE B 1 109 ? 0.577 -5.844 -3.551 1 97 109 ILE B CA 1
ATOM 2630 C C . ILE B 1 109 ? -0.181 -4.668 -2.939 1 97 109 ILE B C 1
ATOM 2632 O O . ILE B 1 109 ? -1.315 -4.82 -2.48 1 97 109 ILE B O 1
ATOM 2636 N N . SER B 1 110 ? 0.37 -3.484 -2.93 1 95.62 110 SER B N 1
ATOM 2637 C CA . SER B 1 110 ? -0.302 -2.307 -2.393 1 95.62 110 SER B CA 1
ATOM 2638 C C . SER B 1 110 ? -1.424 -1.841 -3.314 1 95.62 110 SER B C 1
ATOM 2640 O O . SER B 1 110 ? -2.355 -1.164 -2.875 1 95.62 110 SER B O 1
ATOM 2642 N N . THR B 1 111 ? -1.357 -2.178 -4.523 1 91.56 111 THR B N 1
ATOM 2643 C CA . THR B 1 111 ? -2.33 -1.719 -5.508 1 91.56 111 THR B CA 1
ATOM 2644 C C . THR B 1 111 ? -3.43 -2.758 -5.707 1 91.56 111 THR B C 1
ATOM 2646 O O . THR B 1 111 ? -4.586 -2.406 -5.949 1 91.56 111 THR B O 1
ATOM 2649 N N . PHE B 1 112 ? -3.041 -3.947 -5.609 1 94.5 112 PHE B N 1
ATOM 2650 C CA . PHE B 1 112 ? -4.039 -4.961 -5.934 1 94.5 112 PHE B CA 1
ATOM 2651 C C . PHE B 1 112 ? -4.305 -5.863 -4.734 1 94.5 112 PHE B C 1
ATOM 2653 O O . PHE B 1 112 ? -5.32 -5.715 -4.051 1 94.5 112 PHE B O 1
ATOM 2660 N N . ASP B 1 113 ? -3.414 -6.656 -4.316 1 97.31 113 ASP B N 1
ATOM 2661 C CA . ASP B 1 113 ? -3.641 -7.781 -3.416 1 97.31 113 ASP B CA 1
ATOM 2662 C C . ASP B 1 113 ? -4.262 -7.316 -2.102 1 97.31 113 ASP B C 1
ATOM 2664 O O . ASP B 1 113 ? -5.297 -7.836 -1.68 1 97.31 113 ASP B O 1
ATOM 2668 N N . MET B 1 114 ? -3.662 -6.312 -1.5 1 97.19 114 MET B N 1
ATOM 2669 C CA . MET B 1 114 ? -4.07 -5.906 -0.158 1 97.19 114 MET B CA 1
ATOM 2670 C C . MET B 1 114 ? -5.449 -5.25 -0.184 1 97.19 114 MET B C 1
ATOM 2672 O O . MET B 1 114 ? -6.359 -5.68 0.528 1 97.19 114 MET B O 1
ATOM 2676 N N . PRO B 1 115 ? -5.645 -4.246 -1.03 1 96.62 115 PRO B N 1
ATOM 2677 C CA . PRO B 1 115 ? -6.98 -3.645 -1.024 1 96.62 115 PRO B CA 1
ATOM 2678 C C . PRO B 1 115 ? -8.07 -4.617 -1.481 1 96.62 115 PRO B C 1
ATOM 2680 O O . PRO B 1 115 ? -9.195 -4.57 -0.982 1 96.62 115 PRO B O 1
ATOM 2683 N N . PHE B 1 116 ? -7.754 -5.496 -2.439 1 97.62 116 PHE B N 1
ATOM 2684 C CA . PHE B 1 116 ? -8.734 -6.449 -2.938 1 97.62 116 PHE B CA 1
ATOM 2685 C C . PHE B 1 116 ? -9.125 -7.445 -1.849 1 97.62 116 PHE B C 1
ATOM 2687 O O . PHE B 1 116 ? -10.312 -7.699 -1.629 1 97.62 116 PHE B O 1
ATOM 2694 N N . LEU B 1 117 ? -8.141 -7.953 -1.174 1 98.38 117 LEU B N 1
ATOM 2695 C CA . LEU B 1 117 ? -8.406 -8.914 -0.106 1 98.38 117 LEU B CA 1
ATOM 2696 C C . LEU B 1 117 ? -9.18 -8.25 1.033 1 98.38 117 LEU B C 1
ATOM 2698 O O . LEU B 1 117 ? -10.148 -8.82 1.541 1 98.38 117 LEU B O 1
ATOM 2702 N N . LEU B 1 118 ? -8.773 -7.09 1.457 1 97.94 118 LEU B N 1
ATOM 2703 C CA . LEU B 1 118 ? -9.477 -6.359 2.506 1 97.94 118 LEU B CA 1
ATOM 2704 C C . LEU B 1 118 ? -10.945 -6.16 2.137 1 97.94 118 LEU B C 1
ATOM 2706 O O . LEU B 1 118 ? -11.836 -6.441 2.943 1 97.94 118 LEU B O 1
ATOM 2710 N N . THR B 1 119 ? -11.141 -5.754 0.932 1 97.94 119 THR B N 1
ATOM 2711 C CA . THR B 1 119 ? -12.492 -5.469 0.455 1 97.94 119 THR B CA 1
ATOM 2712 C C . THR B 1 119 ? -13.336 -6.742 0.43 1 97.94 119 THR B C 1
ATOM 2714 O O . THR B 1 119 ? -14.477 -6.746 0.907 1 97.94 119 THR B O 1
ATOM 2717 N N . LYS B 1 120 ? -12.766 -7.766 -0.088 1 98.44 120 LYS B N 1
ATOM 2718 C CA . LYS B 1 120 ? -13.508 -9.023 -0.169 1 98.44 120 LYS B CA 1
ATOM 2719 C C . LYS B 1 120 ? -13.797 -9.578 1.222 1 98.44 120 LYS B C 1
ATOM 2721 O O . LYS B 1 120 ? -14.883 -10.117 1.465 1 98.44 120 LYS B O 1
ATOM 2726 N N . CYS B 1 121 ? -12.852 -9.477 2.123 1 98.62 121 CYS B N 1
ATOM 2727 C CA . CYS B 1 121 ? -13.094 -9.898 3.498 1 98.62 121 CYS B CA 1
ATOM 2728 C C . CYS B 1 121 ? -14.281 -9.156 4.094 1 98.62 121 CYS B C 1
ATOM 2730 O O . CYS B 1 121 ? -15.102 -9.75 4.801 1 98.62 121 CYS B O 1
ATOM 2732 N N . LEU B 1 122 ? -14.344 -7.906 3.846 1 97.94 122 LEU B N 1
ATOM 2733 C CA . LEU B 1 122 ? -15.445 -7.094 4.355 1 97.94 122 LEU B CA 1
ATOM 2734 C C . LEU B 1 122 ? -16.75 -7.484 3.686 1 97.94 122 LEU B C 1
ATOM 2736 O O . LEU B 1 122 ? -17.781 -7.609 4.355 1 97.94 122 LEU B O 1
ATOM 2740 N N . GLN B 1 123 ? -16.75 -7.727 2.396 1 97.62 123 GLN B N 1
ATOM 2741 C CA . GLN B 1 123 ? -17.953 -8.086 1.646 1 97.62 123 GLN B CA 1
ATOM 2742 C C . GLN B 1 123 ? -18.547 -9.406 2.137 1 97.62 123 GLN B C 1
ATOM 2744 O O . GLN B 1 123 ? -19.75 -9.539 2.289 1 97.62 123 GLN B O 1
ATOM 2749 N N . TYR B 1 124 ? -17.656 -10.336 2.398 1 98.31 124 TYR B N 1
ATOM 2750 C CA . TYR B 1 124 ? -18.109 -11.664 2.807 1 98.31 124 TYR B CA 1
ATOM 2751 C C . TYR B 1 124 ? -18.266 -11.742 4.32 1 98.31 124 TYR B C 1
ATOM 2753 O O . TYR B 1 124 ? -18.672 -12.773 4.852 1 98.31 124 TYR B O 1
ATOM 2761 N N . GLN B 1 125 ? -17.906 -10.672 4.988 1 98.06 125 GLN B N 1
ATOM 2762 C CA . GLN B 1 125 ? -18.047 -10.617 6.441 1 98.06 125 GLN B CA 1
ATOM 2763 C C . GLN B 1 125 ? -17.406 -11.844 7.094 1 98.06 125 GLN B C 1
ATOM 2765 O O . GLN B 1 125 ? -18.047 -12.516 7.918 1 98.06 125 GLN B O 1
ATOM 2770 N N . VAL B 1 126 ? -16.188 -12.047 6.734 1 98.5 126 VAL B N 1
ATOM 2771 C CA . VAL B 1 126 ? -15.508 -13.25 7.227 1 98.5 126 VAL B CA 1
ATOM 2772 C C . VAL B 1 126 ? -15.211 -13.102 8.719 1 98.5 126 VAL B C 1
ATOM 2774 O O . VAL B 1 126 ? -14.883 -14.078 9.391 1 98.5 126 VAL B O 1
ATOM 2777 N N . ALA B 1 127 ? -15.242 -11.945 9.258 1 98.38 127 ALA B N 1
ATOM 2778 C CA . ALA B 1 127 ? -15.109 -11.516 10.641 1 98.38 127 ALA B CA 1
ATOM 2779 C C . ALA B 1 127 ? -15.727 -10.141 10.852 1 98.38 127 ALA B C 1
ATOM 2781 O O . ALA B 1 127 ? -16.156 -9.492 9.898 1 98.38 127 ALA B O 1
ATOM 2782 N N . PRO B 1 128 ? -15.844 -9.703 12.133 1 98.06 128 PRO B N 1
ATOM 2783 C CA . PRO B 1 128 ? -16.297 -8.32 12.328 1 98.06 128 PRO B CA 1
ATOM 2784 C C . PRO B 1 128 ? -15.383 -7.309 11.641 1 98.06 128 PRO B C 1
ATOM 2786 O O . PRO B 1 128 ? -14.156 -7.484 11.617 1 98.06 128 PRO B O 1
ATOM 2789 N N . PRO B 1 129 ? -15.961 -6.27 11.062 1 97.69 129 PRO B N 1
ATOM 2790 C CA . PRO B 1 129 ? -15.195 -5.305 10.266 1 97.69 129 PRO B CA 1
ATOM 2791 C C . PRO B 1 129 ? -13.977 -4.766 11.016 1 97.69 129 PRO B C 1
ATOM 2793 O O . PRO B 1 129 ? -12.906 -4.609 10.414 1 97.69 129 PRO B O 1
ATOM 2796 N N . GLU B 1 130 ? -14.117 -4.488 12.312 1 96.62 130 GLU B N 1
ATOM 2797 C CA . GLU B 1 130 ? -13 -4.012 13.117 1 96.62 130 GLU B CA 1
ATOM 2798 C C . GLU B 1 130 ? -11.859 -5.027 13.141 1 96.62 130 GLU B C 1
ATOM 2800 O O . GLU B 1 130 ? -10.688 -4.656 13.031 1 96.62 130 GLU B O 1
ATOM 2805 N N . GLU B 1 131 ? -12.195 -6.203 13.258 1 96.88 131 GLU B N 1
ATOM 2806 C CA . GLU B 1 131 ? -11.203 -7.277 13.289 1 96.88 131 GLU B CA 1
ATOM 2807 C C . GLU B 1 131 ? -10.555 -7.477 11.922 1 96.88 131 GLU B C 1
ATOM 2809 O O . GLU B 1 131 ? -9.352 -7.707 11.836 1 96.88 131 GLU B O 1
ATOM 2814 N N . ILE B 1 132 ? -11.352 -7.395 10.852 1 97.94 132 ILE B N 1
ATOM 2815 C CA . ILE B 1 132 ? -10.828 -7.508 9.5 1 97.94 132 ILE B CA 1
ATOM 2816 C C . ILE B 1 132 ? -9.805 -6.402 9.25 1 97.94 132 ILE B C 1
ATOM 2818 O O . ILE B 1 132 ? -8.719 -6.664 8.727 1 97.94 132 ILE B O 1
ATOM 2822 N N . TYR B 1 133 ? -10.125 -5.223 9.648 1 96.88 133 TYR B N 1
ATOM 2823 C CA . TYR B 1 133 ? -9.227 -4.09 9.461 1 96.88 133 TYR B CA 1
ATOM 2824 C C . TYR B 1 133 ? -7.938 -4.277 10.25 1 96.88 133 TYR B C 1
ATOM 2826 O O . TYR B 1 133 ? -6.848 -4.027 9.734 1 96.88 133 TYR B O 1
ATOM 2834 N N . ASN B 1 134 ? -8.016 -4.723 11.484 1 94.38 134 ASN B N 1
ATOM 2835 C CA . ASN B 1 134 ? -6.832 -4.98 12.297 1 94.38 134 ASN B CA 1
ATOM 2836 C C . ASN B 1 134 ? -5.949 -6.059 11.68 1 94.38 134 ASN B C 1
ATOM 2838 O O . ASN B 1 134 ? -4.719 -5.977 11.742 1 94.38 134 ASN B O 1
ATOM 2842 N N . THR B 1 135 ? -6.594 -7.023 11.133 1 95.81 135 THR B N 1
ATOM 2843 C CA . THR B 1 135 ? -5.887 -8.211 10.664 1 95.81 135 THR B CA 1
ATOM 2844 C C . THR B 1 135 ? -5.25 -7.961 9.297 1 95.81 135 THR B C 1
ATOM 2846 O O . THR B 1 135 ? -4.078 -8.281 9.086 1 95.81 135 THR B O 1
ATOM 2849 N N . ILE B 1 136 ? -5.98 -7.344 8.359 1 96.5 136 ILE B N 1
ATOM 2850 C CA . ILE B 1 136 ? -5.508 -7.156 6.992 1 96.5 136 ILE B CA 1
ATOM 2851 C C . ILE B 1 136 ? -4.949 -5.742 6.828 1 96.5 136 ILE B C 1
ATOM 2853 O O . ILE B 1 136 ? -3.85 -5.559 6.301 1 96.5 136 ILE B O 1
ATOM 2857 N N . GLY B 1 137 ? -5.629 -4.766 7.355 1 93.31 137 GLY B N 1
ATOM 2858 C CA . GLY B 1 137 ? -5.367 -3.363 7.082 1 93.31 137 GLY B CA 1
ATOM 2859 C C . GLY B 1 137 ? -4.16 -2.826 7.828 1 93.31 137 GLY B C 1
ATOM 2860 O O . GLY B 1 137 ? -3.578 -1.814 7.434 1 93.31 137 GLY B O 1
ATOM 2861 N N . LYS B 1 138 ? -3.729 -3.521 8.891 1 92 138 LYS B N 1
ATOM 2862 C CA . LYS B 1 138 ? -2.688 -2.934 9.734 1 92 138 LYS B CA 1
ATOM 2863 C C . LYS B 1 138 ? -1.356 -3.654 9.539 1 92 138 LYS B C 1
ATOM 2865 O O . LYS B 1 138 ? -0.374 -3.344 10.219 1 92 138 LYS B O 1
ATOM 2870 N N . CYS B 1 139 ? -1.314 -4.535 8.641 1 93.5 139 CYS B N 1
ATOM 2871 C CA . CYS B 1 139 ? -0.039 -5.164 8.312 1 93.5 139 CYS B CA 1
ATOM 2872 C C . CYS B 1 139 ? 0.947 -4.145 7.758 1 93.5 139 CYS B C 1
ATOM 2874 O O . CYS B 1 139 ? 0.544 -3.164 7.129 1 93.5 139 CYS B O 1
ATOM 2876 N N . ARG B 1 140 ? 2.221 -4.387 8.062 1 94.62 140 ARG B N 1
ATOM 2877 C CA . ARG B 1 140 ? 3.242 -3.654 7.32 1 94.62 140 ARG B CA 1
ATOM 2878 C C . ARG B 1 140 ? 3.42 -4.23 5.922 1 94.62 140 ARG B C 1
ATOM 2880 O O . ARG B 1 140 ? 3.666 -5.43 5.766 1 94.62 140 ARG B O 1
ATOM 2887 N N . VAL B 1 141 ? 3.295 -3.365 4.977 1 96.81 141 VAL B N 1
ATOM 2888 C CA . VAL B 1 141 ? 3.336 -3.824 3.594 1 96.81 141 VAL B CA 1
ATOM 2889 C C . VAL B 1 141 ? 4.66 -3.418 2.953 1 96.81 141 VAL B C 1
ATOM 2891 O O . VAL B 1 141 ? 5.023 -2.238 2.951 1 96.81 141 VAL B O 1
ATOM 2894 N N . VAL B 1 142 ? 5.359 -4.367 2.5 1 97.88 142 VAL B N 1
ATOM 2895 C CA . VAL B 1 142 ? 6.539 -4.125 1.676 1 97.88 142 VAL B CA 1
ATOM 2896 C C . VAL B 1 142 ? 6.246 -4.508 0.226 1 97.88 142 VAL B C 1
ATOM 2898 O O . VAL B 1 142 ? 6.426 -5.66 -0.168 1 97.88 142 VAL B O 1
ATOM 2901 N N . ASP B 1 143 ? 5.801 -3.537 -0.482 1 98.62 143 ASP B N 1
ATOM 2902 C CA . ASP B 1 143 ? 5.637 -3.732 -1.919 1 98.62 143 ASP B CA 1
ATOM 2903 C C . ASP B 1 143 ? 6.988 -3.719 -2.633 1 98.62 143 ASP B C 1
ATOM 2905 O O . ASP B 1 143 ? 7.621 -2.668 -2.756 1 98.62 143 ASP B O 1
ATOM 2909 N N . LEU B 1 144 ? 7.395 -4.812 -3.141 1 98.31 144 LEU B N 1
ATOM 2910 C CA . LEU B 1 144 ? 8.711 -4.953 -3.758 1 98.31 144 LEU B CA 1
ATOM 2911 C C . LEU B 1 144 ? 8.828 -4.059 -4.988 1 98.31 144 LEU B C 1
ATOM 2913 O O . LEU B 1 144 ? 9.922 -3.621 -5.34 1 98.31 144 LEU B O 1
ATOM 2917 N N . SER B 1 145 ? 7.711 -3.82 -5.652 1 97.38 145 SER B N 1
ATOM 2918 C CA . SER B 1 145 ? 7.742 -2.92 -6.797 1 97.38 145 SER B CA 1
ATOM 2919 C C . SER B 1 145 ? 8.164 -1.512 -6.387 1 97.38 145 SER B C 1
ATOM 2921 O O . SER B 1 145 ? 8.781 -0.789 -7.172 1 97.38 145 SER B O 1
ATOM 2923 N N . VAL B 1 146 ? 7.824 -1.151 -5.199 1 97.75 146 VAL B N 1
ATOM 2924 C CA . VAL B 1 146 ? 8.164 0.166 -4.672 1 97.75 146 VAL B CA 1
ATOM 2925 C C . VAL B 1 146 ? 9.562 0.135 -4.062 1 97.75 146 VAL B C 1
ATOM 2927 O O . VAL B 1 146 ? 10.375 1.026 -4.312 1 97.75 146 VAL B O 1
ATOM 2930 N N . ALA B 1 147 ? 9.828 -0.891 -3.301 1 97.25 147 ALA B N 1
ATOM 2931 C CA . ALA B 1 147 ? 11.18 -1.052 -2.77 1 97.25 147 ALA B CA 1
ATOM 2932 C C . ALA B 1 147 ? 12.211 -1.075 -3.893 1 97.25 147 ALA B C 1
ATOM 2934 O O . ALA B 1 147 ? 13.328 -0.566 -3.734 1 97.25 147 ALA B O 1
ATOM 2935 N N . GLY B 1 148 ? 11.852 -1.625 -4.973 1 96.19 148 GLY B N 1
ATOM 2936 C CA . GLY B 1 148 ? 12.734 -1.821 -6.109 1 96.19 148 GLY B CA 1
ATOM 2937 C C . GLY B 1 148 ? 13.219 -0.52 -6.715 1 96.19 148 GLY B C 1
ATOM 2938 O O . GLY B 1 148 ? 14.25 -0.494 -7.398 1 96.19 148 GLY B O 1
ATOM 2939 N N . ILE B 1 149 ? 12.562 0.51 -6.441 1 95 149 ILE B N 1
ATOM 2940 C CA . ILE B 1 149 ? 12.906 1.809 -7.008 1 95 149 ILE B CA 1
ATOM 2941 C C . ILE B 1 149 ? 14.359 2.146 -6.668 1 95 149 ILE B C 1
ATOM 2943 O O . ILE B 1 149 ? 15.086 2.699 -7.496 1 95 149 ILE B O 1
ATOM 2947 N N . GLY B 1 150 ? 14.727 1.783 -5.496 1 91.56 150 GLY B N 1
ATOM 2948 C CA . GLY B 1 150 ? 16.078 2.098 -5.055 1 91.56 150 GLY B CA 1
ATOM 2949 C C . GLY B 1 150 ? 17.109 1.076 -5.5 1 91.56 150 GLY B C 1
ATOM 2950 O O . GLY B 1 150 ? 18.297 1.239 -5.25 1 91.56 150 GLY B O 1
ATOM 2951 N N . PHE B 1 151 ? 16.688 0.085 -6.207 1 91.31 151 PHE B N 1
ATOM 2952 C CA . PHE B 1 151 ? 17.594 -1.003 -6.566 1 91.31 151 PHE B CA 1
ATOM 2953 C C . PHE B 1 151 ? 17.719 -1.117 -8.078 1 91.31 151 PHE B C 1
ATOM 2955 O O . PHE B 1 151 ? 18.625 -1.797 -8.578 1 91.31 151 PHE B O 1
ATOM 2962 N N . VAL B 1 152 ? 16.766 -0.538 -8.789 1 87.62 152 VAL B N 1
ATOM 2963 C CA . VAL B 1 152 ? 16.734 -0.648 -10.242 1 87.62 152 VAL B CA 1
ATOM 2964 C C . VAL B 1 152 ? 17 0.721 -10.867 1 87.62 152 VAL B C 1
ATOM 2966 O O . VAL B 1 152 ? 16.344 1.704 -10.516 1 87.62 152 VAL B O 1
ATOM 2969 N N . PRO B 1 153 ? 17.922 0.797 -11.695 1 81.81 153 PRO B N 1
ATOM 2970 C CA . PRO B 1 153 ? 18.109 2.076 -12.383 1 81.81 153 PRO B CA 1
ATOM 2971 C C . PRO B 1 153 ? 16.906 2.477 -13.227 1 81.81 153 PRO B C 1
ATOM 2973 O O . PRO B 1 153 ? 16.297 1.629 -13.891 1 81.81 153 PRO B O 1
ATOM 2976 N N . THR B 1 154 ? 16.547 3.658 -13.039 1 80.81 154 THR B N 1
ATOM 2977 C CA . THR B 1 154 ? 15.422 4.137 -13.82 1 80.81 154 THR B CA 1
ATOM 2978 C C . THR B 1 154 ? 15.625 5.594 -14.234 1 80.81 154 THR B C 1
ATOM 2980 O O . THR B 1 154 ? 16.328 6.344 -13.555 1 80.81 154 THR B O 1
ATOM 2983 N N . GLN B 1 155 ? 14.984 5.91 -15.422 1 79.75 155 GLN B N 1
ATOM 2984 C CA . GLN B 1 155 ? 15.016 7.281 -15.922 1 79.75 155 GLN B CA 1
ATOM 2985 C C . GLN B 1 155 ? 13.625 7.906 -15.906 1 79.75 155 GLN B C 1
ATOM 2987 O O . GLN B 1 155 ? 13.367 8.875 -16.625 1 79.75 155 GLN B O 1
ATOM 2992 N N . ASN B 1 156 ? 12.812 7.367 -15.109 1 84.56 156 ASN B N 1
ATOM 2993 C CA . ASN B 1 156 ? 11.453 7.906 -15.008 1 84.56 156 ASN B CA 1
ATOM 2994 C C . ASN B 1 156 ? 11.453 9.312 -14.414 1 84.56 156 ASN B C 1
ATOM 2996 O O . ASN B 1 156 ? 12.25 9.617 -13.523 1 84.56 156 ASN B O 1
ATOM 3000 N N . PRO B 1 157 ? 10.508 10.094 -14.859 1 85.5 157 PRO B N 1
ATOM 3001 C CA . PRO B 1 157 ? 10.469 11.469 -14.352 1 85.5 157 PRO B CA 1
ATOM 3002 C C . PRO B 1 157 ? 9.859 11.562 -12.953 1 85.5 157 PRO B C 1
ATOM 3004 O O . PRO B 1 157 ? 9.938 12.609 -12.312 1 85.5 157 PRO B O 1
ATOM 3007 N N . ILE B 1 158 ? 9.227 10.531 -12.492 1 88.62 158 ILE B N 1
ATOM 3008 C CA . ILE B 1 158 ? 8.719 10.43 -11.125 1 88.62 158 ILE B CA 1
ATOM 3009 C C . ILE B 1 158 ? 9.102 9.078 -10.531 1 88.62 158 ILE B C 1
ATOM 3011 O O . ILE B 1 158 ? 9.477 8.156 -11.258 1 88.62 158 ILE B O 1
ATOM 3015 N N . LEU B 1 159 ? 9.086 9.062 -9.242 1 93.31 159 LEU B N 1
ATOM 3016 C CA . LEU B 1 159 ? 9.164 7.738 -8.633 1 93.31 159 LEU B CA 1
ATOM 3017 C C . LEU B 1 159 ? 7.988 6.871 -9.078 1 93.31 159 LEU B C 1
ATOM 3019 O O . LEU B 1 159 ? 6.836 7.309 -9.031 1 93.31 159 LEU B O 1
ATOM 3023 N N . HIS B 1 160 ? 8.273 5.746 -9.531 1 93.81 160 HIS B N 1
ATOM 3024 C CA . HIS B 1 160 ? 7.258 4.832 -10.039 1 93.81 160 HIS B CA 1
ATOM 3025 C C . HIS B 1 160 ? 7.602 3.385 -9.711 1 93.81 160 HIS B C 1
ATOM 3027 O O . HIS B 1 160 ? 8.766 2.98 -9.812 1 93.81 160 HIS B O 1
ATOM 3033 N N . PRO B 1 161 ? 6.578 2.635 -9.328 1 94.44 161 PRO B N 1
ATOM 3034 C CA . PRO B 1 161 ? 6.855 1.231 -9.008 1 94.44 161 PRO B CA 1
ATOM 3035 C C . PRO B 1 161 ? 7.461 0.469 -10.18 1 94.44 161 PRO B C 1
ATOM 3037 O O . PRO B 1 161 ? 7.086 0.699 -11.336 1 94.44 161 PRO B O 1
ATOM 3040 N N . CYS B 1 162 ? 8.352 -0.444 -9.836 1 93.81 162 CYS B N 1
ATOM 3041 C CA . CYS B 1 162 ? 8.938 -1.333 -10.828 1 93.81 162 CYS B CA 1
ATOM 3042 C C . CYS B 1 162 ? 8.008 -2.492 -11.148 1 93.81 162 CYS B C 1
ATOM 3044 O O . CYS B 1 162 ? 7.277 -2.967 -10.273 1 93.81 162 CYS B O 1
ATOM 3046 N N . SER B 1 163 ? 8.008 -2.9 -12.383 1 91.06 163 SER B N 1
ATOM 3047 C CA . SER B 1 163 ? 7.277 -4.121 -12.711 1 91.06 163 SER B CA 1
ATOM 3048 C C . SER B 1 163 ? 8 -5.355 -12.188 1 91.06 163 SER B C 1
ATOM 3050 O O . SER B 1 163 ? 9.188 -5.297 -11.859 1 91.06 163 SER B O 1
ATOM 3052 N N . HIS B 1 164 ? 7.293 -6.438 -12.148 1 92.12 164 HIS B N 1
ATOM 3053 C CA . HIS B 1 164 ? 7.887 -7.707 -11.75 1 92.12 164 HIS B CA 1
ATOM 3054 C C . HIS B 1 164 ? 9.078 -8.062 -12.641 1 92.12 164 HIS B C 1
ATOM 3056 O O . HIS B 1 164 ? 10.125 -8.469 -12.148 1 92.12 164 HIS B O 1
ATOM 3062 N N . ASN B 1 165 ? 8.883 -7.902 -13.891 1 89.56 165 ASN B N 1
ATOM 3063 C CA . ASN B 1 165 ? 9.945 -8.242 -14.836 1 89.56 165 ASN B CA 1
ATOM 3064 C C . ASN B 1 165 ? 11.156 -7.332 -14.664 1 89.56 165 ASN B C 1
ATOM 3066 O O . ASN B 1 165 ? 12.297 -7.789 -14.758 1 89.56 165 ASN B O 1
ATOM 3070 N N . GLN B 1 166 ? 10.984 -6.109 -14.445 1 89.81 166 GLN B N 1
ATOM 3071 C CA . GLN B 1 166 ? 12.094 -5.191 -14.211 1 89.81 166 GLN B CA 1
ATOM 3072 C C . GLN B 1 166 ? 12.914 -5.629 -13 1 89.81 166 GLN B C 1
ATOM 3074 O O . GLN B 1 166 ? 14.148 -5.605 -13.039 1 89.81 166 GLN B O 1
ATOM 3079 N N . LEU B 1 167 ? 12.227 -5.996 -11.969 1 94.12 167 LEU B N 1
ATOM 3080 C CA . LEU B 1 167 ? 12.898 -6.434 -10.75 1 94.12 167 LEU B CA 1
ATOM 3081 C C . LEU B 1 167 ? 13.664 -7.727 -10.984 1 94.12 167 LEU B C 1
ATOM 3083 O O . LEU B 1 167 ? 14.836 -7.836 -10.609 1 94.12 167 LEU B O 1
ATOM 3087 N N . ALA B 1 168 ? 12.961 -8.656 -11.562 1 92.62 168 ALA B N 1
ATOM 3088 C CA . ALA B 1 168 ? 13.578 -9.961 -11.805 1 92.62 168 ALA B CA 1
ATOM 3089 C C . ALA B 1 168 ? 14.797 -9.828 -12.711 1 92.62 168 ALA B C 1
ATOM 3091 O O . ALA B 1 168 ? 15.844 -10.43 -12.445 1 92.62 168 ALA B O 1
ATOM 3092 N N . ASP B 1 169 ? 14.719 -9.023 -13.727 1 90.12 169 ASP B N 1
ATOM 3093 C CA . ASP B 1 169 ? 15.82 -8.828 -14.656 1 90.12 169 ASP B CA 1
ATOM 3094 C C . ASP B 1 169 ? 17.016 -8.18 -13.961 1 90.12 169 ASP B C 1
ATOM 3096 O O . ASP B 1 169 ? 18.172 -8.508 -14.258 1 90.12 169 ASP B O 1
ATOM 3100 N N . ALA B 1 170 ? 16.75 -7.316 -13.078 1 90 170 ALA B N 1
ATOM 3101 C CA . ALA B 1 170 ? 17.812 -6.551 -12.43 1 90 170 ALA B CA 1
ATOM 3102 C C . ALA B 1 170 ? 18.453 -7.348 -11.305 1 90 170 ALA B C 1
ATOM 3104 O O . ALA B 1 170 ? 19.656 -7.234 -11.055 1 90 170 ALA B O 1
ATOM 3105 N N . LEU B 1 171 ? 17.656 -8.18 -10.656 1 93.12 171 LEU B N 1
ATOM 3106 C CA . LEU B 1 171 ? 18.141 -8.719 -9.383 1 93.12 171 LEU B CA 1
ATOM 3107 C C . LEU B 1 171 ? 18.375 -10.219 -9.484 1 93.12 171 LEU B C 1
ATOM 3109 O O . LEU B 1 171 ? 19.031 -10.812 -8.617 1 93.12 171 LEU B O 1
ATOM 3113 N N . LEU B 1 172 ? 17.812 -10.766 -10.531 1 92.69 172 LEU B N 1
ATOM 3114 C CA . LEU B 1 172 ? 17.969 -12.203 -10.711 1 92.69 172 LEU B CA 1
ATOM 3115 C C . LEU B 1 172 ? 18.688 -12.508 -12.023 1 92.69 172 LEU B C 1
ATOM 3117 O O . LEU B 1 172 ? 18.062 -12.953 -12.984 1 92.69 172 LEU B O 1
ATOM 3121 N N . PRO B 1 173 ? 19.906 -12.477 -12.086 1 83.44 173 PRO B N 1
ATOM 3122 C CA . PRO B 1 173 ? 20.656 -12.641 -13.336 1 83.44 173 PRO B CA 1
ATOM 3123 C C . PRO B 1 173 ? 20.484 -14.031 -13.945 1 83.44 173 PRO B C 1
ATOM 3125 O O . PRO B 1 173 ? 20.562 -14.195 -15.164 1 83.44 173 PRO B O 1
ATOM 3128 N N . GLU B 1 174 ? 20.312 -14.945 -13.172 1 82.31 174 GLU B N 1
ATOM 3129 C CA . GLU B 1 174 ? 20.234 -16.328 -13.664 1 82.31 174 GLU B CA 1
ATOM 3130 C C . GLU B 1 174 ? 18.828 -16.688 -14.086 1 82.31 174 GLU B C 1
ATOM 3132 O O . GLU B 1 174 ? 18.562 -17.812 -14.492 1 82.31 174 GLU B O 1
ATOM 3137 N N . ARG B 1 175 ? 18.031 -15.664 -14.055 1 79.56 175 ARG B N 1
ATOM 3138 C CA . ARG B 1 175 ? 16.625 -15.922 -14.336 1 79.56 175 ARG B CA 1
ATOM 3139 C C . ARG B 1 175 ? 16.422 -16.328 -15.797 1 79.56 175 ARG B C 1
ATOM 3141 O O . ARG B 1 175 ? 16.984 -15.703 -16.703 1 79.56 175 ARG B O 1
ATOM 3148 N N . ALA B 1 176 ? 15.766 -17.531 -15.953 1 66.81 176 ALA B N 1
ATOM 3149 C CA . ALA B 1 176 ? 15.312 -17.875 -17.297 1 66.81 176 ALA B CA 1
ATOM 3150 C C . ALA B 1 176 ? 14.164 -16.984 -17.734 1 66.81 176 ALA B C 1
ATOM 3152 O O . ALA B 1 176 ? 13.312 -16.609 -16.922 1 66.81 176 ALA B O 1
ATOM 3153 N N . ARG B 1 177 ? 14.359 -16.25 -18.828 1 58.28 177 ARG B N 1
ATOM 3154 C CA . ARG B 1 177 ? 13.336 -15.32 -19.297 1 58.28 177 ARG B CA 1
ATOM 3155 C C . ARG B 1 177 ? 11.953 -15.969 -19.266 1 58.28 177 ARG B C 1
ATOM 3157 O O . ARG B 1 177 ? 11.773 -17.094 -19.734 1 58.28 177 ARG B O 1
ATOM 3164 N N . LYS B 1 178 ? 11.078 -15.344 -18.469 1 59 178 LYS B N 1
ATOM 3165 C CA . LYS B 1 178 ? 9.727 -15.898 -18.406 1 59 178 LYS B CA 1
ATOM 3166 C C . LYS B 1 178 ? 9 -15.719 -19.734 1 59 178 LYS B C 1
ATOM 3168 O O . LYS B 1 178 ? 9.164 -14.695 -20.406 1 59 178 LYS B O 1
ATOM 3173 N N . PRO B 1 179 ? 8.43 -16.625 -20.344 1 49.22 179 PRO B N 1
ATOM 3174 C CA . PRO B 1 179 ? 7.539 -16.406 -21.484 1 49.22 179 PRO B CA 1
ATOM 3175 C C . PRO B 1 179 ? 6.449 -15.375 -21.203 1 49.22 179 PRO B C 1
ATOM 3177 O O . PRO B 1 179 ? 6.043 -15.203 -20.047 1 49.22 179 PRO B O 1
ATOM 3180 N N . THR B 1 180 ? 6.422 -14.273 -21.969 1 52.56 180 THR B N 1
ATOM 3181 C CA . THR B 1 180 ? 5.27 -13.383 -21.922 1 52.56 180 THR B CA 1
ATOM 3182 C C . THR B 1 180 ? 3.977 -14.188 -21.781 1 52.56 180 THR B C 1
ATOM 3184 O O . THR B 1 180 ? 3.623 -14.961 -22.672 1 52.56 180 THR B O 1
ATOM 3187 N N . GLY B 1 181 ? 3.732 -14.859 -20.766 1 53.94 181 GLY B N 1
ATOM 3188 C CA . GLY B 1 181 ? 2.758 -15.898 -20.484 1 53.94 181 GLY B CA 1
ATOM 3189 C C . GLY B 1 181 ? 1.323 -15.422 -20.625 1 53.94 181 GLY B C 1
ATOM 3190 O O . GLY B 1 181 ? 1.065 -14.219 -20.688 1 53.94 181 GLY B O 1
ATOM 3191 N N . LYS B 1 182 ? 0.42 -16.281 -20.984 1 66.5 182 LYS B N 1
ATOM 3192 C CA . LYS B 1 182 ? -1.037 -16.203 -20.984 1 66.5 182 LYS B CA 1
ATOM 3193 C C . LYS B 1 182 ? -1.541 -15.492 -19.734 1 66.5 182 LYS B C 1
ATOM 3195 O O . LYS B 1 182 ? -1.024 -15.711 -18.625 1 66.5 182 LYS B O 1
ATOM 3200 N N . LYS B 1 183 ? -2.482 -14.602 -20.031 1 80.19 183 LYS B N 1
ATOM 3201 C CA . LYS B 1 183 ? -3.139 -13.906 -18.938 1 80.19 183 LYS B CA 1
ATOM 3202 C C . LYS B 1 183 ? -3.973 -14.867 -18.094 1 80.19 183 LYS B C 1
ATOM 3204 O O . LYS B 1 183 ? -4.523 -15.836 -18.609 1 80.19 183 LYS B O 1
ATOM 3209 N N . VAL B 1 184 ? -3.945 -14.75 -16.875 1 88.81 184 VAL B N 1
ATOM 3210 C CA . VAL B 1 184 ? -4.68 -15.562 -15.914 1 88.81 184 VAL B CA 1
ATOM 3211 C C . VAL B 1 184 ? -6.125 -15.734 -16.375 1 88.81 184 VAL B C 1
ATOM 3213 O O . VAL B 1 184 ? -6.688 -16.828 -16.281 1 88.81 184 VAL B O 1
ATOM 3216 N N . TRP B 1 185 ? -6.688 -14.688 -16.953 1 88.88 185 TRP B N 1
ATOM 3217 C CA . TRP B 1 185 ? -8.086 -14.781 -17.359 1 88.88 185 TRP B CA 1
ATOM 3218 C C . TRP B 1 185 ? -8.258 -15.742 -18.531 1 88.88 185 TRP B C 1
ATOM 3220 O O . TRP B 1 185 ? -9.266 -16.438 -18.625 1 88.88 185 TRP B O 1
ATOM 3230 N N . GLU B 1 186 ? -7.297 -15.797 -19.375 1 88.38 186 GLU B N 1
ATOM 3231 C CA . GLU B 1 186 ? -7.344 -16.75 -20.484 1 88.38 186 GLU B CA 1
ATOM 3232 C C . GLU B 1 186 ? -7.215 -18.188 -19.984 1 88.38 186 GLU B C 1
ATOM 3234 O O . GLU B 1 186 ? -7.91 -19.078 -20.469 1 88.38 186 GLU B O 1
ATOM 3239 N N . MET B 1 187 ? -6.359 -18.406 -19.094 1 93.06 187 MET B N 1
ATOM 3240 C CA . MET B 1 187 ? -6.207 -19.719 -18.5 1 93.06 187 MET B CA 1
ATOM 3241 C C . MET B 1 187 ? -7.492 -20.156 -17.797 1 93.06 187 MET B C 1
ATOM 3243 O O . MET B 1 187 ? -7.891 -21.312 -17.891 1 93.06 187 MET B O 1
ATOM 3247 N N . MET B 1 188 ? -8.164 -19.234 -17.219 1 93.31 188 MET B N 1
ATOM 3248 C CA . MET B 1 188 ? -9.422 -19.531 -16.547 1 93.31 188 MET B CA 1
ATOM 3249 C C . MET B 1 188 ? -10.516 -19.875 -17.547 1 93.31 188 MET B C 1
ATOM 3251 O O . MET B 1 188 ? -11.297 -20.797 -17.344 1 93.31 188 MET B O 1
ATOM 3255 N N . ASP B 1 189 ? -10.539 -19.125 -18.578 1 93.56 189 ASP B N 1
ATOM 3256 C CA . ASP B 1 189 ? -11.516 -19.391 -19.641 1 93.56 189 ASP B CA 1
ATOM 3257 C C . ASP B 1 189 ? -11.32 -20.797 -20.203 1 93.56 189 ASP B C 1
ATOM 3259 O O . ASP B 1 189 ? -12.297 -21.469 -20.562 1 93.56 189 ASP B O 1
ATOM 3263 N N . ALA B 1 190 ? -10.125 -21.188 -20.234 1 94.12 190 ALA B N 1
ATOM 3264 C CA . ALA B 1 190 ? -9.773 -22.516 -20.75 1 94.12 190 ALA B CA 1
ATOM 3265 C C . ALA B 1 190 ? -9.812 -23.562 -19.656 1 94.12 190 ALA B C 1
ATOM 3267 O O . ALA B 1 190 ? -9.484 -24.734 -19.875 1 94.12 190 ALA B O 1
ATOM 3268 N N . LYS B 1 191 ? -10.086 -23.156 -18.453 1 94.69 191 LYS B N 1
ATOM 3269 C CA . LYS B 1 191 ? -10.18 -24.016 -17.281 1 94.69 191 LYS B CA 1
ATOM 3270 C C . LYS B 1 191 ? -8.836 -24.688 -16.984 1 94.69 191 LYS B C 1
ATOM 3272 O O . LYS B 1 191 ? -8.789 -25.859 -16.594 1 94.69 191 LYS B O 1
ATOM 3277 N N . GLU B 1 192 ? -7.836 -23.969 -17.281 1 95.19 192 GLU B N 1
ATOM 3278 C CA . GLU B 1 192 ? -6.484 -24.422 -16.969 1 95.19 192 GLU B CA 1
ATOM 3279 C C . GLU B 1 192 ? -6.074 -24.031 -15.555 1 95.19 192 GLU B C 1
ATOM 3281 O O . GLU B 1 192 ? -5.098 -23.312 -15.359 1 95.19 192 GLU B O 1
ATOM 3286 N N . TYR B 1 193 ? -6.672 -24.609 -14.594 1 96.06 193 TYR B N 1
ATOM 3287 C CA . TYR B 1 193 ? -6.496 -24.25 -13.195 1 96.06 193 TYR B CA 1
ATOM 3288 C C . TYR B 1 193 ? -5.074 -24.547 -12.727 1 96.06 193 TYR B C 1
ATOM 3290 O O . TYR B 1 193 ? -4.473 -23.75 -12.008 1 96.06 193 TYR B O 1
ATOM 3298 N N . GLY B 1 194 ? -4.594 -25.656 -13.133 1 95.69 194 GLY B N 1
ATOM 3299 C CA . GLY B 1 194 ? -3.232 -26.031 -12.773 1 95.69 194 GLY B CA 1
ATOM 3300 C C . GLY B 1 194 ? -2.197 -25.031 -13.266 1 95.69 194 GLY B C 1
ATOM 3301 O O . GLY B 1 194 ? -1.226 -24.75 -12.57 1 95.69 194 GLY B O 1
ATOM 3302 N N . ALA B 1 195 ? -2.393 -24.578 -14.43 1 94.81 195 ALA B N 1
ATOM 3303 C CA . ALA B 1 195 ? -1.476 -23.609 -15 1 94.81 195 ALA B CA 1
ATOM 3304 C C . ALA B 1 195 ? -1.496 -22.297 -14.211 1 94.81 195 ALA B C 1
ATOM 3306 O O . ALA B 1 195 ? -0.457 -21.656 -14.023 1 94.81 195 ALA B O 1
ATOM 3307 N N . VAL B 1 196 ? -2.66 -21.891 -13.773 1 95.62 196 VAL B N 1
ATOM 3308 C CA . VAL B 1 196 ? -2.801 -20.688 -12.953 1 95.62 196 VAL B CA 1
ATOM 3309 C C . VAL B 1 196 ? -2.016 -20.859 -11.656 1 95.62 196 VAL B C 1
ATOM 3311 O O . VAL B 1 196 ? -1.269 -19.953 -11.258 1 95.62 196 VAL B O 1
ATOM 3314 N N . GLU B 1 197 ? -2.164 -22.016 -11.078 1 97.06 197 GLU B N 1
ATOM 3315 C CA . GLU B 1 197 ? -1.482 -22.312 -9.82 1 97.06 197 GLU B CA 1
ATOM 3316 C C . GLU B 1 197 ? 0.033 -22.281 -9.992 1 97.06 197 GLU B C 1
ATOM 3318 O O . GLU B 1 197 ? 0.742 -21.672 -9.188 1 97.06 197 GLU B O 1
ATOM 3323 N N . GLN B 1 198 ? 0.485 -22.875 -10.992 1 94.88 198 GLN B N 1
ATOM 3324 C CA . GLN B 1 198 ? 1.921 -22.969 -11.234 1 94.88 198 GLN B CA 1
ATOM 3325 C C . GLN B 1 198 ? 2.52 -21.594 -11.531 1 94.88 198 GLN B C 1
ATOM 3327 O O . GLN B 1 198 ? 3.611 -21.281 -11.055 1 94.88 198 GLN B O 1
ATOM 3332 N N . ARG B 1 199 ? 1.861 -20.891 -12.297 1 93.5 199 ARG B N 1
ATOM 3333 C CA . ARG B 1 199 ? 2.332 -19.547 -12.617 1 93.5 199 ARG B CA 1
ATOM 3334 C C . ARG B 1 199 ? 2.42 -18.688 -11.359 1 93.5 199 ARG B C 1
ATOM 3336 O O . ARG B 1 199 ? 3.416 -17.984 -11.148 1 93.5 199 ARG B O 1
ATOM 3343 N N . CYS B 1 200 ? 1.388 -18.734 -10.602 1 95.75 200 CYS B N 1
ATOM 3344 C CA . CYS B 1 200 ? 1.343 -17.938 -9.383 1 95.75 200 CYS B CA 1
ATOM 3345 C C . CYS B 1 200 ? 2.455 -18.344 -8.422 1 95.75 200 CYS B C 1
ATOM 3347 O O . CYS B 1 200 ? 3.141 -17.484 -7.859 1 95.75 200 CYS B O 1
ATOM 3349 N N . GLU B 1 201 ? 2.648 -19.641 -8.266 1 96.94 201 GLU B N 1
ATOM 3350 C CA . GLU B 1 201 ? 3.729 -20.109 -7.406 1 96.94 201 GLU B CA 1
ATOM 3351 C C . GLU B 1 201 ? 5.09 -19.656 -7.926 1 96.94 201 GLU B C 1
ATOM 3353 O O . GLU B 1 201 ? 5.953 -19.25 -7.145 1 96.94 201 GLU B O 1
ATOM 3358 N N . GLY B 1 202 ? 5.266 -19.812 -9.227 1 93.69 202 GLY B N 1
ATOM 3359 C CA . GLY B 1 202 ? 6.508 -19.328 -9.82 1 93.69 202 GLY B CA 1
ATOM 3360 C C . GLY B 1 202 ? 6.793 -17.875 -9.523 1 93.69 202 GLY B C 1
ATOM 3361 O O . GLY B 1 202 ? 7.938 -17.5 -9.242 1 93.69 202 GLY B O 1
ATOM 3362 N N . GLU B 1 203 ? 5.785 -17.062 -9.57 1 94.38 203 GLU B N 1
ATOM 3363 C CA . GLU B 1 203 ? 5.941 -15.641 -9.273 1 94.38 203 GLU B CA 1
ATOM 3364 C C . GLU B 1 203 ? 6.305 -15.414 -7.812 1 94.38 203 GLU B C 1
ATOM 3366 O O . GLU B 1 203 ? 7.168 -14.594 -7.5 1 94.38 203 GLU B O 1
ATOM 3371 N N . VAL B 1 204 ? 5.688 -16.188 -6.902 1 97.38 204 VAL B N 1
ATOM 3372 C CA . VAL B 1 204 ? 5.98 -16.016 -5.484 1 97.38 204 VAL B CA 1
ATOM 3373 C C . VAL B 1 204 ? 7.41 -16.484 -5.195 1 97.38 204 VAL B C 1
ATOM 3375 O O . VAL B 1 204 ? 8.133 -15.836 -4.426 1 97.38 204 VAL B O 1
ATOM 3378 N N . ARG B 1 205 ? 7.852 -17.516 -5.812 1 96.31 205 ARG B N 1
ATOM 3379 C CA . ARG B 1 205 ? 9.227 -17.984 -5.648 1 96.31 205 ARG B CA 1
ATOM 3380 C C . ARG B 1 205 ? 10.219 -16.906 -6.09 1 96.31 205 ARG B C 1
ATOM 3382 O O . ARG B 1 205 ? 11.211 -16.656 -5.406 1 96.31 205 ARG B O 1
ATOM 3389 N N . GLU B 1 206 ? 9.93 -16.312 -7.172 1 95.5 206 GLU B N 1
ATOM 3390 C CA . GLU B 1 206 ? 10.789 -15.234 -7.652 1 95.5 206 GLU B CA 1
ATOM 3391 C C . GLU B 1 206 ? 10.789 -14.055 -6.688 1 95.5 206 GLU B C 1
ATOM 3393 O O . GLU B 1 206 ? 11.828 -13.438 -6.453 1 95.5 206 GLU B O 1
ATOM 3398 N N . MET B 1 207 ? 9.625 -13.773 -6.195 1 97.06 207 MET B N 1
ATOM 3399 C CA . MET B 1 207 ? 9.516 -12.656 -5.27 1 97.06 207 MET B CA 1
ATOM 3400 C C . MET B 1 207 ? 10.336 -12.914 -4.008 1 97.06 207 MET B C 1
ATOM 3402 O O . MET B 1 207 ? 10.953 -11.992 -3.465 1 97.06 207 MET B O 1
ATOM 3406 N N . VAL B 1 208 ? 10.32 -14.125 -3.529 1 96.81 208 VAL B N 1
ATOM 3407 C CA . VAL B 1 208 ? 11.125 -14.484 -2.367 1 96.81 208 VAL B CA 1
ATOM 3408 C C . VAL B 1 208 ? 12.609 -14.25 -2.668 1 96.81 208 VAL B C 1
ATOM 3410 O O . VAL B 1 208 ? 13.328 -13.664 -1.856 1 96.81 208 VAL B O 1
ATOM 3413 N N . GLU B 1 209 ? 13.039 -14.625 -3.826 1 95.56 209 GLU B N 1
ATOM 3414 C CA . GLU B 1 209 ? 14.43 -14.422 -4.223 1 95.56 209 GLU B CA 1
ATOM 3415 C C . GLU B 1 209 ? 14.758 -12.945 -4.355 1 95.56 209 GLU B C 1
ATOM 3417 O O . GLU B 1 209 ? 15.82 -12.492 -3.92 1 95.56 209 GLU B O 1
ATOM 3422 N N . ILE B 1 210 ? 13.883 -12.219 -4.953 1 96.31 210 ILE B N 1
ATOM 3423 C CA . ILE B 1 210 ? 14.062 -10.781 -5.117 1 96.31 210 ILE B CA 1
ATOM 3424 C C . ILE B 1 210 ? 14.195 -10.117 -3.75 1 96.31 210 ILE B C 1
ATOM 3426 O O . ILE B 1 210 ? 15.117 -9.328 -3.525 1 96.31 210 ILE B O 1
ATOM 3430 N N . ALA B 1 211 ? 13.281 -10.477 -2.854 1 96 211 ALA B N 1
ATOM 3431 C CA . ALA B 1 211 ? 13.32 -9.914 -1.506 1 96 211 ALA B CA 1
ATOM 3432 C C . ALA B 1 211 ? 14.648 -10.227 -0.818 1 96 211 ALA B C 1
ATOM 3434 O O . ALA B 1 211 ? 15.234 -9.367 -0.162 1 96 211 ALA B O 1
ATOM 3435 N N . ASN B 1 212 ? 15.109 -11.414 -0.98 1 93.12 212 ASN B N 1
ATOM 3436 C CA . ASN B 1 212 ? 16.375 -11.82 -0.383 1 93.12 212 ASN B CA 1
ATOM 3437 C C . ASN B 1 212 ? 17.547 -11.031 -0.961 1 93.12 212 ASN B C 1
ATOM 3439 O O . ASN B 1 212 ? 18.453 -10.617 -0.226 1 93.12 212 ASN B O 1
ATOM 3443 N N . ARG B 1 213 ? 17.547 -10.844 -2.221 1 93.06 213 ARG B N 1
ATOM 3444 C CA . ARG B 1 213 ? 18.609 -10.078 -2.873 1 93.06 213 ARG B CA 1
ATOM 3445 C C . ARG B 1 213 ? 18.609 -8.633 -2.402 1 93.06 213 ARG B C 1
ATOM 3447 O O . ARG B 1 213 ? 19.672 -8.047 -2.174 1 93.06 213 ARG B O 1
ATOM 3454 N N . MET B 1 214 ? 17.453 -8.047 -2.291 1 93.5 214 MET B N 1
ATOM 3455 C CA . MET B 1 214 ? 17.359 -6.684 -1.779 1 93.5 214 MET B CA 1
ATOM 3456 C C . MET B 1 214 ? 17.891 -6.594 -0.358 1 93.5 214 MET B C 1
ATOM 3458 O O . MET B 1 214 ? 18.672 -5.688 -0.041 1 93.5 214 MET B O 1
ATOM 3462 N N . LEU B 1 215 ? 17.453 -7.551 0.44 1 91.19 215 LEU B N 1
ATOM 3463 C CA . LEU B 1 215 ? 17.875 -7.57 1.837 1 91.19 215 LEU B CA 1
ATOM 3464 C C . LEU B 1 215 ? 19.406 -7.664 1.944 1 91.19 215 LEU B C 1
ATOM 3466 O O . LEU B 1 215 ? 20.016 -6.938 2.727 1 91.19 215 LEU B O 1
ATOM 3470 N N . LEU B 1 216 ? 20 -8.469 1.198 1 88.56 216 LEU B N 1
ATOM 3471 C CA . LEU B 1 216 ? 21.453 -8.633 1.197 1 88.56 216 LEU B CA 1
ATOM 3472 C C . LEU B 1 216 ? 22.141 -7.355 0.751 1 88.56 216 LEU B C 1
ATOM 3474 O O . LEU B 1 216 ? 23.172 -6.977 1.309 1 88.56 216 LEU B O 1
ATOM 3478 N N . SER B 1 217 ? 21.594 -6.707 -0.174 1 86.81 217 SER B N 1
ATOM 3479 C CA . SER B 1 217 ? 22.172 -5.469 -0.695 1 86.81 217 SER B CA 1
ATOM 3480 C C . SER B 1 217 ? 22.141 -4.359 0.354 1 86.81 217 SER B C 1
ATOM 3482 O O . SER B 1 217 ? 22.984 -3.465 0.344 1 86.81 217 SER B O 1
ATOM 3484 N N . CYS B 1 218 ? 21.141 -4.344 1.136 1 84.25 218 CYS B N 1
ATOM 3485 C CA . CYS B 1 218 ? 21 -3.34 2.186 1 84.25 218 CYS B CA 1
ATOM 3486 C C . CYS B 1 218 ? 22.078 -3.529 3.254 1 84.25 218 CYS B C 1
ATOM 3488 O O . CYS B 1 218 ? 22.484 -2.566 3.902 1 84.25 218 CYS B O 1
ATOM 3490 N N . ARG B 1 219 ? 22.484 -4.617 3.572 1 75.5 219 ARG B N 1
ATOM 3491 C CA . ARG B 1 219 ? 23.453 -4.934 4.617 1 75.5 219 ARG B CA 1
ATOM 3492 C C . ARG B 1 219 ? 24.875 -4.594 4.168 1 75.5 219 ARG B C 1
ATOM 3494 O O . ARG B 1 219 ? 25.703 -4.223 4.988 1 75.5 219 ARG B O 1
ATOM 3501 N N . TYR B 1 220 ? 25.125 -4.711 3.016 1 64.75 220 TYR B N 1
ATOM 3502 C CA . TYR B 1 220 ? 26.453 -4.422 2.477 1 64.75 220 TYR B CA 1
ATOM 3503 C C . TYR B 1 220 ? 26.391 -3.291 1.457 1 64.75 220 TYR B C 1
ATOM 3505 O O . TYR B 1 220 ? 26.297 -3.539 0.252 1 64.75 220 TYR B O 1
ATOM 3513 N N . PRO B 1 221 ? 26.141 -2.043 2.104 1 56.31 221 PRO B N 1
ATOM 3514 C CA . PRO B 1 221 ? 25.938 -0.947 1.151 1 56.31 221 PRO B CA 1
ATOM 3515 C C . PRO B 1 221 ? 27.031 -0.893 0.084 1 56.31 221 PRO B C 1
ATOM 3517 O O . PRO B 1 221 ? 28.188 -1.258 0.349 1 56.31 221 PRO B O 1
ATOM 3520 N N . ARG B 1 222 ? 26.562 -0.783 -1.14 1 46.25 222 ARG B N 1
ATOM 3521 C CA . ARG B 1 222 ? 27.469 -0.627 -2.275 1 46.25 222 ARG B CA 1
ATOM 3522 C C . ARG B 1 222 ? 28.469 0.503 -2.031 1 46.25 222 ARG B C 1
ATOM 3524 O O . ARG B 1 222 ? 28.125 1.519 -1.424 1 46.25 222 ARG B O 1
ATOM 3531 N N . SER B 1 223 ? 29.688 0.196 -1.692 1 37.03 223 SER B N 1
ATOM 3532 C CA . SER B 1 223 ? 30.75 1.188 -1.598 1 37.03 223 SER B CA 1
ATOM 3533 C C . SER B 1 223 ? 30.5 2.359 -2.541 1 37.03 223 SER B C 1
ATOM 3535 O O . SER B 1 223 ? 30.312 2.168 -3.744 1 37.03 223 SER B O 1
ATOM 3537 N N . THR B 1 224 ? 29.781 3.375 -2.07 1 30.05 224 THR B N 1
ATOM 3538 C CA . THR B 1 224 ? 29.953 4.629 -2.795 1 30.05 224 THR B CA 1
ATOM 3539 C C . THR B 1 224 ? 31.422 4.863 -3.123 1 30.05 224 THR B C 1
ATOM 3541 O O . THR B 1 224 ? 32.281 4.809 -2.236 1 30.05 224 THR B O 1
ATOM 3544 N N . VAL B 1 225 ? 31.875 4.598 -4.219 1 23.53 225 VAL B N 1
ATOM 3545 C CA . VAL B 1 225 ? 33.125 5.254 -4.629 1 23.53 225 VAL B CA 1
ATOM 3546 C C . VAL B 1 225 ? 32.906 6.766 -4.68 1 23.53 225 VAL B C 1
ATOM 3548 O O . VAL B 1 225 ? 31.891 7.242 -5.199 1 23.53 225 VAL B O 1
#

Foldseek 3Di:
DADADQQQAKEKEKDWDKADDPVQPDDPDDDPDRADLPDPPIATFWIWMWMDRPSNGGTPGDRDTQGQVVQVHRLRSLLVVLVVLVVSCVSCVPPDPNYAFAEYEYACCVPPVLVNSLSVCVVSCSDPNVVSCVRRVPHHYDHVQQVCQVVADDDDPDRDGHDLQRLCVRQPVVDDPDPVDDDLNVCVVVPVVVVNSVVRSVRSVSRVSSVVSSVVCVVVPDPPD/DADEDQQQAKEKEKDWDKADDPVQPPPPDDDPDRADLPDPPIATFWIWMWMDRPSVGGTPGDRDTQGQVVQVHRLRSLLVVLVVLVVSCVSCVPPDPSYDFAEYEYACCVPPVLVNSLVSCVVSCSDPNVVSCVRRVPHHYDHVQQVCQVVADDDDPDRDGHHLVRLCVRQPVVDDDDPPDDDLNVCVVVPVVVVNSVVRSVRSVSRVSSVVSSVVCVVVPDPPD

Nearest PDB structures (foldseek):
  5v4x-assembly1_A  TM=4.169E-01  e=6.333E-01  Homo sapiens
  8vb7-assembly1_B  TM=3.849E-01  e=1.248E+00  Human immunodeficiency virus 1
  4lsl-assembly1_B  TM=3.600E-01  e=1.502E+00  Human immunodeficiency virus type 1 BH10
  3h1q-assembly2_B  TM=3.122E-01  e=1.598E+00  Carboxydothermus hydrogenoformans Z-2901
  1dtt-assembly1_B  TM=3.547E-01  e=2.784E+00  Human immunodeficiency virus 1

Radius of gyration: 20.83 Å; Cα contacts (8 Å, |Δi|>4): 830; chains: 2; bounding box: 54×51×50 Å